Protein AF-0000000078756570 (afdb_homodimer)

Solvent-accessible surface area (backbone atoms only — not comparable to full-atom values): 23675 Å² total; per-residue (Å²): 130,83,78,87,47,67,68,44,55,55,45,30,77,34,42,70,60,47,53,61,34,47,55,75,43,38,46,55,54,49,24,53,52,52,49,52,51,58,70,49,65,82,55,65,74,67,31,33,33,37,29,41,52,31,45,58,29,65,68,54,57,58,47,45,72,76,39,77,59,42,32,38,38,32,25,24,71,28,61,42,16,46,54,49,16,51,52,49,32,51,75,70,70,49,44,90,43,47,45,79,43,81,34,56,68,77,73,48,79,89,43,55,70,18,46,32,35,37,29,63,66,38,61,24,67,39,52,69,93,46,41,45,60,53,48,26,45,50,46,58,24,30,24,75,64,12,37,42,39,41,26,25,51,35,43,49,80,84,43,87,59,29,63,64,48,49,55,49,50,46,53,54,40,46,62,50,65,51,46,73,68,55,54,73,42,40,68,56,41,40,55,74,61,29,35,45,41,30,57,71,55,52,46,51,40,43,41,74,28,44,24,43,73,62,35,74,40,37,29,57,62,43,38,33,28,33,36,26,31,31,53,126,128,85,76,87,48,70,68,44,56,55,44,32,77,33,42,70,59,48,54,60,34,47,54,76,45,39,45,54,54,48,25,53,52,53,50,52,50,58,69,49,66,82,52,65,73,68,30,35,34,38,30,40,51,32,44,58,32,65,67,54,57,57,47,45,73,76,38,77,58,42,32,38,38,32,25,26,71,28,61,43,17,46,55,49,16,51,54,49,32,48,75,69,68,48,43,92,42,48,46,79,43,83,34,55,69,78,73,48,80,90,43,53,70,18,45,32,36,38,31,63,67,38,60,24,66,38,50,67,94,46,42,44,59,54,47,26,45,50,46,57,23,30,24,75,62,11,37,43,37,41,26,26,51,35,42,50,81,85,44,87,58,29,64,65,48,47,55,50,49,46,55,54,39,46,62,51,65,50,47,74,68,56,56,72,42,40,71,56,40,40,57,73,61,28,34,46,40,30,57,72,57,52,46,50,38,43,42,74,29,45,25,43,74,63,36,73,39,36,28,55,60,43,36,32,29,32,37,26,31,30,53,125

Nearest PDB structures (foldseek):
  4gek-assembly1_A  TM=8.313E-01  e=1.542E-14  Escherichia coli str. K-12 substr. MG1655
  1im8-assembly2_B  TM=8.594E-01  e=9.974E-14  Haemophilus influenzae Rd KW20
  4iwn-assembly1_B  TM=8.228E-01  e=3.583E-14  Escherichia coli
  7clu-assembly1_A  TM=6.765E-01  e=4.368E-11  Serratia marcescens
  7clu-assembly1_B  TM=6.727E-01  e=3.000E-10  Serratia marcescens

Structure (mmCIF, N/CA/C/O backbone):
data_AF-0000000078756570-model_v1
#
loop_
_entity.id
_entity.type
_entity.pdbx_description
1 polymer 'Methyltransferase type 11'
#
loop_
_atom_site.group_PDB
_atom_site.id
_atom_site.type_symbol
_atom_site.label_atom_id
_atom_site.label_alt_id
_atom_site.label_comp_id
_atom_site.label_asym_id
_atom_site.label_entity_id
_atom_site.label_seq_id
_atom_site.pdbx_PDB_ins_code
_atom_site.Cartn_x
_atom_site.Cartn_y
_atom_site.Cartn_z
_atom_site.occupancy
_atom_site.B_iso_or_equiv
_atom_site.auth_seq_id
_atom_site.auth_comp_id
_atom_site.auth_asym_id
_atom_site.auth_atom_id
_atom_site.pdbx_PDB_model_num
ATOM 1 N N . MET A 1 1 ? -17.906 -34.625 -14.438 1 24.39 1 MET A N 1
ATOM 2 C CA . MET A 1 1 ? -18.562 -33.344 -14.789 1 24.39 1 MET A CA 1
ATOM 3 C C . MET A 1 1 ? -18.156 -32.25 -13.82 1 24.39 1 MET A C 1
ATOM 5 O O . MET A 1 1 ? -18.406 -32.344 -12.617 1 24.39 1 MET A O 1
ATOM 9 N N . LYS A 1 2 ? -17.172 -31.5 -13.898 1 40.03 2 LYS A N 1
ATOM 10 C CA . LYS A 1 2 ? -16.578 -30.594 -12.93 1 40.03 2 LYS A CA 1
ATOM 11 C C . LYS A 1 2 ? -17.625 -29.672 -12.32 1 40.03 2 LYS A C 1
ATOM 13 O O . LYS A 1 2 ? -18.375 -29.016 -13.039 1 40.03 2 LYS A O 1
ATOM 18 N N . ALA A 1 3 ? -18.047 -29.828 -11.102 1 41.66 3 ALA A N 1
ATOM 19 C CA . ALA A 1 3 ? -19.031 -29.078 -10.328 1 41.66 3 ALA A CA 1
ATOM 20 C C . ALA A 1 3 ? -19 -27.594 -10.695 1 41.66 3 ALA A C 1
ATOM 22 O O . ALA A 1 3 ? -17.922 -27.031 -10.891 1 41.66 3 ALA A O 1
ATOM 23 N N . ASP A 1 4 ? -20.094 -26.844 -11.188 1 50.44 4 ASP A N 1
ATOM 24 C CA . ASP A 1 4 ? -20.453 -25.469 -11.523 1 50.44 4 ASP A CA 1
ATOM 25 C C . ASP A 1 4 ? -20.047 -24.5 -10.414 1 50.44 4 ASP A C 1
ATOM 27 O O . ASP A 1 4 ? -20.578 -24.562 -9.305 1 50.44 4 ASP A O 1
ATOM 31 N N . ASN A 1 5 ? -18.781 -24.188 -10.281 1 65.25 5 ASN A N 1
ATOM 32 C CA . ASN A 1 5 ? -18.344 -23.188 -9.305 1 65.25 5 ASN A CA 1
ATOM 33 C C . ASN A 1 5 ? -18.734 -21.781 -9.727 1 65.25 5 ASN A C 1
ATOM 35 O O . ASN A 1 5 ? -18.203 -21.266 -10.711 1 65.25 5 ASN A O 1
ATOM 39 N N . PRO A 1 6 ? -19.812 -21.312 -9.156 1 65.25 6 PRO A N 1
ATOM 40 C CA . PRO A 1 6 ? -20.328 -20 -9.539 1 65.25 6 PRO A CA 1
ATOM 41 C C . PRO A 1 6 ? -19.219 -18.953 -9.68 1 65.25 6 PRO A C 1
ATOM 43 O O . PRO A 1 6 ? -19.328 -18.031 -10.5 1 65.25 6 PRO A O 1
ATOM 46 N N . ILE A 1 7 ? -18.156 -19.125 -8.992 1 70.19 7 ILE A N 1
ATOM 47 C CA . ILE A 1 7 ? -17.062 -18.172 -9.062 1 70.19 7 ILE A CA 1
ATOM 48 C C . ILE A 1 7 ? -16.375 -18.281 -10.422 1 70.19 7 ILE A C 1
ATOM 50 O O . ILE A 1 7 ? -16.078 -17.266 -11.047 1 70.19 7 ILE A O 1
ATOM 54 N N . ILE A 1 8 ? -16.203 -19.453 -10.914 1 74.62 8 ILE A N 1
ATOM 55 C CA . ILE A 1 8 ? -15.523 -19.656 -12.195 1 74.62 8 ILE A CA 1
ATOM 56 C C . ILE A 1 8 ? -16.375 -19.109 -13.328 1 74.62 8 ILE A C 1
ATOM 58 O O . ILE A 1 8 ? -15.867 -18.484 -14.258 1 74.62 8 ILE A O 1
ATOM 62 N N . ASP A 1 9 ? -17.672 -19.312 -13.227 1 67.38 9 ASP A N 1
ATOM 63 C CA . ASP A 1 9 ? -18.594 -18.844 -14.258 1 67.38 9 ASP A CA 1
ATOM 64 C C . ASP A 1 9 ? -18.578 -17.328 -14.359 1 67.38 9 ASP A C 1
ATOM 66 O O . ASP A 1 9 ? -18.625 -16.766 -15.453 1 67.38 9 ASP A O 1
ATOM 70 N N . HIS A 1 10 ? -18.516 -16.734 -13.203 1 69.75 10 HIS A N 1
ATOM 71 C CA . HIS A 1 10 ? -18.5 -15.281 -13.156 1 69.75 10 HIS A CA 1
ATOM 72 C C . HIS A 1 10 ? -17.266 -14.734 -13.875 1 69.75 10 HIS A C 1
ATOM 74 O O . HIS A 1 10 ? -17.375 -13.836 -14.711 1 69.75 10 HIS A O 1
ATOM 80 N N . PHE A 1 11 ? -16.188 -15.312 -13.75 1 75.12 11 PHE A N 1
ATOM 81 C CA . PHE A 1 11 ? -14.945 -14.828 -14.328 1 75.12 11 PHE A CA 1
ATOM 82 C C . PHE A 1 11 ? -14.883 -15.148 -15.82 1 75.12 11 PHE A C 1
ATOM 84 O O . PHE A 1 11 ? -14.336 -14.375 -16.609 1 75.12 11 PHE A O 1
ATOM 91 N N . SER A 1 12 ? -15.438 -16.188 -16.219 1 73.44 12 SER A N 1
ATOM 92 C CA . SER A 1 12 ? -15.352 -16.609 -17.609 1 73.44 12 SER A CA 1
ATOM 93 C C . SER A 1 12 ? -16.141 -15.68 -18.516 1 73.44 12 SER A C 1
ATOM 95 O O . SER A 1 12 ? -15.688 -15.352 -19.625 1 73.44 12 SER A O 1
ATOM 97 N N . ASN A 1 13 ? -17.219 -15.203 -18.016 1 71 13 ASN A N 1
ATOM 98 C CA . ASN A 1 13 ? -18.125 -14.445 -18.859 1 71 13 ASN A CA 1
ATOM 99 C C . ASN A 1 13 ? -17.828 -12.953 -18.812 1 71 13 ASN A C 1
ATOM 101 O O . ASN A 1 13 ? -18.328 -12.18 -19.641 1 71 13 ASN A O 1
ATOM 105 N N . THR A 1 14 ? -16.953 -12.555 -17.984 1 74.06 14 THR A N 1
ATOM 106 C CA . THR A 1 14 ? -16.797 -11.117 -17.75 1 74.06 14 THR A CA 1
ATOM 107 C C . THR A 1 14 ? -15.328 -10.719 -17.766 1 74.06 14 THR A C 1
ATOM 109 O O . THR A 1 14 ? -14.953 -9.688 -17.203 1 74.06 14 THR A O 1
ATOM 112 N N . ALA A 1 15 ? -14.57 -11.461 -18.531 1 76.19 15 ALA A N 1
ATOM 113 C CA . ALA A 1 15 ? -13.133 -11.227 -18.469 1 76.19 15 ALA A CA 1
ATOM 114 C C . ALA A 1 15 ? -12.789 -9.82 -18.953 1 76.19 15 ALA A C 1
ATOM 116 O O . ALA A 1 15 ? -12.016 -9.102 -18.312 1 76.19 15 ALA A O 1
ATOM 117 N N . LYS A 1 16 ? -13.391 -9.406 -20.062 1 71.88 16 LYS A N 1
ATOM 118 C CA . LYS A 1 16 ? -13.117 -8.078 -20.625 1 71.88 16 LYS A CA 1
ATOM 119 C C . LYS A 1 16 ? -13.648 -6.984 -19.688 1 71.88 16 LYS A C 1
ATOM 121 O O . LYS A 1 16 ? -12.977 -5.977 -19.469 1 71.88 16 LYS A O 1
ATOM 126 N N . ALA A 1 17 ? -14.828 -7.234 -19.219 1 72.81 17 ALA A N 1
ATOM 127 C CA . ALA A 1 17 ? -15.422 -6.273 -18.281 1 72.81 17 ALA A CA 1
ATOM 128 C C . ALA A 1 17 ? -14.594 -6.168 -17.016 1 72.81 17 ALA A C 1
ATOM 130 O O . ALA A 1 17 ? -14.461 -5.082 -16.438 1 72.81 17 ALA A O 1
ATOM 131 N N . TYR A 1 18 ? -14.023 -7.223 -16.75 1 75.81 18 TYR A N 1
ATOM 132 C CA . TYR A 1 18 ? -13.188 -7.301 -15.555 1 75.81 18 TYR A CA 1
ATOM 133 C C . TYR A 1 18 ? -11.992 -6.367 -15.664 1 75.81 18 TYR A C 1
ATOM 135 O O . TYR A 1 18 ? -11.719 -5.586 -14.75 1 75.81 18 TYR A O 1
ATOM 143 N N . ASP A 1 19 ? -11.383 -6.316 -16.781 1 75.81 19 ASP A N 1
ATOM 144 C CA . ASP A 1 19 ? -10.18 -5.512 -16.969 1 75.81 19 ASP A CA 1
ATOM 145 C C . ASP A 1 19 ? -10.516 -4.023 -17 1 75.81 19 ASP A C 1
ATOM 147 O O . ASP A 1 19 ? -9.766 -3.201 -16.469 1 75.81 19 ASP A O 1
ATOM 151 N N . GLU A 1 20 ? -11.602 -3.695 -17.656 1 75.81 20 GLU A N 1
ATOM 152 C CA . GLU A 1 20 ? -12.031 -2.303 -17.719 1 75.81 20 GLU A CA 1
ATOM 153 C C . GLU A 1 20 ? -12.344 -1.753 -16.328 1 75.81 20 GLU A C 1
ATOM 155 O O . GLU A 1 20 ? -11.969 -0.623 -16 1 75.81 20 GLU A O 1
ATOM 160 N N . ARG A 1 21 ? -12.969 -2.59 -15.539 1 75.75 21 ARG A N 1
ATOM 161 C CA . ARG A 1 21 ? -13.32 -2.166 -14.188 1 75.75 21 ARG A CA 1
ATOM 162 C C . ARG A 1 21 ? -12.07 -1.979 -13.336 1 75.75 21 ARG A C 1
ATOM 164 O O . ARG A 1 21 ? -12.008 -1.061 -12.516 1 75.75 21 ARG A O 1
ATOM 171 N N . ASN A 1 22 ? -11.078 -2.691 -13.656 1 83.38 22 ASN A N 1
ATOM 172 C CA . ASN A 1 22 ? 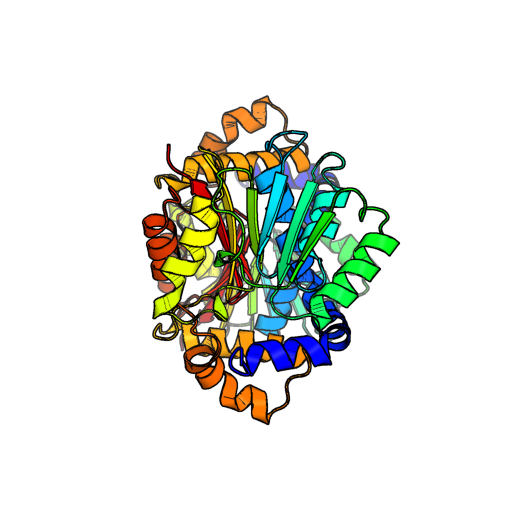-9.852 -2.637 -12.867 1 83.38 22 ASN A CA 1
ATOM 173 C C . ASN A 1 22 ? -9.016 -1.405 -13.211 1 83.38 22 ASN A C 1
ATOM 175 O O . ASN A 1 22 ? -8.117 -1.025 -12.461 1 83.38 22 ASN A O 1
ATOM 179 N N . GLN A 1 23 ? -9.344 -0.731 -14.281 1 84.12 23 GLN A N 1
ATOM 180 C CA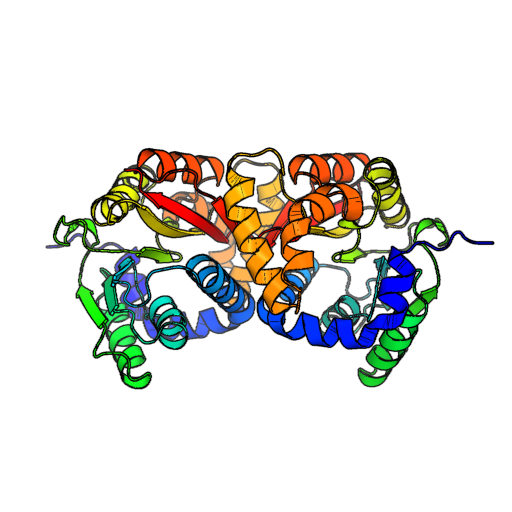 . GLN A 1 23 ? -8.586 0.449 -14.688 1 84.12 23 GLN A CA 1
ATOM 181 C C . GLN A 1 23 ? -8.766 1.59 -13.695 1 84.12 23 GLN A C 1
ATOM 183 O O . GLN A 1 23 ? -7.852 2.385 -13.477 1 84.12 23 GLN A O 1
ATOM 188 N N . GLN A 1 24 ? -9.945 1.659 -13.055 1 89.75 24 GLN A N 1
ATOM 189 C CA . GLN A 1 24 ? -10.227 2.693 -12.062 1 89.75 24 GLN A CA 1
ATOM 190 C C . GLN A 1 24 ? -9.344 2.516 -10.82 1 89.75 24 GLN A C 1
ATOM 192 O O . GLN A 1 24 ? -9.188 3.447 -10.031 1 89.75 24 GLN A O 1
ATOM 197 N N . LEU A 1 25 ? -8.797 1.308 -10.719 1 95.06 25 LEU A N 1
ATOM 198 C CA . LEU A 1 25 ? -7.973 0.998 -9.562 1 95.06 25 LEU A CA 1
ATOM 199 C C . LEU A 1 25 ? -6.508 0.838 -9.961 1 95.06 25 LEU A C 1
ATOM 201 O O . LEU A 1 25 ? -5.727 0.211 -9.242 1 95.06 25 LEU A O 1
ATOM 205 N N . SER A 1 26 ? -6.133 1.454 -11.102 1 96.25 26 SER A N 1
ATOM 206 C CA . SER A 1 26 ? -4.801 1.272 -11.664 1 96.25 26 SER A CA 1
ATOM 207 C C . SER A 1 26 ? -3.723 1.742 -10.688 1 96.25 26 SER A C 1
ATOM 209 O O . SER A 1 26 ? -2.629 1.176 -10.641 1 96.25 26 SER A O 1
ATOM 211 N N . ALA A 1 27 ? -4.023 2.793 -9.891 1 97.69 27 ALA A N 1
ATOM 212 C CA . ALA A 1 27 ? -3.047 3.275 -8.914 1 97.69 27 ALA A CA 1
ATOM 213 C C . ALA A 1 27 ? -2.654 2.17 -7.938 1 97.69 27 ALA A C 1
ATOM 215 O O . ALA A 1 27 ? -1.487 2.055 -7.555 1 97.69 27 ALA A O 1
ATOM 216 N N . ILE A 1 28 ? -3.633 1.357 -7.539 1 98.44 28 ILE A N 1
ATOM 217 C CA . ILE A 1 28 ? -3.391 0.263 -6.605 1 98.44 28 ILE A CA 1
ATOM 218 C C . ILE A 1 28 ? -2.588 -0.837 -7.297 1 98.44 28 ILE A C 1
ATOM 220 O O . ILE A 1 28 ? -1.542 -1.258 -6.797 1 98.44 28 ILE A O 1
ATOM 224 N N . SER A 1 29 ? -3.029 -1.273 -8.5 1 97.62 29 SER A N 1
ATOM 225 C CA . SER A 1 29 ? -2.385 -2.387 -9.188 1 97.62 29 SER A CA 1
ATOM 226 C C . SER A 1 29 ? -0.971 -2.02 -9.625 1 97.62 29 SER A C 1
ATOM 228 O O . SER A 1 29 ? -0.059 -2.846 -9.547 1 97.62 29 SER A O 1
ATOM 230 N N . GLU A 1 30 ? -0.789 -0.784 -10.062 1 97.81 30 GLU A N 1
ATOM 231 C CA . GLU A 1 30 ? 0.534 -0.353 -10.508 1 97.81 30 GLU A CA 1
ATOM 232 C C . GLU A 1 30 ? 1.533 -0.364 -9.352 1 97.81 30 GLU A C 1
ATOM 234 O O . GLU A 1 30 ? 2.678 -0.791 -9.523 1 97.81 30 GLU A O 1
ATOM 239 N N . ASN A 1 31 ? 1.097 0.128 -8.242 1 98.75 31 ASN A N 1
ATOM 240 C CA . ASN A 1 31 ? 1.983 0.101 -7.082 1 98.75 31 ASN A CA 1
ATOM 241 C C . ASN A 1 31 ? 2.271 -1.327 -6.629 1 98.75 31 ASN A C 1
ATOM 243 O O . ASN A 1 31 ? 3.418 -1.669 -6.332 1 98.75 31 ASN A O 1
ATOM 247 N N . MET A 1 32 ? 1.252 -2.174 -6.57 1 98.75 32 MET A N 1
ATOM 248 C CA . MET A 1 32 ? 1.408 -3.57 -6.172 1 98.75 32 MET A CA 1
ATOM 249 C C . MET A 1 32 ? 2.424 -4.281 -7.059 1 98.75 32 MET A C 1
ATOM 251 O O . MET A 1 32 ? 3.355 -4.914 -6.562 1 98.75 32 MET A O 1
ATOM 255 N N . HIS A 1 33 ? 2.275 -4.145 -8.383 1 98.62 33 HIS A N 1
ATOM 256 C CA . HIS A 1 33 ? 3.18 -4.793 -9.32 1 98.62 33 HIS A CA 1
ATOM 257 C C . HIS A 1 33 ? 4.582 -4.199 -9.242 1 98.62 33 HIS A C 1
ATOM 259 O O . HIS A 1 33 ? 5.574 -4.918 -9.391 1 98.62 33 HIS A O 1
ATOM 265 N N . PHE A 1 34 ? 4.668 -2.889 -9.078 1 98.69 34 PHE A N 1
ATOM 266 C CA . PHE A 1 34 ? 5.953 -2.225 -8.914 1 98.69 34 PHE A CA 1
ATOM 267 C C . PHE A 1 34 ? 6.727 -2.822 -7.742 1 98.69 34 PHE A C 1
ATOM 269 O O . PHE A 1 34 ? 7.898 -3.176 -7.879 1 98.69 34 PHE A O 1
ATOM 276 N N . LEU A 1 35 ? 6.047 -2.994 -6.605 1 98.88 35 LEU A N 1
ATOM 277 C CA . LEU A 1 35 ? 6.707 -3.518 -5.414 1 98.88 35 LEU A CA 1
ATOM 278 C C . LEU A 1 35 ? 7.059 -4.992 -5.59 1 98.88 35 LEU A C 1
ATOM 280 O O . LEU A 1 35 ? 8.094 -5.449 -5.098 1 98.88 35 LEU A O 1
ATOM 284 N N . ILE A 1 36 ? 6.172 -5.773 -6.223 1 98.88 36 ILE A N 1
ATOM 285 C CA . ILE A 1 36 ? 6.469 -7.176 -6.512 1 98.88 36 ILE A CA 1
ATOM 286 C C . ILE A 1 36 ? 7.766 -7.273 -7.312 1 98.88 36 ILE A C 1
ATOM 288 O O . ILE A 1 36 ? 8.625 -8.102 -7.008 1 98.88 36 ILE A O 1
ATOM 292 N N . ARG A 1 37 ? 7.934 -6.402 -8.336 1 98.69 37 ARG A N 1
ATOM 293 C CA . ARG A 1 37 ? 9.148 -6.414 -9.141 1 98.69 37 ARG A CA 1
ATOM 294 C C . ARG A 1 37 ? 10.375 -6.094 -8.289 1 98.69 37 ARG A C 1
ATOM 296 O O . ARG A 1 37 ? 11.445 -6.684 -8.477 1 98.69 37 ARG A O 1
ATOM 303 N N . LEU A 1 38 ? 10.234 -5.176 -7.352 1 98.5 38 LEU A N 1
ATOM 304 C CA . LEU A 1 38 ? 11.352 -4.832 -6.48 1 98.5 38 LEU A CA 1
ATOM 305 C C . LEU A 1 38 ? 11.703 -5.996 -5.562 1 98.5 38 LEU A C 1
ATOM 307 O O . LEU A 1 38 ? 12.883 -6.258 -5.312 1 98.5 38 LEU A O 1
ATOM 311 N N . VAL A 1 39 ? 10.695 -6.699 -5.023 1 98.69 39 VAL A N 1
ATOM 312 C CA . VAL A 1 39 ? 10.914 -7.867 -4.18 1 98.69 39 VAL A CA 1
ATOM 313 C C . VAL A 1 39 ? 11.703 -8.922 -4.953 1 98.69 39 VAL A C 1
ATOM 315 O O . VAL A 1 39 ? 12.555 -9.609 -4.387 1 98.69 39 VAL A O 1
ATOM 318 N N . LEU A 1 40 ? 11.453 -9.031 -6.273 1 98.5 40 LEU A N 1
ATOM 319 C CA . LEU A 1 40 ? 11.977 -10.125 -7.086 1 98.5 40 LEU A CA 1
ATOM 320 C C . LEU A 1 40 ? 13.25 -9.703 -7.812 1 98.5 40 LEU A C 1
ATOM 322 O O . LEU A 1 40 ? 13.758 -10.445 -8.656 1 98.5 40 LEU A O 1
ATOM 326 N N . LYS A 1 41 ? 13.75 -8.523 -7.531 1 97 41 LYS A N 1
ATOM 327 C CA . LYS A 1 41 ? 14.812 -7.914 -8.328 1 97 41 LYS A CA 1
ATOM 328 C C . LYS A 1 41 ? 16.062 -8.781 -8.328 1 97 41 LYS A C 1
ATOM 330 O O . LYS A 1 41 ? 16.828 -8.766 -9.289 1 97 41 LYS A O 1
ATOM 335 N N . ASP A 1 42 ? 16.281 -9.617 -7.273 1 96.31 42 ASP A N 1
ATOM 336 C CA . ASP A 1 42 ? 17.5 -10.406 -7.145 1 96.31 42 ASP A CA 1
ATOM 337 C C . ASP A 1 42 ? 17.25 -11.867 -7.504 1 96.31 42 ASP A C 1
ATOM 339 O O . ASP A 1 42 ? 18.078 -12.734 -7.23 1 96.31 42 ASP A O 1
ATOM 343 N N . ALA A 1 43 ? 16.078 -12.203 -8.031 1 97.56 43 ALA A N 1
ATOM 344 C CA . ALA A 1 43 ? 15.766 -13.562 -8.477 1 97.56 43 ALA A CA 1
ATOM 345 C C . ALA A 1 43 ? 16.688 -13.992 -9.617 1 97.56 43 ALA A C 1
ATOM 347 O O . ALA A 1 43 ? 17.344 -13.156 -10.234 1 97.56 43 ALA A O 1
ATOM 348 N N . PRO A 1 44 ? 16.75 -15.258 -9.891 1 97.56 44 PRO A N 1
ATOM 349 C CA . PRO A 1 44 ? 17.609 -15.75 -10.969 1 97.56 44 PRO A CA 1
ATOM 350 C C . PRO A 1 44 ? 17.297 -15.109 -12.312 1 97.56 44 PRO A C 1
ATOM 352 O O . PRO A 1 44 ? 16.125 -14.844 -12.617 1 97.56 44 PRO A O 1
ATOM 355 N N . LEU A 1 45 ? 18.25 -14.914 -13.117 1 97.44 45 LEU A N 1
ATOM 356 C CA . LEU A 1 45 ? 18.125 -14.281 -14.43 1 97.44 45 LEU A CA 1
ATOM 357 C C . LEU A 1 45 ? 17.156 -15.055 -15.32 1 97.44 45 LEU A C 1
ATOM 359 O O . LEU A 1 45 ? 16.422 -14.453 -16.109 1 97.44 45 LEU A O 1
ATOM 363 N N . ARG A 1 46 ? 17.219 -16.375 -15.172 1 98.12 46 ARG A N 1
ATOM 364 C CA . ARG A 1 46 ? 16.328 -17.25 -15.938 1 98.12 46 ARG A CA 1
ATOM 365 C C . ARG A 1 46 ? 15.391 -18.016 -15.008 1 98.12 46 ARG A C 1
ATOM 367 O O . ARG A 1 46 ? 15.383 -19.25 -15.016 1 98.12 46 ARG A O 1
ATOM 374 N N . ALA A 1 47 ? 14.562 -17.266 -14.383 1 98.69 47 ALA A N 1
ATOM 375 C CA . ALA A 1 47 ? 13.641 -17.875 -13.422 1 98.69 47 ALA A CA 1
ATOM 376 C C . ALA A 1 47 ? 12.438 -18.5 -14.133 1 98.69 47 ALA A C 1
ATOM 378 O O . ALA A 1 47 ? 11.977 -17.969 -15.148 1 98.69 47 ALA A O 1
ATOM 379 N N . ARG A 1 48 ? 11.977 -19.641 -13.656 1 98.81 48 ARG A N 1
ATOM 380 C CA . ARG A 1 48 ? 10.695 -20.25 -14.023 1 98.81 48 ARG A CA 1
ATOM 381 C C . ARG A 1 48 ? 9.617 -19.891 -13.008 1 98.81 48 ARG A C 1
ATOM 383 O O . ARG A 1 48 ? 9.766 -20.172 -11.82 1 98.81 48 ARG A O 1
ATOM 390 N N . VAL A 1 49 ? 8.547 -19.266 -13.484 1 98.94 49 VAL A N 1
ATOM 391 C CA . VAL A 1 49 ? 7.566 -18.656 -12.602 1 98.94 49 VAL A CA 1
ATOM 392 C C . VAL A 1 49 ? 6.211 -19.328 -12.766 1 98.94 49 VAL A C 1
ATOM 394 O O . VAL A 1 49 ? 5.723 -19.484 -13.891 1 98.94 49 VAL A O 1
ATOM 397 N N . LEU A 1 50 ? 5.637 -19.781 -11.641 1 98.94 50 LEU A N 1
ATOM 398 C CA . LEU A 1 50 ? 4.277 -20.312 -11.602 1 98.94 50 LEU A CA 1
ATOM 399 C C . LEU A 1 50 ? 3.287 -19.219 -11.211 1 98.94 50 LEU A C 1
ATOM 401 O O . LEU A 1 50 ? 3.426 -18.594 -10.156 1 98.94 50 LEU A O 1
ATOM 405 N N . CYS A 1 51 ? 2.34 -18.938 -12.07 1 98.88 51 CYS A N 1
ATOM 406 C CA . CYS A 1 51 ? 1.278 -17.969 -11.797 1 98.88 51 CYS A CA 1
ATOM 407 C C . CYS A 1 51 ? -0.061 -18.688 -11.609 1 98.88 51 CYS A C 1
ATOM 409 O O . CYS A 1 51 ? -0.667 -19.141 -12.586 1 98.88 51 CYS A O 1
ATOM 411 N N . VAL A 1 52 ? -0.554 -18.75 -10.344 1 98.81 52 VAL A N 1
ATOM 412 C CA . VAL A 1 52 ? -1.775 -19.469 -10.008 1 98.81 52 VAL A CA 1
ATOM 413 C C . VAL A 1 52 ? -2.963 -18.5 -10.008 1 98.81 52 VAL A C 1
ATOM 415 O O . VAL A 1 52 ? -2.936 -17.469 -9.344 1 98.81 52 VAL A O 1
ATOM 418 N N . GLY A 1 53 ? -4.023 -18.938 -10.633 1 98 53 GLY A N 1
ATOM 419 C CA . GLY A 1 53 ? -5.07 -17.969 -10.891 1 98 53 GLY A CA 1
ATOM 420 C C . GLY A 1 53 ? -4.613 -16.812 -11.766 1 98 53 GLY A C 1
ATOM 421 O O . GLY A 1 53 ? -4.82 -15.648 -11.422 1 98 53 GLY A O 1
ATOM 422 N N . VAL A 1 54 ? -4.09 -17.141 -12.891 1 98 54 VAL A N 1
ATOM 423 C CA . VAL A 1 54 ? -3.348 -16.172 -13.688 1 98 54 VAL A CA 1
ATOM 424 C C . VAL A 1 54 ? -4.316 -15.172 -14.32 1 98 54 VAL A C 1
ATOM 426 O O . VAL A 1 54 ? -3.922 -14.055 -14.68 1 98 54 VAL A O 1
ATOM 429 N N . GLY A 1 55 ? -5.551 -15.492 -14.461 1 96.38 55 GLY A N 1
ATOM 430 C CA . GLY A 1 55 ? -6.543 -14.586 -15.016 1 96.38 55 GLY A CA 1
ATOM 431 C C . GLY A 1 55 ? -6.18 -14.078 -16.406 1 96.38 55 GLY A C 1
ATOM 432 O O . GLY A 1 55 ? -5.855 -14.875 -17.297 1 96.38 55 GLY A O 1
ATOM 433 N N . THR A 1 56 ? -6.211 -12.805 -16.547 1 95.5 56 THR A N 1
ATOM 434 C CA . THR A 1 56 ? -5.945 -12.219 -17.859 1 95.5 56 THR A CA 1
ATOM 435 C C . THR A 1 56 ? -4.449 -11.961 -18.031 1 95.5 56 THR A C 1
ATOM 437 O O . THR A 1 56 ? -4.039 -11.312 -19 1 95.5 56 THR A O 1
ATOM 440 N N . GLY A 1 57 ? -3.619 -12.312 -17.078 1 97.19 57 GLY A N 1
ATOM 441 C CA . GLY A 1 57 ? -2.178 -12.367 -17.281 1 97.19 57 GLY A CA 1
ATOM 442 C C . GLY A 1 57 ? -1.469 -11.094 -16.859 1 97.19 57 GLY A C 1
ATOM 443 O O . GLY A 1 57 ? -0.326 -10.859 -17.25 1 97.19 57 GLY A O 1
ATOM 444 N N . ALA A 1 58 ? -2.078 -10.234 -16.016 1 96.38 58 ALA A N 1
ATOM 445 C CA . ALA A 1 58 ? -1.52 -8.938 -15.648 1 96.38 58 ALA A CA 1
ATOM 446 C C . ALA A 1 58 ? -0.147 -9.094 -15 1 96.38 58 ALA A C 1
ATOM 448 O O . ALA A 1 58 ? 0.772 -8.32 -15.281 1 96.38 58 ALA A O 1
ATOM 449 N N . GLU A 1 59 ? 0.014 -10.086 -14.094 1 97.56 59 GLU A N 1
ATOM 450 C CA . GLU A 1 59 ? 1.295 -10.234 -13.414 1 97.56 59 GLU A CA 1
ATOM 451 C C . GLU A 1 59 ? 2.371 -10.758 -14.359 1 97.56 59 GLU A C 1
ATOM 453 O O . GLU A 1 59 ? 3.543 -10.398 -14.234 1 97.56 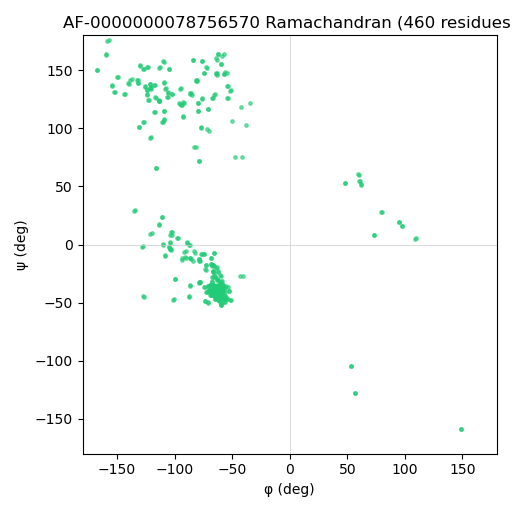59 GLU A O 1
ATOM 458 N N . ILE A 1 60 ? 2.006 -11.641 -15.297 1 98.62 60 ILE A N 1
ATOM 459 C CA . ILE A 1 60 ? 2.975 -12.117 -16.281 1 98.62 60 ILE A CA 1
ATOM 460 C C . ILE A 1 60 ? 3.469 -10.945 -17.125 1 98.62 60 ILE A C 1
ATOM 462 O O . ILE A 1 60 ? 4.676 -10.773 -17.312 1 98.62 60 ILE A O 1
ATOM 466 N N . LEU A 1 61 ? 2.531 -10.117 -17.625 1 98.19 61 LEU A N 1
ATOM 467 C CA . LEU A 1 61 ? 2.891 -8.984 -18.484 1 98.19 61 LEU A CA 1
ATOM 468 C C . LEU A 1 61 ? 3.822 -8.031 -17.734 1 98.19 61 LEU A C 1
ATOM 470 O O . LEU A 1 61 ? 4.82 -7.574 -18.297 1 98.19 61 LEU A O 1
ATOM 474 N N . SER A 1 62 ? 3.508 -7.723 -16.484 1 98.06 62 SER A N 1
ATOM 475 C CA . SER A 1 62 ? 4.336 -6.84 -15.672 1 98.06 62 SER A CA 1
ATOM 476 C C . SER A 1 62 ? 5.738 -7.406 -15.492 1 98.06 62 SER A C 1
ATOM 478 O O . SER A 1 62 ? 6.73 -6.703 -15.695 1 98.06 62 SER A O 1
ATOM 480 N N . LEU A 1 63 ? 5.859 -8.672 -15.148 1 98.69 63 LEU A N 1
ATOM 481 C CA . LEU A 1 63 ? 7.141 -9.297 -14.844 1 98.69 63 LEU A CA 1
ATOM 482 C C . LEU A 1 63 ? 7.945 -9.539 -16.125 1 98.69 63 LEU A C 1
ATOM 484 O O . LEU A 1 63 ? 9.172 -9.398 -16.125 1 98.69 63 LEU A O 1
ATOM 488 N N . ALA A 1 64 ? 7.25 -9.898 -17.203 1 98.38 64 ALA A N 1
ATOM 489 C CA . ALA A 1 64 ? 7.926 -10.211 -18.453 1 98.38 64 ALA A CA 1
ATOM 490 C C . ALA A 1 64 ? 8.633 -8.984 -19.016 1 98.38 64 ALA A C 1
ATOM 492 O O . ALA A 1 64 ? 9.688 -9.094 -19.641 1 98.38 64 ALA A O 1
ATOM 493 N N . GLU A 1 65 ? 8.031 -7.855 -18.828 1 96.5 65 GLU A N 1
ATOM 494 C CA . GLU A 1 65 ? 8.633 -6.605 -19.281 1 96.5 65 GLU A CA 1
ATOM 495 C C . GLU A 1 65 ? 9.914 -6.301 -18.5 1 96.5 65 GLU A C 1
ATOM 497 O O . GLU A 1 65 ? 10.891 -5.812 -19.078 1 96.5 65 GLU A O 1
ATOM 502 N N . THR A 1 66 ? 9.984 -6.59 -17.281 1 97.19 66 THR A N 1
ATOM 503 C CA . THR A 1 66 ? 11.094 -6.262 -16.391 1 97.19 66 THR A CA 1
ATOM 504 C C . THR A 1 66 ? 12.18 -7.332 -16.453 1 97.19 66 THR A C 1
ATOM 506 O O . THR A 1 66 ? 13.367 -7.031 -16.312 1 97.19 66 THR A O 1
ATOM 509 N N . PHE A 1 67 ? 11.742 -8.57 -16.609 1 98.25 67 PHE A N 1
ATOM 510 C CA . PHE A 1 67 ? 12.656 -9.703 -16.625 1 98.25 67 PHE A CA 1
ATOM 511 C C . PHE A 1 67 ? 12.562 -10.469 -17.938 1 98.25 67 PHE A C 1
ATOM 513 O O . PHE A 1 67 ? 11.867 -11.484 -18.016 1 98.25 67 PHE A O 1
ATOM 520 N N . PRO A 1 68 ? 13.32 -10.188 -18.891 1 97.19 68 PRO A N 1
ATOM 521 C CA . PRO A 1 68 ? 13.125 -10.641 -20.266 1 97.19 68 PRO A CA 1
ATOM 522 C C . PRO A 1 68 ? 13.438 -12.125 -20.438 1 97.19 68 PRO A C 1
ATOM 524 O O . PRO A 1 68 ? 13.008 -12.742 -21.422 1 97.19 68 PRO A O 1
ATOM 527 N N . GLU A 1 69 ? 14.164 -12.75 -19.484 1 98.19 69 GLU A N 1
ATOM 528 C CA . GLU A 1 69 ? 14.586 -14.133 -19.703 1 98.19 69 GLU A CA 1
ATOM 529 C C . GLU A 1 69 ? 13.734 -15.102 -18.875 1 98.19 69 GLU A C 1
ATOM 531 O O . GLU A 1 69 ? 13.945 -16.312 -18.922 1 98.19 69 GLU A O 1
ATOM 536 N N . TRP A 1 70 ? 12.773 -14.57 -18.156 1 98.81 70 TRP A N 1
ATOM 537 C CA . TRP A 1 70 ? 11.93 -15.422 -17.312 1 98.81 70 TRP A CA 1
ATOM 538 C C . TRP A 1 70 ? 10.938 -16.203 -18.172 1 98.81 70 TRP A C 1
ATOM 540 O O . TRP A 1 70 ? 10.547 -15.758 -19.25 1 98.81 70 TRP A O 1
ATOM 550 N N . THR A 1 71 ? 10.594 -17.375 -17.781 1 98.81 71 THR A N 1
ATOM 551 C CA . THR A 1 71 ? 9.523 -18.172 -18.359 1 98.81 71 THR A CA 1
ATOM 552 C C . THR A 1 71 ? 8.375 -18.359 -17.375 1 98.81 71 THR A C 1
ATOM 554 O O . THR A 1 71 ? 8.578 -18.297 -16.156 1 98.81 71 THR A O 1
ATOM 557 N N . PHE A 1 72 ? 7.215 -18.531 -17.938 1 98.81 72 PHE A N 1
ATOM 558 C CA . PHE A 1 72 ? 6.027 -18.5 -17.094 1 98.81 72 PHE A CA 1
ATOM 559 C C . PHE A 1 72 ? 5.121 -19.688 -17.391 1 98.81 72 PHE A C 1
ATOM 561 O O . PHE A 1 72 ? 4.977 -20.094 -18.547 1 98.81 72 PHE A O 1
ATOM 568 N N . VAL A 1 73 ? 4.523 -20.25 -16.328 1 98.81 73 VAL A N 1
ATOM 569 C CA . VAL A 1 73 ? 3.369 -21.141 -16.406 1 98.81 73 VAL A CA 1
ATOM 570 C C . VAL A 1 73 ? 2.18 -20.5 -15.688 1 98.81 73 VAL A C 1
ATOM 572 O O . VAL A 1 73 ? 2.242 -20.234 -14.484 1 98.81 73 VAL A O 1
ATOM 575 N N . GLY A 1 74 ? 1.197 -20.188 -16.422 1 98.75 74 GLY A N 1
ATOM 576 C CA . GLY A 1 74 ? -0.043 -19.672 -15.859 1 98.75 74 GLY A CA 1
ATOM 577 C C . GLY A 1 74 ? -1.145 -20.719 -15.805 1 98.75 74 GLY A C 1
ATOM 578 O O . GLY A 1 74 ? -1.43 -21.375 -16.797 1 98.75 74 GLY A O 1
ATOM 579 N N . VAL A 1 75 ? -1.787 -20.891 -14.633 1 98.56 75 VAL A N 1
ATOM 580 C CA . VAL A 1 75 ? -2.871 -21.859 -14.477 1 98.56 75 VAL A CA 1
ATOM 581 C C . VAL A 1 75 ? -4.141 -21.141 -14.023 1 98.56 75 VAL A C 1
ATOM 583 O O . VAL A 1 75 ? -4.082 -20.234 -13.195 1 98.56 75 VAL A O 1
ATOM 586 N N . ASP A 1 76 ? -5.258 -21.438 -14.609 1 97.81 76 ASP A N 1
ATOM 587 C CA . ASP A 1 76 ? -6.555 -20.859 -14.266 1 97.81 76 ASP A CA 1
ATOM 588 C C . ASP A 1 76 ? -7.691 -21.812 -14.648 1 97.81 76 ASP A C 1
ATOM 590 O O . ASP A 1 76 ? -7.668 -22.406 -15.719 1 97.81 76 ASP A O 1
ATOM 594 N N . PRO A 1 77 ? -8.664 -21.938 -13.742 1 96.56 77 PRO A N 1
ATOM 595 C CA . PRO A 1 77 ? -9.773 -22.844 -14.07 1 96.56 77 PRO A CA 1
ATOM 596 C C . PRO A 1 77 ? -10.781 -22.203 -15.031 1 96.56 77 PRO A C 1
ATOM 598 O O . PRO A 1 77 ? -11.664 -22.891 -15.547 1 96.56 77 PRO A O 1
ATOM 601 N N . ALA A 1 78 ? -10.734 -20.922 -15.227 1 94.06 78 ALA A N 1
ATOM 602 C CA . ALA A 1 78 ? -11.664 -20.234 -16.109 1 94.06 78 ALA A CA 1
ATOM 603 C C . ALA A 1 78 ? -11.094 -20.109 -17.516 1 94.06 78 ALA A C 1
ATOM 605 O O . ALA A 1 78 ? -10.242 -19.266 -17.781 1 94.06 78 ALA A O 1
ATOM 606 N N . GLN A 1 79 ? -11.672 -20.844 -18.422 1 94.69 79 GLN A N 1
ATOM 607 C CA . GLN A 1 79 ? -11.18 -20.859 -19.797 1 94.69 79 GLN A CA 1
ATOM 608 C C . GLN A 1 79 ? -11.273 -19.469 -20.422 1 94.69 79 GLN A C 1
ATOM 610 O O . GLN A 1 79 ? -10.391 -19.062 -21.188 1 94.69 79 GLN A O 1
ATOM 615 N N . GLY A 1 80 ? -12.359 -18.781 -20.141 1 93.25 80 GLY A N 1
ATOM 616 C CA . GLY A 1 80 ? -12.516 -17.438 -20.672 1 93.25 80 GLY A CA 1
ATOM 617 C C . GLY A 1 80 ? -11.383 -16.5 -20.281 1 93.25 80 GLY A C 1
ATOM 618 O O . GLY A 1 80 ? -10.922 -15.703 -21.094 1 93.25 80 GLY A O 1
ATOM 619 N N . MET A 1 81 ? -10.938 -16.594 -19.062 1 94.81 81 MET A N 1
ATOM 620 C CA . MET A 1 81 ? -9.805 -15.805 -18.594 1 94.81 81 MET A CA 1
ATOM 621 C C . MET A 1 81 ? -8.531 -16.172 -19.344 1 94.81 81 MET A C 1
ATOM 623 O O . MET A 1 81 ? -7.781 -15.281 -19.766 1 94.81 81 MET A O 1
ATOM 627 N N . LEU A 1 82 ? -8.305 -17.422 -19.578 1 97 82 LEU A N 1
ATOM 628 C CA . LEU A 1 82 ? -7.113 -17.891 -20.266 1 97 82 LEU A CA 1
ATOM 629 C C . LEU A 1 82 ? -7.109 -17.438 -21.719 1 97 82 LEU A C 1
ATOM 631 O O . LEU A 1 82 ? -6.051 -17.156 -22.297 1 97 82 LEU A O 1
ATOM 635 N N . ASP A 1 83 ? -8.273 -17.375 -22.328 1 96.38 83 ASP A N 1
ATOM 636 C CA . ASP A 1 83 ? -8.375 -16.906 -23.703 1 96.38 83 ASP A CA 1
ATOM 637 C C . ASP A 1 83 ? -7.918 -15.461 -23.828 1 96.38 83 ASP A C 1
ATOM 639 O O . ASP A 1 83 ? -7.129 -15.125 -24.719 1 96.38 83 ASP A O 1
ATOM 643 N N . VAL A 1 84 ? -8.414 -14.656 -22.922 1 95.44 84 VAL A N 1
ATOM 644 C CA . VAL A 1 84 ? -8 -13.258 -22.906 1 95.44 84 VAL A CA 1
ATOM 645 C C . VAL A 1 84 ? -6.512 -13.164 -22.594 1 95.44 84 VAL A C 1
ATOM 647 O O . VAL A 1 84 ? -5.793 -12.359 -23.188 1 95.44 84 VAL A O 1
ATOM 650 N N . CYS A 1 85 ? -6.059 -13.969 -21.656 1 97.12 85 CYS A N 1
ATOM 651 C CA . CYS A 1 85 ? -4.645 -14 -21.297 1 97.12 85 CYS A CA 1
ATOM 652 C C . CYS A 1 85 ? -3.779 -14.297 -22.516 1 97.12 85 CYS A C 1
ATOM 654 O O . CYS A 1 85 ? -2.799 -13.594 -22.766 1 97.12 85 CYS A O 1
ATOM 656 N N . ARG A 1 86 ? -4.148 -15.273 -23.266 1 97.88 86 ARG A N 1
ATOM 657 C CA . ARG A 1 86 ? -3.414 -15.672 -24.469 1 97.88 86 ARG A CA 1
ATOM 658 C C . ARG A 1 86 ? -3.309 -14.508 -25.453 1 97.88 86 ARG A C 1
ATOM 660 O O . ARG A 1 86 ? -2.238 -14.258 -26 1 97.88 86 ARG A O 1
ATOM 667 N N . GLU A 1 87 ? -4.391 -13.859 -25.641 1 97.25 87 GLU A N 1
ATOM 668 C CA . GLU A 1 87 ? -4.422 -12.727 -26.562 1 97.25 87 GLU A CA 1
ATOM 669 C C . GLU A 1 87 ? -3.496 -11.609 -26.094 1 97.25 87 GLU A C 1
ATOM 671 O O . GLU A 1 87 ? -2.758 -11.031 -26.891 1 97.25 87 GLU A O 1
ATOM 676 N N . ARG A 1 88 ? -3.531 -11.344 -24.828 1 96.62 88 ARG A N 1
ATOM 677 C CA . ARG A 1 88 ? -2.723 -10.266 -24.266 1 96.62 88 ARG A CA 1
ATOM 678 C C . ARG A 1 88 ? -1.236 -10.602 -24.344 1 96.62 88 ARG A C 1
ATOM 680 O O . ARG A 1 88 ? -0.415 -9.742 -24.656 1 96.62 88 ARG A O 1
ATOM 687 N N . LEU A 1 89 ? -0.93 -11.812 -24.047 1 98.25 89 LEU A N 1
ATOM 688 C CA . LEU A 1 89 ? 0.464 -12.234 -24.094 1 98.25 89 LEU A CA 1
ATOM 689 C C . LEU A 1 89 ? 0.992 -12.188 -25.531 1 98.25 89 LEU A C 1
ATOM 691 O O . LEU A 1 89 ? 2.143 -11.797 -25.75 1 98.25 89 LEU A O 1
ATOM 695 N N . ALA A 1 90 ? 0.175 -12.586 -26.453 1 98.31 90 ALA A N 1
ATOM 696 C CA . ALA A 1 90 ? 0.541 -12.516 -27.875 1 98.31 90 ALA A CA 1
ATOM 697 C C . ALA A 1 90 ? 0.786 -11.07 -28.297 1 98.31 90 ALA A C 1
ATOM 699 O O . ALA A 1 90 ? 1.777 -10.781 -28.969 1 98.31 90 ALA A O 1
ATOM 700 N N . ALA A 1 91 ? -0.13 -10.234 -27.922 1 97.69 91 ALA A N 1
ATOM 701 C CA . ALA A 1 91 ? -0.015 -8.82 -28.266 1 97.69 91 ALA A CA 1
ATOM 702 C C . ALA A 1 91 ? 1.265 -8.211 -27.703 1 97.69 91 ALA A C 1
ATOM 704 O O . ALA A 1 91 ? 1.866 -7.328 -28.312 1 97.69 91 ALA A O 1
ATOM 705 N N . ALA A 1 92 ? 1.701 -8.727 -26.562 1 97.31 92 ALA A N 1
ATOM 706 C CA . ALA A 1 92 ? 2.891 -8.211 -25.891 1 97.31 92 ALA A CA 1
ATOM 707 C C . ALA A 1 92 ? 4.152 -8.891 -26.422 1 97.31 92 ALA A C 1
ATOM 709 O O . ALA A 1 92 ? 5.266 -8.508 -26.047 1 97.31 92 ALA A O 1
ATOM 710 N N . GLY A 1 93 ? 4.012 -9.93 -27.172 1 97.75 93 GLY A N 1
ATOM 711 C CA . GLY A 1 93 ? 5.145 -10.625 -27.766 1 97.75 93 GLY A CA 1
ATOM 712 C C . GLY A 1 93 ? 5.855 -11.547 -26.797 1 97.75 93 GLY A C 1
ATOM 713 O O . GLY A 1 93 ? 7.059 -11.773 -26.922 1 97.75 93 GLY A O 1
ATOM 714 N N . VAL A 1 94 ? 5.109 -12.055 -25.797 1 97.81 94 VAL A N 1
ATOM 715 C CA . VAL A 1 94 ? 5.809 -12.836 -24.781 1 97.81 94 VAL A CA 1
ATOM 716 C C . VAL A 1 94 ? 5.246 -14.258 -24.75 1 97.81 94 VAL A C 1
ATOM 718 O O . VAL A 1 94 ? 5.621 -15.062 -23.891 1 97.81 94 VAL A O 1
ATOM 721 N N . SER A 1 95 ? 4.438 -14.664 -25.656 1 97.94 95 SER A N 1
ATOM 722 C CA . SER A 1 95 ? 3.781 -15.969 -25.672 1 97.94 95 SER A CA 1
ATOM 723 C C . SER A 1 95 ? 4.801 -17.109 -25.703 1 97.94 95 SER A C 1
ATOM 725 O O . SER A 1 95 ? 4.57 -18.172 -25.109 1 97.94 95 SER A O 1
ATOM 727 N N . GLY A 1 96 ? 5.852 -16.875 -26.344 1 97.81 96 GLY A N 1
ATOM 728 C CA . GLY A 1 96 ? 6.84 -17.922 -26.562 1 97.81 96 GLY A CA 1
ATOM 729 C C . GLY A 1 96 ? 7.473 -18.422 -25.266 1 97.81 96 GLY A C 1
ATOM 730 O O . GLY A 1 96 ? 8.055 -19.5 -25.234 1 97.81 96 GLY A O 1
ATOM 731 N N . ARG A 1 97 ? 7.387 -17.656 -24.25 1 97.94 97 ARG A N 1
ATOM 732 C CA . ARG A 1 97 ? 7.984 -18.062 -22.969 1 97.94 97 ARG A CA 1
ATOM 733 C C . ARG A 1 97 ? 6.914 -18.312 -21.922 1 97.94 97 ARG A C 1
ATOM 735 O O . ARG A 1 97 ? 7.199 -18.297 -20.719 1 97.94 97 ARG A O 1
ATOM 742 N N . CYS A 1 98 ? 5.699 -18.484 -22.406 1 98.69 98 CYS A N 1
ATOM 743 C CA . CYS A 1 98 ? 4.582 -18.703 -21.484 1 98.69 98 CYS A CA 1
ATOM 744 C C . CYS A 1 98 ? 3.828 -19.984 -21.828 1 98.69 98 CYS A C 1
ATOM 746 O O . CYS A 1 98 ? 3.629 -20.297 -23 1 98.69 98 CYS A O 1
ATOM 748 N N . GLU A 1 99 ? 3.506 -20.734 -20.891 1 98.62 99 GLU A N 1
ATOM 749 C CA . GLU A 1 99 ? 2.588 -21.875 -20.969 1 98.62 99 GLU A CA 1
ATOM 750 C C . GLU A 1 99 ? 1.326 -21.625 -20.156 1 98.62 99 GLU A C 1
ATOM 752 O O . GLU A 1 99 ? 1.407 -21.25 -18.984 1 98.62 99 GLU A O 1
ATOM 757 N N . LEU A 1 100 ? 0.219 -21.719 -20.781 1 98.69 100 LEU A N 1
ATOM 758 C CA . LEU A 1 100 ? -1.054 -21.562 -20.094 1 98.69 100 LEU A CA 1
ATOM 759 C C . LEU A 1 100 ? -1.749 -22.906 -19.906 1 98.69 100 LEU A C 1
ATOM 761 O O . LEU A 1 100 ? -1.878 -23.688 -20.859 1 98.69 100 LEU A O 1
ATOM 765 N N . VAL A 1 101 ? -2.193 -23.188 -18.719 1 98.44 101 VAL A N 1
ATOM 766 C CA . VAL A 1 101 ? -2.801 -24.469 -18.375 1 98.44 101 VAL A CA 1
ATOM 767 C C . VAL A 1 101 ? -4.211 -24.234 -17.828 1 98.44 101 VAL A C 1
ATOM 769 O O . VAL A 1 101 ? -4.402 -23.469 -16.891 1 98.44 101 VAL A O 1
ATOM 772 N N . HIS A 1 102 ? -5.172 -24.859 -18.422 1 97.94 102 HIS A N 1
ATOM 773 C CA . HIS A 1 102 ? -6.543 -24.828 -17.922 1 97.94 102 HIS A CA 1
ATOM 774 C C . HIS A 1 102 ? -6.727 -25.812 -16.766 1 97.94 102 HIS A C 1
ATOM 776 O O . HIS A 1 102 ? -6.574 -27.016 -16.953 1 97.94 102 HIS A O 1
ATOM 782 N N . GLY A 1 103 ? -7.004 -25.297 -15.617 1 97 103 GLY A N 1
ATOM 783 C CA . GLY A 1 103 ? -7.195 -26.141 -14.453 1 97 103 GLY A CA 1
ATOM 784 C C . GLY A 1 103 ? -6.766 -25.484 -13.156 1 97 103 GLY A C 1
ATOM 785 O O . GLY A 1 103 ? -6.793 -24.266 -13.031 1 97 103 GLY A O 1
ATOM 786 N N . TYR A 1 104 ? -6.512 -26.344 -12.164 1 96.62 104 TYR A N 1
ATOM 787 C CA . TYR A 1 104 ? -6.105 -25.906 -10.836 1 96.62 104 TYR A CA 1
ATOM 788 C C . TYR A 1 104 ? -4.645 -26.266 -10.57 1 96.62 104 TYR A C 1
ATOM 790 O O . TYR A 1 104 ? -4.094 -27.172 -11.203 1 96.62 104 TYR A O 1
ATOM 798 N N . VAL A 1 105 ? -4.043 -25.562 -9.648 1 96.81 105 VAL A N 1
ATOM 799 C CA . VAL A 1 105 ? -2.635 -25.734 -9.32 1 96.81 105 VAL A CA 1
ATOM 800 C C . VAL A 1 105 ? -2.387 -27.188 -8.875 1 96.81 105 VAL A C 1
ATOM 802 O O . VAL A 1 105 ? -1.329 -27.75 -9.156 1 96.81 105 VAL A O 1
ATOM 805 N N . HIS A 1 106 ? -3.346 -27.812 -8.203 1 93.56 106 HIS A N 1
ATOM 806 C CA . HIS A 1 106 ? -3.16 -29.156 -7.699 1 93.56 106 HIS A CA 1
ATOM 807 C C . HIS A 1 106 ? -3.08 -30.172 -8.836 1 93.56 106 HIS A C 1
ATOM 809 O O . HIS A 1 106 ? -2.617 -31.297 -8.641 1 93.56 106 HIS A O 1
ATOM 815 N N . GLY A 1 107 ? -3.521 -29.797 -10.031 1 93.94 107 GLY A N 1
ATOM 816 C CA . GLY A 1 107 ? -3.482 -30.672 -11.188 1 93.94 107 GLY A CA 1
ATOM 817 C C . GLY A 1 107 ? -2.148 -30.656 -11.906 1 93.94 107 GLY A C 1
ATOM 818 O O . GLY A 1 107 ? -1.888 -31.5 -12.766 1 93.94 107 GLY A O 1
ATOM 819 N N . LEU A 1 108 ? -1.357 -29.703 -11.602 1 96 108 LEU A N 1
ATOM 820 C CA . LEU A 1 108 ? -0.031 -29.625 -12.203 1 96 108 LEU A CA 1
ATOM 821 C C . LEU A 1 108 ? 0.88 -30.719 -11.641 1 96 108 LEU A C 1
ATOM 823 O O . LEU A 1 108 ? 0.704 -31.156 -10.5 1 96 108 LEU A O 1
ATOM 827 N N . PRO A 1 109 ? 1.878 -31.156 -12.445 1 95.69 109 PRO A N 1
ATOM 828 C CA . PRO A 1 109 ? 2.838 -32.125 -11.922 1 95.69 109 PRO A CA 1
ATOM 829 C C . PRO A 1 109 ? 3.496 -31.672 -10.625 1 95.69 109 PRO A C 1
ATOM 831 O O . PRO A 1 109 ? 3.816 -30.484 -10.469 1 95.69 109 PRO A O 1
ATOM 834 N N . LEU A 1 110 ? 3.574 -32.625 -9.711 1 95.75 110 LEU A N 1
ATOM 835 C CA . LEU A 1 110 ? 4.211 -32.344 -8.438 1 95.75 110 LEU A CA 1
ATOM 836 C C . LEU A 1 110 ? 5.73 -32.438 -8.547 1 95.75 110 LEU A C 1
ATOM 838 O O . LEU A 1 110 ? 6.297 -33.5 -8.258 1 95.75 110 LEU A O 1
ATOM 842 N N . ARG A 1 111 ? 6.352 -31.422 -8.961 1 95.06 111 ARG A N 1
ATOM 843 C CA . ARG A 1 111 ? 7.801 -31.281 -9.086 1 95.06 111 ARG A CA 1
ATOM 844 C C . ARG A 1 111 ? 8.266 -29.906 -8.625 1 95.06 111 ARG A C 1
ATOM 846 O O . ARG A 1 111 ? 7.562 -28.922 -8.828 1 95.06 111 ARG A O 1
ATOM 853 N N . GLU A 1 112 ? 9.383 -29.875 -7.969 1 94.44 112 GLU A N 1
ATOM 854 C CA . GLU A 1 112 ? 9.961 -28.625 -7.496 1 94.44 112 GLU A CA 1
ATOM 855 C C . GLU A 1 112 ? 10.664 -27.875 -8.625 1 94.44 112 GLU A C 1
ATOM 857 O O . GLU A 1 112 ? 11.891 -27.703 -8.586 1 94.44 112 GLU A O 1
ATOM 862 N N . ASP A 1 113 ? 9.859 -27.328 -9.516 1 95.69 113 ASP A N 1
ATOM 863 C CA . ASP A 1 113 ? 10.406 -26.859 -10.789 1 95.69 113 ASP A CA 1
ATOM 864 C C . ASP A 1 113 ? 10.43 -25.328 -10.844 1 95.69 113 ASP A C 1
ATOM 866 O O . ASP A 1 113 ? 11.023 -24.75 -11.742 1 95.69 113 ASP A O 1
ATOM 870 N N . PHE A 1 114 ? 9.836 -24.719 -9.93 1 98.75 114 PHE A N 1
ATOM 871 C CA . PHE A 1 114 ? 9.641 -23.281 -10.07 1 98.75 114 PHE A CA 1
ATOM 872 C C . PHE A 1 114 ? 10.531 -22.516 -9.094 1 98.75 114 PHE A C 1
ATOM 874 O O . PHE A 1 114 ? 10.711 -22.938 -7.949 1 98.75 114 PHE A O 1
ATOM 881 N N . ASP A 1 115 ? 11.133 -21.391 -9.555 1 98.75 115 ASP A N 1
ATOM 882 C CA . ASP A 1 115 ? 11.891 -20.469 -8.703 1 98.75 115 ASP A CA 1
ATOM 883 C C . ASP A 1 115 ? 10.961 -19.562 -7.914 1 98.75 115 ASP A C 1
ATOM 885 O O . ASP A 1 115 ? 11.289 -19.141 -6.805 1 98.75 115 ASP A O 1
ATOM 889 N N . ILE A 1 116 ? 9.836 -19.25 -8.539 1 98.88 116 ILE A N 1
ATOM 890 C CA . ILE A 1 116 ? 8.875 -18.312 -7.98 1 98.88 116 ILE A CA 1
ATOM 891 C C . ILE A 1 116 ? 7.453 -18.812 -8.234 1 98.88 116 ILE A C 1
ATOM 893 O O . ILE A 1 116 ? 7.156 -19.328 -9.312 1 98.88 116 ILE A O 1
ATOM 897 N N . ALA A 1 117 ? 6.594 -18.688 -7.281 1 98.88 117 ALA A N 1
ATOM 898 C CA . ALA A 1 117 ? 5.156 -18.906 -7.438 1 98.88 117 ALA A CA 1
ATOM 899 C C . ALA A 1 117 ? 4.371 -17.672 -6.996 1 98.88 117 ALA A C 1
ATOM 901 O O . ALA A 1 117 ? 4.645 -17.109 -5.934 1 98.88 117 ALA A O 1
ATOM 902 N N . LEU A 1 118 ? 3.426 -17.266 -7.809 1 98.81 118 LEU A N 1
ATOM 903 C CA . LEU A 1 118 ? 2.588 -16.109 -7.508 1 98.81 118 LEU A CA 1
ATOM 904 C C . LEU A 1 118 ? 1.114 -16.5 -7.473 1 98.81 118 LEU A C 1
ATOM 906 O O . LEU A 1 118 ? 0.658 -17.297 -8.297 1 98.81 118 LEU A O 1
ATOM 910 N N . SER A 1 119 ? 0.427 -16.016 -6.562 1 98.75 119 SER A N 1
ATOM 911 C CA . SER A 1 119 ? -1.028 -15.93 -6.504 1 98.75 119 SER A CA 1
ATOM 912 C C . SER A 1 119 ? -1.492 -14.5 -6.234 1 98.75 119 SER A C 1
ATOM 914 O O . SER A 1 119 ? -1.392 -14.016 -5.109 1 98.75 119 SER A O 1
ATOM 916 N N . VAL A 1 120 ? -1.99 -13.844 -7.219 1 98.44 120 VAL A N 1
ATOM 917 C CA . VAL A 1 120 ? -2.309 -12.422 -7.117 1 98.44 120 VAL A CA 1
ATOM 918 C C . VAL A 1 120 ? -3.822 -12.227 -7.137 1 98.44 120 VAL A C 1
ATOM 920 O O . VAL A 1 120 ? -4.457 -12.344 -8.188 1 98.44 120 VAL A O 1
ATOM 923 N N . LEU A 1 121 ? -4.375 -11.93 -5.934 1 97.5 121 LEU A N 1
ATOM 924 C CA . LEU A 1 121 ? -5.801 -11.672 -5.758 1 97.5 121 LEU A CA 1
ATOM 925 C C . LEU A 1 121 ? -6.625 -12.891 -6.141 1 97.5 121 LEU A C 1
ATOM 927 O O . LEU A 1 121 ? -7.586 -12.789 -6.902 1 97.5 121 LEU A O 1
ATOM 931 N N . VAL A 1 122 ? -6.27 -14.047 -5.566 1 97.62 122 VAL A N 1
ATOM 932 C CA . VAL A 1 122 ? -6.895 -15.32 -5.898 1 97.62 122 VAL A CA 1
ATOM 933 C C . VAL A 1 122 ? -7.379 -16 -4.621 1 97.62 122 VAL A C 1
ATOM 935 O O . VAL A 1 122 ? -8.523 -16.438 -4.543 1 97.62 122 VAL A O 1
ATOM 938 N N . ALA A 1 123 ? -6.531 -16 -3.574 1 97.62 123 ALA A N 1
ATOM 939 C CA . ALA A 1 123 ? -6.703 -16.875 -2.422 1 97.62 123 ALA A CA 1
ATOM 940 C C . ALA A 1 123 ? -7.996 -16.562 -1.679 1 97.62 123 ALA A C 1
ATOM 942 O O . ALA A 1 123 ? -8.57 -17.438 -1.019 1 97.62 123 ALA A O 1
ATOM 943 N N . HIS A 1 124 ? -8.43 -15.281 -1.728 1 97.25 124 HIS A N 1
ATOM 944 C CA . HIS A 1 124 ? -9.656 -14.93 -1.031 1 97.25 124 HIS A CA 1
ATOM 945 C C . HIS A 1 124 ? -10.867 -15.617 -1.66 1 97.25 124 HIS A C 1
ATOM 947 O O . HIS A 1 124 ? -11.953 -15.617 -1.079 1 97.25 124 HIS A O 1
ATOM 953 N N . PHE A 1 125 ? -10.734 -16.312 -2.799 1 95.69 125 PHE A N 1
ATOM 954 C CA . PHE A 1 125 ? -11.812 -17.094 -3.408 1 95.69 125 PHE A CA 1
ATOM 955 C C . PHE A 1 125 ? -11.742 -18.547 -2.961 1 95.69 125 PHE A C 1
ATOM 957 O O . PHE A 1 125 ? -12.633 -19.344 -3.277 1 95.69 125 PHE A O 1
ATOM 964 N N . VAL A 1 126 ? -10.664 -18.969 -2.326 1 95.62 126 VAL A N 1
ATOM 965 C CA . VAL A 1 126 ? -10.484 -20.312 -1.805 1 95.62 126 VAL A CA 1
ATOM 966 C C . VAL A 1 126 ? -11.07 -20.406 -0.4 1 95.62 126 VAL A C 1
ATOM 968 O O . VAL A 1 126 ? -10.766 -19.594 0.468 1 95.62 126 VAL A O 1
ATOM 971 N N . LYS A 1 127 ? -11.859 -21.359 -0.171 1 94.19 127 LYS A N 1
ATOM 972 C CA . LYS A 1 127 ? -12.5 -21.531 1.131 1 94.19 127 LYS A CA 1
ATOM 973 C C . LYS A 1 127 ? -11.461 -21.609 2.246 1 94.19 127 LYS A C 1
ATOM 975 O O . LYS A 1 127 ? -10.367 -22.156 2.047 1 94.19 127 LYS A O 1
ATOM 980 N N . ARG A 1 128 ? -11.867 -21.125 3.383 1 94.31 128 ARG A N 1
ATOM 981 C CA . ARG A 1 128 ? -10.984 -21.062 4.543 1 94.31 128 ARG A CA 1
ATOM 982 C C . ARG A 1 128 ? -10.352 -22.422 4.812 1 94.31 128 ARG A C 1
ATOM 984 O O . ARG A 1 128 ? -9.141 -22.531 5.016 1 94.31 128 ARG A O 1
ATOM 991 N N . GLY A 1 129 ? -11.18 -23.5 4.812 1 95.56 129 GLY A N 1
ATOM 992 C CA . GLY A 1 129 ? -10.711 -24.844 5.121 1 95.56 129 GLY A CA 1
ATOM 993 C C . GLY A 1 129 ? -9.789 -25.406 4.059 1 95.56 129 GLY A C 1
ATOM 994 O O . GLY A 1 129 ? -9.094 -26.406 4.297 1 95.56 129 GLY A O 1
ATOM 995 N N . GLU A 1 130 ? -9.688 -24.766 2.873 1 97 130 GLU A N 1
ATOM 996 C CA . GLU A 1 130 ? -8.891 -25.25 1.749 1 97 130 GLU A CA 1
ATOM 997 C C . GLU A 1 130 ? -7.672 -24.359 1.512 1 97 130 GLU A C 1
ATOM 999 O O . GLU A 1 130 ? -6.852 -24.656 0.634 1 97 130 GLU A O 1
ATOM 1004 N N . ARG A 1 131 ? -7.496 -23.328 2.309 1 97.38 131 ARG A N 1
ATOM 1005 C CA . ARG A 1 131 ? -6.457 -22.328 2.07 1 97.38 131 ARG A CA 1
ATOM 1006 C C . ARG A 1 131 ? -5.066 -22.922 2.262 1 97.38 131 ARG A C 1
ATOM 1008 O O . ARG A 1 131 ? -4.148 -22.641 1.489 1 97.38 131 ARG A O 1
ATOM 1015 N N . LEU A 1 132 ? -4.977 -23.719 3.34 1 98.31 132 LEU A N 1
ATOM 1016 C CA . LEU A 1 132 ? -3.678 -24.328 3.572 1 98.31 132 LEU A CA 1
ATOM 1017 C C . LEU A 1 132 ? -3.279 -25.219 2.396 1 98.31 132 LEU A C 1
ATOM 1019 O O . LEU A 1 132 ? -2.148 -25.141 1.911 1 98.31 132 LEU A O 1
ATOM 1023 N N . ASP A 1 133 ? -4.172 -26.031 1.935 1 98.06 133 ASP A N 1
ATOM 1024 C CA . ASP A 1 133 ? -3.895 -26.922 0.804 1 98.06 133 ASP A CA 1
ATOM 1025 C C . ASP A 1 133 ? -3.537 -26.109 -0.445 1 98.06 133 ASP A C 1
ATOM 1027 O O . ASP A 1 133 ? -2.684 -26.531 -1.231 1 98.06 133 ASP A O 1
ATOM 1031 N N . PHE A 1 134 ? -4.188 -25.016 -0.623 1 98.06 134 PHE A N 1
ATOM 1032 C CA . PHE A 1 134 ? -3.932 -24.125 -1.754 1 98.06 134 PHE A CA 1
ATOM 1033 C C . PHE A 1 134 ? -2.488 -23.641 -1.742 1 98.06 134 PHE A C 1
ATOM 1035 O O . PHE A 1 134 ? -1.775 -23.766 -2.738 1 98.06 134 PHE A O 1
ATOM 1042 N N . TYR A 1 135 ? -2.018 -23.125 -0.616 1 98.31 135 TYR A N 1
ATOM 1043 C CA . TYR A 1 135 ? -0.655 -22.609 -0.495 1 98.31 135 TYR A CA 1
ATOM 1044 C C . TYR A 1 135 ? 0.358 -23.75 -0.551 1 98.31 135 TYR A C 1
ATOM 1046 O O . TYR A 1 135 ? 1.44 -23.594 -1.122 1 98.31 135 TYR A O 1
ATOM 1054 N N . LYS A 1 136 ? 0.003 -24.906 -0.005 1 98 136 LYS A N 1
ATOM 1055 C CA . LYS A 1 136 ? 0.885 -26.078 -0.059 1 98 136 LYS A CA 1
ATOM 1056 C C . LYS A 1 136 ? 1.099 -26.531 -1.498 1 98 136 LYS A C 1
ATOM 1058 O O . LYS A 1 136 ? 2.205 -26.922 -1.871 1 98 136 LYS A O 1
ATOM 1063 N N . ALA A 1 137 ? 0.012 -26.516 -2.242 1 98.31 137 ALA A N 1
ATOM 1064 C CA . ALA A 1 137 ? 0.11 -26.906 -3.646 1 98.31 137 ALA A CA 1
ATOM 1065 C C . ALA A 1 137 ? 1.128 -26.031 -4.383 1 98.31 137 ALA A C 1
ATOM 1067 O O . ALA A 1 137 ? 1.829 -26.516 -5.277 1 98.31 137 ALA A O 1
ATOM 1068 N N . MET A 1 138 ? 1.207 -24.766 -4.043 1 98.38 138 MET A N 1
ATOM 1069 C CA . MET A 1 138 ? 2.189 -23.859 -4.637 1 98.38 138 MET A CA 1
ATOM 1070 C C . MET A 1 138 ? 3.586 -24.141 -4.098 1 98.38 138 MET A C 1
ATOM 1072 O O . MET A 1 138 ? 4.535 -24.297 -4.867 1 98.38 138 MET A O 1
ATOM 1076 N N . SER A 1 139 ? 3.678 -24.25 -2.754 1 97.94 139 SER A N 1
ATOM 1077 C CA . SER A 1 139 ? 4.965 -24.422 -2.094 1 97.94 139 SER A CA 1
ATOM 1078 C C . SER A 1 139 ? 5.625 -25.734 -2.521 1 97.94 139 SER A C 1
ATOM 1080 O O . SER A 1 139 ? 6.844 -25.797 -2.705 1 97.94 139 SER A O 1
ATOM 1082 N N . ASP A 1 140 ? 4.824 -26.75 -2.74 1 97.62 140 ASP A N 1
ATOM 1083 C CA . ASP A 1 140 ? 5.32 -28.078 -3.113 1 97.62 140 ASP A CA 1
ATOM 1084 C C . ASP A 1 140 ? 5.953 -28.047 -4.504 1 97.62 140 ASP A C 1
ATOM 1086 O O . ASP A 1 140 ? 6.703 -28.953 -4.867 1 97.62 140 ASP A O 1
ATOM 1090 N N . ARG A 1 141 ? 5.684 -27.094 -5.258 1 98.31 141 ARG A N 1
ATOM 1091 C CA . ARG A 1 141 ? 6.16 -27.031 -6.633 1 98.31 141 ARG A CA 1
ATOM 1092 C C . ARG A 1 141 ? 7.312 -26.047 -6.773 1 98.31 141 ARG A C 1
ATOM 1094 O O . ARG A 1 141 ? 7.879 -25.891 -7.859 1 98.31 141 ARG A O 1
ATOM 1101 N N . LEU A 1 142 ? 7.637 -25.359 -5.656 1 98.38 142 LEU A N 1
ATOM 1102 C CA . LEU A 1 142 ? 8.781 -24.453 -5.598 1 98.38 142 LEU A CA 1
ATOM 1103 C C . LEU A 1 142 ? 10.07 -25.219 -5.359 1 98.38 142 LEU A C 1
ATOM 1105 O O . LEU A 1 142 ? 10.094 -26.188 -4.59 1 98.38 142 LEU A O 1
ATOM 1109 N N . LYS A 1 143 ? 11.164 -24.797 -6.023 1 98.06 143 LYS A N 1
ATOM 1110 C CA . LYS A 1 143 ? 12.5 -25.234 -5.641 1 98.06 143 LYS A CA 1
ATOM 1111 C C . LYS A 1 143 ? 12.812 -24.844 -4.199 1 98.06 143 LYS A C 1
ATOM 1113 O O . LYS A 1 143 ? 12.219 -23.906 -3.658 1 98.06 143 LYS A O 1
ATOM 1118 N N . PRO A 1 144 ? 13.75 -25.625 -3.604 1 96.5 144 PRO A N 1
ATOM 1119 C CA . PRO A 1 144 ? 14.227 -25.141 -2.309 1 96.5 144 PRO A CA 1
ATOM 1120 C C . PRO A 1 144 ? 14.68 -23.688 -2.363 1 96.5 144 PRO A C 1
ATOM 1122 O O . PRO A 1 144 ? 15.336 -23.266 -3.322 1 96.5 144 PRO A O 1
ATOM 1125 N N . ASN A 1 145 ? 14.227 -22.891 -1.404 1 96.38 145 ASN A N 1
ATOM 1126 C CA . ASN A 1 145 ? 14.539 -21.469 -1.301 1 96.38 145 ASN A CA 1
ATOM 1127 C C . ASN A 1 145 ? 13.797 -20.656 -2.361 1 96.38 145 ASN A C 1
ATOM 1129 O O . ASN A 1 145 ? 14.117 -19.5 -2.588 1 96.38 145 ASN A O 1
ATOM 1133 N N . GLY A 1 146 ? 12.844 -21.344 -3.098 1 98.31 146 GLY A N 1
ATOM 1134 C CA . GLY A 1 146 ? 11.984 -20.578 -3.988 1 98.31 146 GLY A CA 1
ATOM 1135 C C . GLY A 1 146 ? 11.086 -19.594 -3.26 1 98.31 146 GLY A C 1
ATOM 1136 O O . GLY A 1 146 ? 10.867 -19.719 -2.051 1 98.31 146 GLY A O 1
ATOM 1137 N N . MET A 1 147 ? 10.602 -18.641 -3.953 1 98.56 147 MET A N 1
ATOM 1138 C CA . MET A 1 147 ? 9.828 -17.578 -3.32 1 98.56 147 MET A CA 1
ATOM 1139 C C . MET A 1 147 ? 8.352 -17.688 -3.672 1 98.56 147 MET A C 1
ATOM 1141 O O . MET A 1 147 ? 8 -17.969 -4.82 1 98.56 147 MET A O 1
ATOM 1145 N N . LEU A 1 148 ? 7.5 -17.578 -2.703 1 98.81 148 LEU A N 1
ATOM 1146 C CA . LEU A 1 148 ? 6.059 -17.453 -2.898 1 98.81 148 LEU A CA 1
ATOM 1147 C C . LEU A 1 148 ? 5.586 -16.031 -2.646 1 98.81 148 LEU A C 1
ATOM 1149 O O . LEU A 1 148 ? 5.949 -15.422 -1.636 1 98.81 148 LEU A O 1
ATOM 1153 N N . ILE A 1 149 ? 4.875 -15.406 -3.566 1 98.88 149 ILE A N 1
ATOM 1154 C CA . ILE A 1 149 ? 4.23 -14.109 -3.416 1 98.88 149 ILE A CA 1
ATOM 1155 C C . ILE A 1 149 ? 2.713 -14.281 -3.467 1 98.88 149 ILE A C 1
ATOM 1157 O O . ILE A 1 149 ? 2.176 -14.852 -4.422 1 98.88 149 ILE A O 1
ATOM 1161 N N . ASN A 1 150 ? 2.068 -13.844 -2.467 1 98.81 150 ASN A N 1
ATOM 1162 C CA . ASN A 1 150 ? 0.611 -13.883 -2.408 1 98.81 150 ASN A CA 1
ATOM 1163 C C . ASN A 1 150 ? 0.028 -12.492 -2.172 1 98.81 150 ASN A C 1
ATOM 1165 O O . ASN A 1 150 ? 0.509 -11.75 -1.312 1 98.81 150 ASN A O 1
ATOM 1169 N N . THR A 1 151 ? -0.913 -12.109 -2.971 1 98.81 151 THR A N 1
ATOM 1170 C CA . THR A 1 151 ? -1.771 -10.961 -2.695 1 98.81 151 THR A CA 1
ATOM 1171 C C . THR A 1 151 ? -3.229 -11.398 -2.574 1 98.81 151 THR A C 1
ATOM 1173 O O . THR A 1 151 ? -3.701 -12.234 -3.348 1 98.81 151 THR A O 1
ATOM 1176 N N . GLU A 1 152 ? -3.932 -10.867 -1.604 1 98.62 152 GLU A N 1
ATOM 1177 C CA . GLU A 1 152 ? -5.344 -11.195 -1.426 1 98.62 152 GLU A CA 1
ATOM 1178 C C . GLU A 1 152 ? -6.059 -10.133 -0.598 1 98.62 152 GLU A C 1
ATOM 1180 O O . GLU A 1 152 ? -5.414 -9.266 -0.007 1 98.62 152 GLU A O 1
ATOM 1185 N N . ILE A 1 153 ? -7.355 -10.141 -0.649 1 98.56 153 ILE A N 1
ATOM 1186 C CA . ILE A 1 153 ? -8.156 -9.352 0.279 1 98.56 153 ILE A CA 1
ATOM 1187 C C . ILE A 1 153 ? -8.078 -9.961 1.676 1 98.56 153 ILE A C 1
ATOM 1189 O O . ILE A 1 153 ? -8.422 -11.133 1.866 1 98.56 153 ILE A O 1
ATOM 1193 N N . SER A 1 154 ? -7.551 -9.281 2.605 1 98.75 154 SER A N 1
ATOM 1194 C CA . SER A 1 154 ? -7.32 -9.758 3.965 1 98.75 154 SER A CA 1
ATOM 1195 C C . SER A 1 154 ? -7.551 -8.648 4.988 1 98.75 154 SER A C 1
ATOM 1197 O O . SER A 1 154 ? -7.016 -7.551 4.844 1 98.75 154 SER A O 1
ATOM 1199 N N . PHE A 1 155 ? -8.328 -8.914 5.992 1 98.75 155 PHE A N 1
ATOM 1200 C CA . PHE A 1 155 ? -8.633 -7.969 7.062 1 98.75 155 PHE A CA 1
ATOM 1201 C C . PHE A 1 155 ? -9.312 -8.672 8.227 1 98.75 155 PHE A C 1
ATOM 1203 O O . PHE A 1 155 ? -9.984 -9.688 8.047 1 98.75 155 PHE A O 1
ATOM 1210 N N . ASP A 1 156 ? -9.148 -8.219 9.453 1 98.38 156 ASP A N 1
ATOM 1211 C CA . ASP A 1 156 ? -9.867 -8.734 10.617 1 98.38 156 ASP A CA 1
ATOM 1212 C C . ASP A 1 156 ? -11.297 -8.188 10.656 1 98.38 156 ASP A C 1
ATOM 1214 O O . ASP A 1 156 ? -11.531 -7.086 11.148 1 98.38 156 ASP A O 1
ATOM 1218 N N . LEU A 1 157 ? -12.234 -8.961 10.25 1 97.81 157 LEU A N 1
ATOM 1219 C CA . LEU A 1 157 ? -13.617 -8.516 10.086 1 97.81 157 LEU A CA 1
ATOM 1220 C C . LEU A 1 157 ? -14.305 -8.359 11.438 1 97.81 157 LEU A C 1
ATOM 1222 O O . LEU A 1 157 ? -15.398 -7.801 11.523 1 97.81 157 LEU A O 1
ATOM 1226 N N . ASP A 1 158 ? -13.664 -8.789 12.508 1 97.31 158 ASP A N 1
ATOM 1227 C CA . ASP A 1 158 ? -14.242 -8.695 13.844 1 97.31 158 ASP A CA 1
ATOM 1228 C C . ASP A 1 158 ? -13.594 -7.574 14.648 1 97.31 158 ASP A C 1
ATOM 1230 O O . ASP A 1 158 ? -13.961 -7.332 15.805 1 97.31 158 ASP A O 1
ATOM 1234 N N . SER A 1 159 ? -12.617 -6.914 14.07 1 97.88 159 SER A N 1
ATOM 1235 C CA . SER A 1 159 ? -11.938 -5.812 14.75 1 97.88 159 SER A CA 1
ATOM 1236 C C . SER A 1 159 ? -12.797 -4.555 14.75 1 97.88 159 SER A C 1
ATOM 1238 O O . SER A 1 159 ? -13.664 -4.387 13.891 1 97.88 159 SER A O 1
ATOM 1240 N N . PRO A 1 160 ? -12.539 -3.604 15.719 1 97.62 160 PRO A N 1
ATOM 1241 C CA . PRO A 1 160 ? -13.25 -2.324 15.711 1 97.62 160 PRO A CA 1
ATOM 1242 C C . PRO A 1 160 ? -12.969 -1.501 14.453 1 97.62 160 PRO A C 1
ATOM 1244 O O . PRO A 1 160 ? -13.789 -0.665 14.062 1 97.62 160 PRO A O 1
ATOM 1247 N N . GLU A 1 161 ? -11.852 -1.732 13.766 1 98.06 161 GLU A N 1
ATOM 1248 C CA . GLU A 1 161 ? -11.445 -0.986 12.586 1 98.06 161 GLU A CA 1
ATOM 1249 C C . GLU A 1 161 ? -12.242 -1.421 11.359 1 98.06 161 GLU A C 1
ATOM 1251 O O . GLU A 1 161 ? -12.188 -0.763 10.312 1 98.06 161 GLU A O 1
ATOM 1256 N N . PHE A 1 162 ? -13.07 -2.523 11.5 1 98.12 162 PHE A N 1
ATOM 1257 C CA . PHE A 1 162 ? -13.742 -3.074 10.328 1 98.12 162 PHE A CA 1
ATOM 1258 C C . PHE A 1 162 ? -14.789 -2.102 9.797 1 98.12 162 PHE A C 1
ATOM 1260 O O . PHE A 1 162 ? -14.922 -1.926 8.586 1 98.12 162 PHE A O 1
ATOM 1267 N N . THR A 1 163 ? -15.508 -1.462 10.656 1 97.5 163 THR A N 1
ATOM 1268 C CA . THR A 1 163 ? -16.578 -0.579 10.219 1 97.5 163 THR A CA 1
ATOM 1269 C C . THR A 1 163 ? -16.031 0.542 9.336 1 97.5 163 THR A C 1
ATOM 1271 O O . THR A 1 163 ? -16.484 0.721 8.203 1 97.5 163 THR A O 1
ATOM 1274 N N . PRO A 1 164 ? -15.008 1.277 9.789 1 97.88 164 PRO A N 1
ATOM 1275 C CA . PRO A 1 164 ? -14.477 2.299 8.883 1 97.88 164 PRO A CA 1
ATOM 1276 C C . PRO A 1 164 ? -13.805 1.7 7.652 1 97.88 164 PRO A C 1
ATOM 1278 O O . PRO A 1 164 ? -13.883 2.277 6.562 1 97.88 164 PRO A O 1
ATOM 1281 N N . MET A 1 165 ? -13.148 0.586 7.758 1 98.5 165 MET A N 1
ATOM 1282 C CA . MET A 1 165 ? -12.516 -0.057 6.605 1 98.5 165 MET A CA 1
ATOM 1283 C C . MET A 1 165 ? -13.562 -0.487 5.582 1 98.5 165 MET A C 1
ATOM 1285 O O . MET A 1 165 ? -13.312 -0.431 4.375 1 98.5 165 MET A O 1
ATOM 1289 N N . LEU A 1 166 ? -14.719 -0.962 6.121 1 98 166 LEU A N 1
ATOM 1290 C CA . LEU A 1 166 ? -15.797 -1.353 5.223 1 98 166 LEU A CA 1
ATOM 1291 C C . LEU A 1 166 ? -16.25 -0.17 4.371 1 98 166 LEU A C 1
ATOM 1293 O O . LEU A 1 166 ? -16.562 -0.334 3.188 1 98 166 LEU A O 1
ATOM 1297 N N . LYS A 1 167 ? -16.297 1.018 4.953 1 97.12 167 LYS A N 1
ATOM 1298 C CA . LYS A 1 167 ? -16.641 2.217 4.195 1 97.12 167 LYS A CA 1
ATOM 1299 C C . LYS A 1 167 ? -15.609 2.49 3.104 1 97.12 167 LYS A C 1
ATOM 1301 O O . LYS A 1 167 ? -15.969 2.859 1.983 1 97.12 167 LYS A O 1
ATOM 1306 N N . ASN A 1 168 ? -14.312 2.316 3.436 1 98.12 168 ASN A N 1
ATOM 1307 C CA . ASN A 1 168 ? -13.258 2.436 2.436 1 98.12 168 ASN A CA 1
ATOM 1308 C C . ASN A 1 168 ? -13.453 1.443 1.294 1 98.12 168 ASN A C 1
ATOM 1310 O O . ASN A 1 168 ? -13.305 1.8 0.124 1 98.12 168 ASN A O 1
ATOM 1314 N N . TRP A 1 169 ? -13.75 0.27 1.682 1 97.88 169 TRP A N 1
ATOM 1315 C CA . TRP A 1 169 ? -13.891 -0.806 0.706 1 97.88 169 TRP A CA 1
ATOM 1316 C C . TRP A 1 169 ? -15.109 -0.583 -0.179 1 97.88 169 TRP A C 1
ATOM 1318 O O . TRP A 1 169 ? -15.094 -0.912 -1.367 1 97.88 169 TRP A O 1
ATOM 1328 N N . GLN A 1 170 ? -16.188 -0.042 0.404 1 96.81 170 GLN A N 1
ATOM 1329 C CA . GLN A 1 170 ? -17.375 0.323 -0.371 1 96.81 170 GLN A CA 1
ATOM 1330 C C . GLN A 1 170 ? -17.031 1.35 -1.447 1 96.81 170 GLN A C 1
ATOM 1332 O O . GLN A 1 170 ? -17.562 1.299 -2.555 1 96.81 170 GLN A O 1
ATOM 1337 N N . ALA A 1 171 ? -16.156 2.289 -1.142 1 95.88 171 ALA A N 1
ATOM 1338 C CA . ALA A 1 171 ? -15.711 3.279 -2.121 1 95.88 171 ALA A CA 1
ATOM 1339 C C . ALA A 1 171 ? -15 2.611 -3.293 1 95.88 171 ALA A C 1
ATOM 1341 O O . ALA A 1 171 ? -15.203 2.984 -4.449 1 95.88 171 ALA A O 1
ATOM 1342 N N . VAL A 1 172 ? -14.172 1.633 -3.021 1 95.81 172 VAL A N 1
ATOM 1343 C CA . VAL A 1 172 ? -13.461 0.873 -4.043 1 95.81 172 VAL A CA 1
ATOM 1344 C C . VAL A 1 172 ? -14.469 0.132 -4.926 1 95.81 172 VAL A C 1
ATOM 1346 O O . VAL A 1 172 ? -14.359 0.164 -6.156 1 95.81 172 VAL A O 1
ATOM 1349 N N . GLN A 1 173 ? -15.453 -0.529 -4.293 1 93.94 173 GLN A N 1
ATOM 1350 C CA . GLN A 1 173 ? -16.453 -1.279 -5.035 1 93.94 173 GLN A CA 1
ATOM 1351 C C . GLN A 1 173 ? -17.281 -0.359 -5.93 1 93.94 173 GLN A C 1
ATOM 1353 O O . GLN A 1 173 ? -17.641 -0.729 -7.051 1 93.94 173 GLN A O 1
ATOM 1358 N N . ALA A 1 174 ? -17.562 0.816 -5.41 1 92.69 174 ALA A N 1
ATOM 1359 C CA . ALA A 1 174 ? -18.312 1.787 -6.203 1 92.69 174 ALA A CA 1
ATOM 1360 C C . ALA A 1 174 ? -17.531 2.182 -7.461 1 92.69 174 ALA A C 1
ATOM 1362 O O . ALA A 1 174 ? -18.125 2.311 -8.539 1 92.69 174 ALA A O 1
ATOM 1363 N N . LEU A 1 175 ? -16.281 2.35 -7.348 1 91.75 175 LEU A N 1
ATOM 1364 C CA . LEU A 1 175 ? -15.438 2.695 -8.484 1 91.75 175 LEU A CA 1
ATOM 1365 C C . LEU A 1 175 ? -15.406 1.563 -9.508 1 91.75 175 LEU A C 1
ATOM 1367 O O . LEU A 1 175 ? -15.211 1.802 -10.703 1 91.75 175 LEU A O 1
ATOM 1371 N N . MET A 1 176 ? -15.609 0.361 -8.992 1 90.75 176 MET A N 1
ATOM 1372 C CA . MET A 1 176 ? -15.586 -0.805 -9.867 1 90.75 176 MET A CA 1
ATOM 1373 C C . MET A 1 176 ? -16.953 -1.061 -10.477 1 90.75 176 MET A C 1
ATOM 1375 O O . MET A 1 176 ? -17.172 -2.074 -11.141 1 90.75 176 MET A O 1
ATOM 1379 N N . GLY A 1 177 ? -17.969 -0.216 -10.125 1 87.69 177 GLY A N 1
ATOM 1380 C CA . GLY A 1 177 ? -19.281 -0.299 -10.758 1 87.69 177 GLY A CA 1
ATOM 1381 C C . GLY A 1 177 ? -20.281 -1.086 -9.938 1 87.69 177 GLY A C 1
ATOM 1382 O O . GLY A 1 177 ? -21.328 -1.506 -10.461 1 87.69 177 GLY A O 1
ATOM 1383 N N . ALA A 1 178 ? -19.969 -1.283 -8.703 1 89 178 ALA A N 1
ATOM 1384 C CA . ALA A 1 178 ? -20.906 -2.012 -7.852 1 89 178 ALA A CA 1
ATOM 1385 C C . ALA A 1 178 ? -22.219 -1.248 -7.707 1 89 178 ALA A C 1
ATOM 1387 O O . ALA A 1 178 ? -22.219 -0.016 -7.66 1 89 178 ALA A O 1
ATOM 1388 N N . THR A 1 179 ? -23.344 -1.966 -7.598 1 90.31 179 THR A N 1
ATOM 1389 C CA . THR A 1 179 ? -24.672 -1.393 -7.371 1 90.31 179 THR A CA 1
ATOM 1390 C C . THR A 1 179 ? -24.906 -1.138 -5.883 1 90.31 179 THR A C 1
ATOM 1392 O O . THR A 1 179 ? -24.219 -1.717 -5.035 1 90.31 179 THR A O 1
ATOM 1395 N N . PRO A 1 180 ? -25.844 -0.255 -5.641 1 91 180 PRO A N 1
ATOM 1396 C CA . PRO A 1 180 ? -26.172 -0.038 -4.23 1 91 180 PRO A CA 1
ATOM 1397 C C . PRO A 1 180 ? -26.547 -1.33 -3.508 1 91 180 PRO A C 1
ATOM 1399 O O . PRO A 1 180 ? -26.188 -1.507 -2.336 1 91 180 PRO A O 1
ATOM 1402 N N . GLN A 1 181 ? -27.203 -2.189 -4.215 1 90.06 181 GLN A N 1
ATOM 1403 C CA . GLN A 1 181 ? -27.578 -3.467 -3.621 1 90.06 181 GLN A CA 1
ATOM 1404 C C . GLN A 1 181 ? -26.359 -4.309 -3.289 1 90.06 181 GLN A C 1
ATOM 1406 O O . GLN A 1 181 ? -26.281 -4.91 -2.215 1 90.06 181 GLN A O 1
ATOM 1411 N N . SER A 1 182 ? -25.453 -4.402 -4.234 1 89.81 182 SER A N 1
ATOM 1412 C CA . SER A 1 182 ? -24.234 -5.168 -3.998 1 89.81 182 SER A CA 1
ATOM 1413 C C . SER A 1 182 ? -23.406 -4.57 -2.857 1 89.81 182 SER A C 1
ATOM 1415 O O . SER A 1 182 ? -22.812 -5.301 -2.066 1 89.81 182 SER A O 1
ATOM 1417 N N . ILE A 1 183 ? -23.438 -3.268 -2.783 1 91.94 183 ILE A N 1
ATOM 1418 C CA . ILE A 1 183 ? -22.688 -2.572 -1.741 1 91.94 183 ILE A CA 1
ATOM 1419 C C . ILE A 1 183 ? -23.312 -2.867 -0.378 1 91.94 183 ILE A C 1
ATOM 1421 O O . ILE A 1 183 ? -22.594 -3.072 0.605 1 91.94 183 ILE A O 1
ATOM 1425 N N . ALA A 1 184 ? -24.594 -2.967 -0.333 1 91.44 184 ALA A N 1
ATOM 1426 C CA . ALA A 1 184 ? -25.297 -3.252 0.914 1 91.44 184 ALA A CA 1
ATOM 1427 C C . ALA A 1 184 ? -24.969 -4.652 1.42 1 91.44 184 ALA A C 1
ATOM 1429 O O . ALA A 1 184 ? -25 -4.91 2.625 1 91.44 184 ALA A O 1
ATOM 1430 N N . ASN A 1 185 ? -24.562 -5.543 0.57 1 93.06 185 ASN A N 1
ATOM 1431 C CA . ASN A 1 185 ? -24.297 -6.938 0.912 1 93.06 185 ASN A CA 1
ATOM 1432 C C . ASN A 1 185 ? -22.797 -7.207 1.033 1 93.06 185 ASN A C 1
ATOM 1434 O O . ASN A 1 185 ? -22.375 -8.359 1.137 1 93.06 185 ASN A O 1
ATOM 1438 N N . LEU A 1 186 ? -22.047 -6.16 1.032 1 94.31 186 LEU A N 1
ATOM 1439 C CA . LEU A 1 186 ? -20.594 -6.289 0.944 1 94.31 186 LEU A CA 1
ATOM 1440 C C . LEU A 1 186 ? -20.047 -7.059 2.141 1 94.31 186 LEU A C 1
ATOM 1442 O O . LEU A 1 186 ? -19.188 -7.934 1.98 1 94.31 186 LEU A O 1
ATOM 1446 N N . SER A 1 187 ? -20.531 -6.801 3.299 1 94.31 187 SER A N 1
ATOM 1447 C CA . SER A 1 187 ? -20.062 -7.477 4.496 1 94.31 187 SER A CA 1
ATOM 1448 C C . SER A 1 187 ? -20.281 -8.984 4.41 1 94.31 187 SER A C 1
ATOM 1450 O O . SER A 1 187 ? -19.406 -9.773 4.75 1 94.31 187 SER A O 1
ATOM 1452 N N . VAL A 1 188 ? -21.422 -9.375 3.957 1 92.75 188 VAL A N 1
ATOM 1453 C CA . VAL A 1 188 ? -21.766 -10.781 3.799 1 92.75 188 VAL A CA 1
ATOM 1454 C C . VAL A 1 188 ? -20.875 -11.422 2.732 1 92.75 188 VAL A C 1
ATOM 1456 O O . VAL A 1 188 ? -20.391 -12.539 2.91 1 92.75 188 VAL A O 1
ATOM 1459 N N . GLN A 1 189 ? -20.672 -10.719 1.674 1 93.5 189 GLN A N 1
ATOM 1460 C CA . GLN A 1 189 ? -19.828 -11.211 0.594 1 93.5 189 GLN A CA 1
ATOM 1461 C C . GLN A 1 189 ? -18.391 -11.438 1.083 1 93.5 189 GLN A C 1
ATOM 1463 O O . GLN A 1 189 ? -17.766 -12.445 0.744 1 93.5 189 GLN A O 1
ATOM 1468 N N . LEU A 1 190 ? -17.875 -10.5 1.883 1 96 190 LEU A N 1
ATOM 1469 C CA . LEU A 1 190 ? -16.531 -10.617 2.404 1 96 190 LEU A CA 1
ATOM 1470 C C . LEU A 1 190 ? -16.391 -11.852 3.285 1 96 190 LEU A C 1
ATOM 1472 O O . LEU A 1 190 ? -15.359 -12.531 3.248 1 96 190 LEU A O 1
ATOM 1476 N N . ARG A 1 191 ? -17.391 -12.195 4.02 1 92.69 191 ARG A N 1
ATOM 1477 C CA . ARG A 1 191 ? -17.344 -13.281 4.988 1 92.69 191 ARG A CA 1
ATOM 1478 C C . ARG A 1 191 ? -17.688 -14.617 4.332 1 92.69 191 ARG A C 1
ATOM 1480 O O . ARG A 1 191 ? -16.969 -15.609 4.523 1 92.69 191 ARG A O 1
ATOM 1487 N N . GLU A 1 192 ? -18.734 -14.641 3.512 1 90 192 GLU A N 1
ATOM 1488 C CA . GLU A 1 192 ? -19.312 -15.906 3.076 1 90 192 GLU A CA 1
ATOM 1489 C C . GLU A 1 192 ? -18.828 -16.281 1.68 1 90 192 GLU A C 1
ATOM 1491 O O . GLU A 1 192 ? -18.734 -17.469 1.35 1 90 192 GLU A O 1
ATOM 1496 N N . MET A 1 193 ? -18.547 -15.336 0.894 1 87.88 193 MET A N 1
ATOM 1497 C CA . MET A 1 193 ? -18.156 -15.625 -0.483 1 87.88 193 MET A CA 1
ATOM 1498 C C . MET A 1 193 ? -16.641 -15.539 -0.645 1 87.88 193 MET A C 1
ATOM 1500 O O . MET A 1 193 ? -16.031 -16.453 -1.194 1 87.88 193 MET A O 1
ATOM 1504 N N . LEU A 1 194 ? -16 -14.484 -0.133 1 92.06 194 LEU A N 1
ATOM 1505 C CA . LEU A 1 194 ? -14.57 -14.281 -0.323 1 92.06 194 LEU A CA 1
ATOM 1506 C C . LEU A 1 194 ? -13.773 -14.922 0.809 1 92.06 194 LEU A C 1
ATOM 1508 O O . LEU A 1 194 ? -12.562 -15.109 0.688 1 92.06 194 LEU A O 1
ATOM 1512 N N . THR A 1 195 ? -14.406 -15.336 1.836 1 92.25 195 THR A N 1
ATOM 1513 C CA . THR A 1 195 ? -13.766 -15.977 2.98 1 92.25 195 THR A CA 1
ATOM 1514 C C . THR A 1 195 ? -12.547 -15.18 3.434 1 92.25 195 THR A C 1
ATOM 1516 O O . THR A 1 195 ? -11.445 -15.719 3.543 1 92.25 195 THR A O 1
ATOM 1519 N N . VAL A 1 196 ? -12.719 -13.898 3.68 1 97.5 196 VAL A N 1
ATOM 1520 C CA . VAL A 1 196 ? -11.648 -12.977 4.039 1 97.5 196 VAL A CA 1
ATOM 1521 C C . VAL A 1 196 ? -11.094 -13.344 5.414 1 97.5 196 VAL A C 1
ATOM 1523 O O . VAL A 1 196 ? -11.852 -13.516 6.371 1 97.5 196 VAL A O 1
ATOM 1526 N N . LEU A 1 197 ? -9.836 -13.539 5.508 1 98.19 197 LEU A N 1
ATOM 1527 C CA . LEU A 1 197 ? -9.148 -13.891 6.742 1 98.19 197 LEU A CA 1
ATOM 1528 C C . LEU A 1 197 ? -8.383 -12.695 7.301 1 98.19 197 LEU A C 1
ATOM 1530 O O . LEU A 1 197 ? -7.918 -11.844 6.543 1 98.19 197 LEU A O 1
ATOM 1534 N N . PRO A 1 198 ? -8.234 -12.664 8.625 1 98.44 198 PRO A N 1
ATOM 1535 C CA . PRO A 1 198 ? -7.285 -11.68 9.164 1 98.44 198 PRO A CA 1
ATOM 1536 C C . PRO A 1 198 ? -5.852 -11.938 8.711 1 98.44 198 PRO A C 1
ATOM 1538 O O . PRO A 1 198 ? -5.445 -13.086 8.547 1 98.44 198 PRO A O 1
ATOM 1541 N N . PRO A 1 199 ? -5.055 -10.891 8.539 1 98.56 199 PRO A N 1
ATOM 1542 C CA . PRO A 1 199 ? -3.67 -11.039 8.086 1 98.56 199 PRO A CA 1
ATOM 1543 C C . PRO A 1 199 ? -2.873 -12.023 8.938 1 98.56 199 PRO A C 1
ATOM 1545 O O . PRO A 1 199 ? -2.098 -12.82 8.398 1 98.56 199 PRO A O 1
ATOM 1548 N N . ALA A 1 200 ? -3.053 -12.016 10.234 1 97.88 200 ALA A N 1
ATOM 1549 C CA . ALA A 1 200 ? -2.322 -12.93 11.117 1 97.88 200 ALA A CA 1
ATOM 1550 C C . ALA A 1 200 ? -2.621 -14.383 10.766 1 97.88 200 ALA A C 1
ATOM 1552 O O . ALA A 1 200 ? -1.74 -15.242 10.852 1 97.88 200 ALA A O 1
ATOM 1553 N N . GLU A 1 201 ? -3.85 -14.672 10.461 1 98.38 201 GLU A N 1
ATOM 1554 C CA . GLU A 1 201 ? -4.219 -16.031 10.078 1 98.38 201 GLU A CA 1
ATOM 1555 C C . GLU A 1 201 ? -3.619 -16.406 8.719 1 98.38 201 GLU A C 1
ATOM 1557 O O . GLU A 1 201 ? -3.133 -17.516 8.539 1 98.38 201 GLU A O 1
ATOM 1562 N N . THR A 1 202 ? -3.674 -15.492 7.715 1 98.56 202 THR A N 1
ATOM 1563 C CA . THR A 1 202 ? -3.016 -15.727 6.434 1 98.56 202 THR A CA 1
ATOM 1564 C C . THR A 1 202 ? -1.537 -16.047 6.637 1 98.56 202 THR A C 1
ATOM 1566 O O . THR A 1 202 ? -1.018 -17 6.059 1 98.56 202 THR A O 1
ATOM 1569 N N . GLU A 1 203 ? -0.872 -15.266 7.449 1 98.69 203 GLU A N 1
ATOM 1570 C CA . GLU A 1 203 ? 0.546 -15.477 7.727 1 98.69 203 GLU A CA 1
ATOM 1571 C C . GLU A 1 203 ? 0.785 -16.828 8.375 1 98.69 203 GLU A C 1
ATOM 1573 O O . GLU A 1 203 ? 1.744 -17.531 8.031 1 98.69 203 GLU A O 1
ATOM 1578 N N . SER A 1 204 ? -0.076 -17.219 9.305 1 98.5 204 SER A N 1
ATOM 1579 C CA . SER A 1 204 ? 0.029 -18.531 9.945 1 98.5 204 SER A CA 1
ATOM 1580 C C . SER A 1 204 ? -0.131 -19.656 8.938 1 98.5 204 SER A C 1
ATOM 1582 O O . SER A 1 204 ? 0.603 -20.641 8.984 1 98.5 204 SER A O 1
ATOM 1584 N N . ILE A 1 205 ? -1.097 -19.516 8.039 1 98.62 205 ILE A N 1
ATOM 1585 C CA . ILE A 1 205 ? -1.356 -20.531 7.027 1 98.62 205 ILE A CA 1
ATOM 1586 C C . ILE A 1 205 ? -0.172 -20.625 6.066 1 98.62 205 ILE A C 1
ATOM 1588 O O . ILE A 1 205 ? 0.247 -21.719 5.684 1 98.62 205 ILE A O 1
ATOM 1592 N N . LEU A 1 206 ? 0.387 -19.469 5.656 1 98.62 206 LEU A N 1
ATOM 1593 C CA . LEU A 1 206 ? 1.571 -19.453 4.805 1 98.62 206 LEU A CA 1
ATOM 1594 C C . LEU A 1 206 ? 2.73 -20.188 5.473 1 98.62 206 LEU A C 1
ATOM 1596 O O . LEU A 1 206 ? 3.391 -21.016 4.844 1 98.62 206 LEU A O 1
ATOM 1600 N N . ARG A 1 207 ? 2.955 -19.938 6.777 1 98.31 207 ARG A N 1
ATOM 1601 C CA . ARG A 1 207 ? 4.008 -20.625 7.508 1 98.31 207 ARG A CA 1
ATOM 1602 C C . ARG A 1 207 ? 3.771 -22.141 7.508 1 98.31 207 ARG A C 1
ATOM 1604 O O . ARG A 1 207 ? 4.695 -22.922 7.262 1 98.31 207 ARG A O 1
ATOM 1611 N N . ALA A 1 208 ? 2.541 -22.531 7.727 1 98.19 208 ALA A N 1
ATOM 1612 C CA . ALA A 1 208 ? 2.178 -23.953 7.797 1 98.19 208 ALA A CA 1
ATOM 1613 C C . ALA A 1 208 ? 2.346 -24.625 6.441 1 98.19 208 ALA A C 1
ATOM 1615 O O . ALA A 1 208 ? 2.477 -25.844 6.363 1 98.19 208 ALA A O 1
ATOM 1616 N N . SER A 1 209 ? 2.322 -23.859 5.355 1 98.06 209 SER A N 1
ATOM 1617 C CA . SER A 1 209 ? 2.436 -24.422 4.008 1 98.06 209 SER A CA 1
ATOM 1618 C C . SER A 1 209 ? 3.893 -24.656 3.633 1 98.06 209 SER A C 1
ATOM 1620 O O . SER A 1 209 ? 4.184 -25.156 2.539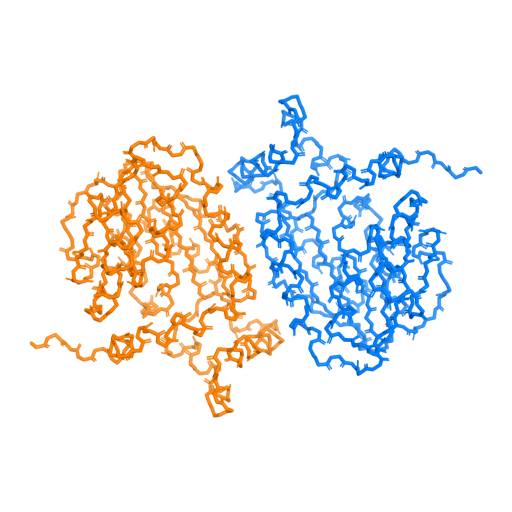 1 98.06 209 SER A O 1
ATOM 1622 N N . GLY A 1 210 ? 4.816 -24.234 4.484 1 97.56 210 GLY A N 1
ATOM 1623 C CA . GLY A 1 210 ? 6.23 -24.453 4.223 1 97.56 210 GLY A CA 1
ATOM 1624 C C . GLY A 1 210 ? 6.973 -23.188 3.857 1 97.56 210 GLY A C 1
ATOM 1625 O O . GLY A 1 210 ? 8.164 -23.219 3.555 1 97.56 210 GLY A O 1
ATOM 1626 N N . ILE A 1 211 ? 6.32 -22.062 3.908 1 97.81 211 ILE A N 1
ATOM 1627 C CA . ILE A 1 211 ? 6.93 -20.766 3.621 1 97.81 211 ILE A CA 1
ATOM 1628 C C . ILE A 1 211 ? 7.461 -20.156 4.914 1 97.81 211 ILE A C 1
ATOM 1630 O O . ILE A 1 211 ? 6.695 -19.906 5.848 1 97.81 211 ILE A O 1
ATOM 1634 N N . ARG A 1 212 ? 8.703 -19.938 4.781 1 94.69 212 ARG A N 1
ATOM 1635 C CA . ARG A 1 212 ? 9.344 -19.406 5.973 1 94.69 212 ARG A CA 1
ATOM 1636 C C . ARG A 1 212 ? 9.211 -17.875 6.02 1 94.69 212 ARG A C 1
ATOM 1638 O O . ARG A 1 212 ? 9.406 -17.203 5.008 1 94.69 212 ARG A O 1
ATOM 1645 N N . LEU A 1 213 ? 8.766 -17.359 7.16 1 95.38 213 LEU A N 1
ATOM 1646 C CA . LEU A 1 213 ? 8.812 -15.938 7.5 1 95.38 213 LEU A CA 1
ATOM 1647 C C . LEU A 1 213 ? 8.039 -15.109 6.484 1 95.38 213 LEU A C 1
ATOM 1649 O O . LEU A 1 213 ? 8.625 -14.328 5.734 1 95.38 213 LEU A O 1
ATOM 1653 N N . PRO A 1 214 ? 6.773 -15.273 6.27 1 98.38 214 PRO A N 1
ATOM 1654 C CA . PRO A 1 214 ? 6.008 -14.383 5.391 1 98.38 214 PRO A CA 1
ATOM 1655 C C . PRO A 1 214 ? 6.152 -12.914 5.766 1 98.38 214 PRO A C 1
ATOM 1657 O O . PRO A 1 214 ? 5.973 -12.547 6.934 1 98.38 214 PRO A O 1
ATOM 1660 N N . VAL A 1 215 ? 6.531 -12.086 4.848 1 98.75 215 VAL A N 1
ATOM 1661 C CA . VAL A 1 215 ? 6.734 -10.656 5.043 1 98.75 215 VAL A CA 1
ATOM 1662 C C . VAL A 1 215 ? 5.633 -9.875 4.332 1 98.75 215 VAL A C 1
ATOM 1664 O O . VAL A 1 215 ? 5.5 -9.953 3.107 1 98.75 215 VAL A O 1
ATOM 1667 N N . ARG A 1 216 ? 4.797 -9.172 5.074 1 98.81 216 ARG A N 1
ATOM 1668 C CA . ARG A 1 216 ? 3.818 -8.289 4.449 1 98.81 216 ARG A CA 1
ATOM 1669 C C . ARG A 1 216 ? 4.48 -7.012 3.943 1 98.81 216 ARG A C 1
ATOM 1671 O O . ARG A 1 216 ? 5.109 -6.289 4.715 1 98.81 216 ARG A O 1
ATOM 1678 N N . PHE A 1 217 ? 4.27 -6.723 2.615 1 98.88 217 PHE A N 1
ATOM 1679 C CA . PHE A 1 217 ? 5.043 -5.613 2.074 1 98.88 217 PHE A CA 1
ATOM 1680 C C . PHE A 1 217 ? 4.133 -4.609 1.376 1 98.88 217 PHE A C 1
ATOM 1682 O O . PHE A 1 217 ? 4.594 -3.555 0.93 1 98.88 217 PHE A O 1
ATOM 1689 N N . PHE A 1 218 ? 2.875 -4.867 1.324 1 98.94 218 PHE A N 1
ATOM 1690 C CA . PHE A 1 218 ? 1.93 -4.004 0.623 1 98.94 218 PHE A CA 1
ATOM 1691 C C . PHE A 1 218 ? 0.553 -4.07 1.271 1 98.94 218 PHE A C 1
ATOM 1693 O O . PHE A 1 218 ? 0.116 -5.137 1.708 1 98.94 218 PHE A O 1
ATOM 1700 N N . GLN A 1 219 ? -0.087 -2.967 1.266 1 98.94 219 GLN A N 1
ATOM 1701 C CA . GLN A 1 219 ? -1.492 -2.861 1.645 1 98.94 219 GLN A CA 1
ATOM 1702 C C . GLN A 1 219 ? -2.164 -1.683 0.943 1 98.94 219 GLN A C 1
ATOM 1704 O O . GLN A 1 219 ? -1.59 -0.595 0.859 1 98.94 219 GLN A O 1
ATOM 1709 N N . ALA A 1 220 ? -3.215 -1.866 0.389 1 98.88 220 ALA A N 1
ATOM 1710 C CA . ALA A 1 220 ? -4.176 -0.858 -0.053 1 98.88 220 ALA A CA 1
ATOM 1711 C C . ALA A 1 220 ? -5.586 -1.205 0.411 1 98.88 220 ALA A C 1
ATOM 1713 O O . ALA A 1 220 ? -6.242 -2.076 -0.167 1 98.88 220 ALA A O 1
ATOM 1714 N N . PHE A 1 221 ? -6.027 -0.527 1.495 1 98.75 221 PHE A N 1
ATOM 1715 C CA . PHE A 1 221 ? -7.238 -0.897 2.221 1 98.75 221 PHE A CA 1
ATOM 1716 C C . PHE A 1 221 ? -7.199 -2.365 2.625 1 98.75 221 PHE A C 1
ATOM 1718 O O . PHE A 1 221 ? -6.383 -2.766 3.457 1 98.75 221 PHE A O 1
ATOM 1725 N N . MET A 1 222 ? -7.969 -3.277 1.928 1 98.75 222 MET A N 1
ATOM 1726 C CA . MET A 1 222 ? -8.023 -4.664 2.383 1 98.75 222 MET A CA 1
ATOM 1727 C C . MET A 1 222 ? -7.16 -5.559 1.502 1 98.75 222 MET A C 1
ATOM 1729 O O . MET A 1 222 ? -7.012 -6.75 1.78 1 98.75 222 MET A O 1
ATOM 1733 N N . ILE A 1 223 ? -6.57 -5.035 0.447 1 98.81 223 ILE A N 1
ATOM 1734 C CA . ILE A 1 223 ? -5.633 -5.812 -0.356 1 98.81 223 ILE A CA 1
ATOM 1735 C C . ILE A 1 223 ? -4.27 -5.848 0.332 1 98.81 223 ILE A C 1
ATOM 1737 O O . ILE A 1 223 ? -3.688 -4.801 0.624 1 98.81 223 ILE A O 1
ATOM 1741 N N . CYS A 1 224 ? -3.803 -6.977 0.605 1 98.88 224 CYS A N 1
ATOM 1742 C CA . CYS A 1 224 ? -2.5 -7.168 1.229 1 98.88 224 CYS A CA 1
ATOM 1743 C C . CYS A 1 224 ? -1.618 -8.078 0.385 1 98.88 224 CYS A C 1
ATOM 1745 O O . CYS A 1 224 ? -2.123 -8.898 -0.386 1 98.88 224 CYS A O 1
ATOM 1747 N N . ALA A 1 225 ? -0.36 -7.918 0.497 1 98.94 225 ALA A N 1
ATOM 1748 C CA . ALA A 1 225 ? 0.601 -8.773 -0.189 1 98.94 225 ALA A CA 1
ATOM 1749 C C . ALA A 1 225 ? 1.686 -9.258 0.769 1 98.94 225 ALA A C 1
ATOM 1751 O O . ALA A 1 225 ? 2.152 -8.5 1.623 1 98.94 225 ALA A O 1
ATOM 1752 N N . TRP A 1 226 ? 2.045 -10.508 0.639 1 98.88 226 TRP A N 1
ATOM 1753 C CA . TRP A 1 226 ? 3.137 -11.141 1.372 1 98.88 226 TRP A CA 1
ATOM 1754 C C . TRP A 1 226 ? 4.109 -11.828 0.417 1 98.88 226 TRP A C 1
ATOM 1756 O O . TRP A 1 226 ? 3.721 -12.25 -0.675 1 98.88 226 TRP A O 1
ATOM 1766 N N . TYR A 1 227 ? 5.328 -11.914 0.79 1 98.81 227 TYR A N 1
ATOM 1767 C CA . TYR A 1 227 ? 6.246 -12.867 0.177 1 98.81 227 TYR A CA 1
ATOM 1768 C C . TYR A 1 227 ? 6.98 -13.672 1.24 1 98.81 22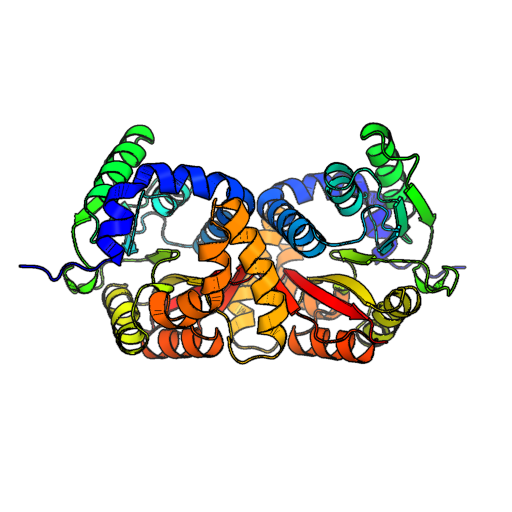7 TYR A C 1
ATOM 1770 O O . TYR A 1 227 ? 7.059 -13.266 2.4 1 98.81 227 TYR A O 1
ATOM 1778 N N . GLY A 1 228 ? 7.395 -14.797 0.917 1 98.31 228 GLY A N 1
ATOM 1779 C CA . GLY A 1 228 ? 8.211 -15.672 1.748 1 98.31 228 GLY A CA 1
ATOM 1780 C C . GLY A 1 228 ? 8.984 -16.703 0.951 1 98.31 228 GLY A C 1
ATOM 1781 O O . GLY A 1 228 ? 8.852 -16.766 -0.272 1 98.31 228 GLY A O 1
ATOM 1782 N N . VAL A 1 229 ? 9.805 -17.438 1.672 1 97.88 229 VAL A N 1
ATOM 1783 C CA . VAL A 1 229 ? 10.703 -18.391 1.015 1 97.88 229 VAL A CA 1
ATOM 1784 C C . VAL A 1 229 ? 10.422 -19.797 1.514 1 97.88 229 VAL A C 1
ATOM 1786 O O . VAL A 1 229 ? 10.18 -20.016 2.705 1 97.88 229 VAL A O 1
ATOM 1789 N N . LYS A 1 230 ? 10.391 -20.672 0.558 1 97.06 230 LYS A N 1
ATOM 1790 C CA . LYS A 1 230 ? 10.234 -22.078 0.918 1 97.06 230 LYS A CA 1
ATOM 1791 C C . LYS A 1 230 ? 11.445 -22.594 1.7 1 97.06 230 LYS A C 1
ATOM 1793 O O . LYS A 1 230 ? 12.586 -22.297 1.344 1 97.06 230 LYS A O 1
ATOM 1798 N N . GLY A 1 231 ? 11.156 -23.203 2.83 1 88 231 GLY A N 1
ATOM 1799 C CA . GLY A 1 231 ? 12.219 -23.828 3.621 1 88 231 GLY A CA 1
ATOM 1800 C C . GLY A 1 231 ? 13 -24.875 2.855 1 88 231 GLY A C 1
ATOM 1801 O O . GLY A 1 231 ? 12.602 -25.281 1.765 1 88 231 GLY A O 1
ATOM 1802 N N . VAL A 1 232 ? 14.211 -25.234 3.424 1 79 232 VAL A N 1
ATOM 1803 C CA . VAL A 1 232 ? 15.086 -26.234 2.842 1 79 232 VAL A CA 1
ATOM 1804 C C . VAL A 1 232 ? 14.578 -27.641 3.182 1 79 232 VAL A C 1
ATOM 1806 O O . VAL A 1 232 ? 13.961 -27.828 4.23 1 79 232 VAL A O 1
ATOM 1809 N N . MET B 1 1 ? 18.609 32.094 18.656 1 32.25 1 MET B N 1
ATOM 1810 C CA . MET B 1 1 ? 19.219 31.594 17.438 1 32.25 1 MET B CA 1
ATOM 1811 C C . MET B 1 1 ? 18.734 30.172 17.109 1 32.25 1 MET B C 1
ATOM 1813 O O . MET B 1 1 ? 18.969 29.25 17.875 1 32.25 1 MET B O 1
ATOM 1817 N N . LYS B 1 2 ? 17.469 29.969 16.547 1 43.91 2 LYS B N 1
ATOM 1818 C CA . LYS B 1 2 ? 16.75 28.719 16.328 1 43.91 2 LYS B CA 1
ATOM 1819 C C . LYS B 1 2 ? 17.688 27.609 15.891 1 43.91 2 LYS B C 1
ATOM 1821 O O . LYS B 1 2 ? 18.422 27.75 14.914 1 43.91 2 LYS B O 1
ATOM 1826 N N . ALA B 1 3 ? 18.141 26.656 16.609 1 45.06 3 ALA B N 1
ATOM 1827 C CA . ALA B 1 3 ? 19.141 25.594 16.516 1 45.06 3 ALA B CA 1
ATOM 1828 C C . ALA B 1 3 ? 19.109 24.938 15.148 1 45.06 3 ALA B C 1
ATOM 1830 O O . ALA B 1 3 ? 18.031 24.656 14.609 1 45.06 3 ALA B O 1
ATOM 1831 N N . ASP B 1 4 ? 20.172 24.922 14.25 1 52.5 4 ASP B N 1
ATOM 1832 C CA . ASP B 1 4 ? 20.531 24.312 12.977 1 52.5 4 ASP B CA 1
ATOM 1833 C C . ASP B 1 4 ? 20.094 22.844 12.93 1 52.5 4 ASP B C 1
ATOM 1835 O O . ASP B 1 4 ? 20.609 22.016 13.703 1 52.5 4 ASP B O 1
ATOM 1839 N N . ASN B 1 5 ? 18.812 22.531 12.758 1 66.62 5 ASN B N 1
ATOM 1840 C CA . ASN B 1 5 ? 18.375 21.156 12.594 1 66.62 5 ASN B CA 1
ATOM 1841 C C . ASN B 1 5 ? 18.812 20.578 11.258 1 66.62 5 ASN B C 1
ATOM 1843 O O . ASN B 1 5 ? 18.344 21 10.203 1 66.62 5 ASN B O 1
ATOM 1847 N N . PRO B 1 6 ? 19.938 19.844 11.328 1 65.88 6 PRO B N 1
ATOM 1848 C CA . PRO B 1 6 ? 20.5 19.281 10.094 1 65.88 6 PRO B CA 1
ATOM 1849 C C . PRO B 1 6 ? 19.422 18.734 9.148 1 65.88 6 PRO B C 1
ATOM 1851 O O . PRO B 1 6 ? 19.594 18.781 7.926 1 65.88 6 PRO B O 1
ATOM 1854 N N . ILE B 1 7 ? 18.328 18.328 9.672 1 70.06 7 ILE B N 1
ATOM 1855 C CA . ILE B 1 7 ? 17.25 17.781 8.844 1 70.06 7 ILE B CA 1
ATOM 1856 C C . ILE B 1 7 ? 16.625 18.906 8.023 1 70.06 7 ILE B C 1
ATOM 1858 O O . ILE B 1 7 ? 16.375 18.734 6.824 1 70.06 7 ILE B O 1
ATOM 1862 N N . ILE B 1 8 ? 16.438 20.047 8.594 1 74.5 8 ILE B N 1
ATOM 1863 C CA . ILE B 1 8 ? 15.82 21.172 7.91 1 74.5 8 ILE B CA 1
ATOM 1864 C C . ILE B 1 8 ? 16.734 21.672 6.801 1 74.5 8 ILE B C 1
ATOM 1866 O O . ILE B 1 8 ? 16.281 21.984 5.699 1 74.5 8 ILE B O 1
ATOM 1870 N N . ASP B 1 9 ? 18.031 21.719 7.09 1 67.94 9 ASP B N 1
ATOM 1871 C CA . ASP B 1 9 ? 19 22.188 6.113 1 67.94 9 ASP B CA 1
ATOM 1872 C C . ASP B 1 9 ? 19.031 21.281 4.883 1 67.94 9 ASP B C 1
ATOM 1874 O O . ASP B 1 9 ? 19.141 21.766 3.752 1 67.94 9 ASP B O 1
ATOM 1878 N N . HIS B 1 10 ? 18.938 20.031 5.168 1 70 10 HIS B N 1
ATOM 1879 C CA . HIS B 1 10 ? 18.938 19.062 4.078 1 70 10 HIS B CA 1
ATOM 1880 C C . HIS B 1 10 ? 17.75 19.281 3.139 1 70 10 HIS B C 1
ATOM 1882 O O . HIS B 1 10 ? 17.922 19.344 1.92 1 70 10 HIS B O 1
ATOM 1888 N N . PHE B 1 11 ? 16.656 19.562 3.615 1 75 11 PHE B N 1
ATOM 1889 C CA . PHE B 1 11 ? 15.461 19.719 2.807 1 75 11 PHE B CA 1
ATOM 1890 C C . PHE B 1 11 ? 15.453 21.062 2.105 1 75 11 PHE B C 1
ATOM 1892 O O . PHE B 1 11 ? 14.961 21.188 0.98 1 75 11 PHE B O 1
ATOM 1899 N N . SER B 1 12 ? 15.992 22.031 2.684 1 73.44 12 SER B N 1
ATOM 1900 C CA . SER B 1 12 ? 15.961 23.375 2.115 1 73.44 12 SER B CA 1
ATOM 1901 C C . SER B 1 12 ? 16.812 23.453 0.849 1 73.44 12 SER B C 1
ATOM 1903 O O . SER B 1 12 ? 16.422 24.109 -0.126 1 73.44 12 SER B O 1
ATOM 1905 N N . ASN B 1 13 ? 17.891 22.766 0.859 1 71.06 13 ASN B N 1
ATOM 1906 C CA . ASN B 1 13 ? 18.859 22.906 -0.224 1 71.06 13 ASN B CA 1
ATOM 1907 C C . ASN B 1 13 ? 18.594 21.922 -1.352 1 71.06 13 ASN B C 1
ATOM 1909 O O . ASN B 1 13 ? 19.141 22.047 -2.443 1 71.06 13 ASN B O 1
ATOM 1913 N N . THR B 1 14 ? 17.672 21.062 -1.168 1 74 14 THR B N 1
ATOM 1914 C CA . THR B 1 14 ? 17.547 19.969 -2.137 1 74 14 THR B CA 1
ATOM 1915 C C . THR B 1 14 ? 16.078 19.75 -2.514 1 74 14 THR B C 1
ATOM 1917 O O . THR B 1 14 ? 15.711 18.672 -2.977 1 74 14 THR B O 1
ATOM 1920 N N . ALA B 1 15 ? 15.344 20.828 -2.443 1 76.06 15 ALA B N 1
ATOM 1921 C CA . ALA B 1 15 ? 13.914 20.656 -2.654 1 76.06 15 ALA B CA 1
ATOM 1922 C C . ALA B 1 15 ? 13.617 20.141 -4.062 1 76.06 15 ALA B C 1
ATOM 1924 O O . ALA B 1 15 ? 12.828 19.219 -4.238 1 76.06 15 ALA B O 1
ATOM 1925 N N . LYS B 1 16 ? 14.273 20.75 -5.062 1 71.94 16 LYS B N 1
ATOM 1926 C CA . LYS B 1 16 ? 14.062 20.328 -6.445 1 71.94 16 LYS B CA 1
ATOM 1927 C C . LYS B 1 16 ? 14.578 18.906 -6.676 1 71.94 16 LYS B C 1
ATOM 1929 O O . LYS B 1 16 ? 13.922 18.109 -7.344 1 71.94 16 LYS B O 1
ATOM 1934 N N . ALA B 1 17 ? 15.727 18.672 -6.125 1 72.88 17 ALA B N 1
ATOM 1935 C CA . ALA B 1 17 ? 16.297 17.328 -6.25 1 72.88 17 ALA B CA 1
ATOM 1936 C C . ALA B 1 17 ? 15.406 16.297 -5.562 1 72.88 17 ALA B C 1
ATOM 1938 O O . ALA B 1 17 ? 15.273 15.164 -6.047 1 72.88 17 ALA B O 1
ATOM 1939 N N . TYR B 1 18 ? 14.805 16.766 -4.609 1 76 18 TYR B N 1
ATOM 1940 C CA . TYR B 1 18 ? 13.914 15.898 -3.832 1 76 18 TYR B CA 1
ATOM 1941 C C . TYR B 1 18 ? 12.742 15.422 -4.676 1 76 18 TYR B C 1
ATOM 1943 O O . TYR B 1 18 ? 12.445 14.227 -4.715 1 76 18 TYR B O 1
ATOM 1951 N N . ASP B 1 19 ? 12.188 16.266 -5.449 1 75.81 19 ASP B N 1
ATOM 1952 C CA . ASP B 1 19 ? 11.016 15.93 -6.254 1 75.81 19 ASP B CA 1
ATOM 1953 C C . ASP B 1 19 ? 11.383 15 -7.406 1 75.81 19 ASP B C 1
ATOM 1955 O O . ASP B 1 19 ? 10.633 14.078 -7.738 1 75.81 19 ASP B O 1
ATOM 1959 N N . GLU B 1 20 ? 12.5 15.273 -8.01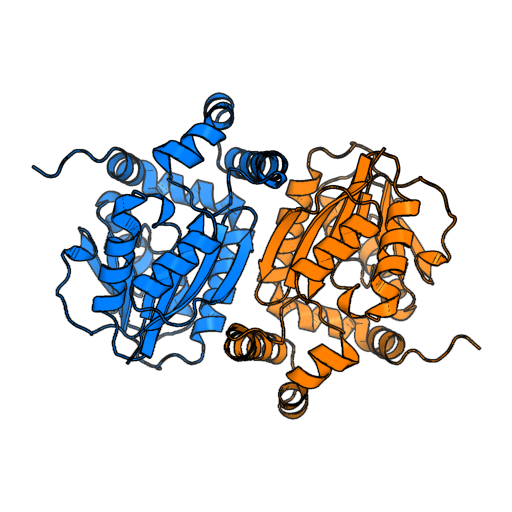6 1 75.75 20 GLU B N 1
ATOM 1960 C CA . GLU B 1 20 ? 12.969 14.43 -9.109 1 75.75 20 GLU B CA 1
ATOM 1961 C C . GLU B 1 20 ? 13.219 13 -8.641 1 75.75 20 GLU B C 1
ATOM 1963 O O . GLU B 1 20 ? 12.859 12.047 -9.328 1 75.75 20 GLU B O 1
ATOM 1968 N N . ARG B 1 21 ? 13.805 12.914 -7.48 1 75.62 21 ARG B N 1
ATOM 1969 C CA . ARG B 1 21 ? 14.094 11.594 -6.93 1 75.62 21 ARG B CA 1
ATOM 1970 C C . ARG B 1 21 ? 12.812 10.844 -6.594 1 75.62 21 ARG B C 1
ATOM 1972 O O . ARG B 1 21 ? 12.734 9.625 -6.777 1 75.62 21 ARG B O 1
ATOM 1979 N N . ASN B 1 22 ? 11.812 11.562 -6.293 1 82.69 22 ASN B N 1
ATOM 1980 C CA . ASN B 1 22 ? 10.547 10.953 -5.898 1 82.69 22 ASN B CA 1
ATOM 1981 C C . ASN B 1 22 ? 9.766 10.453 -7.109 1 82.69 22 ASN B C 1
ATOM 1983 O O . ASN B 1 22 ? 8.836 9.648 -6.965 1 82.69 22 ASN B O 1
ATOM 1987 N N . GLN B 1 23 ? 10.164 10.828 -8.289 1 84 23 GLN B N 1
ATOM 1988 C CA . GLN B 1 23 ? 9.461 10.398 -9.5 1 84 23 GLN B CA 1
ATOM 1989 C C . GLN B 1 23 ? 9.617 8.898 -9.734 1 84 23 GLN B C 1
ATOM 1991 O O . GLN B 1 23 ? 8.719 8.25 -10.258 1 84 23 GLN B O 1
ATOM 1996 N N . GLN B 1 24 ? 10.773 8.352 -9.32 1 89.94 24 GLN B N 1
ATOM 1997 C CA . GLN B 1 24 ? 11.023 6.918 -9.469 1 89.94 24 GLN B CA 1
ATOM 1998 C C . GLN B 1 24 ? 10.086 6.098 -8.586 1 89.94 24 GLN B C 1
ATOM 2000 O O . GLN B 1 24 ? 9.906 4.898 -8.812 1 89.94 24 GLN B O 1
ATOM 2005 N N . LEU B 1 25 ? 9.508 6.797 -7.617 1 95.19 25 LEU B N 1
ATOM 2006 C CA . LEU B 1 25 ? 8.617 6.121 -6.676 1 95.19 25 LEU B CA 1
ATOM 2007 C C . LEU B 1 25 ? 7.172 6.566 -6.879 1 95.19 25 LEU B C 1
ATOM 2009 O O . LEU B 1 25 ? 6.344 6.43 -5.977 1 95.19 25 LEU B O 1
ATOM 2013 N N . SER B 1 26 ? 6.871 7.055 -8.094 1 96.19 26 SER B N 1
ATOM 2014 C CA . SER B 1 26 ? 5.559 7.633 -8.375 1 96.19 26 SER B CA 1
ATOM 2015 C C . SER B 1 26 ? 4.449 6.609 -8.172 1 96.19 26 SER B C 1
ATOM 2017 O O . SER B 1 26 ? 3.34 6.965 -7.758 1 96.19 26 SER B O 1
ATOM 2019 N N . ALA B 1 27 ? 4.73 5.312 -8.453 1 97.69 27 ALA B N 1
ATOM 2020 C CA . ALA B 1 27 ? 3.717 4.277 -8.25 1 97.69 27 ALA B CA 1
ATOM 2021 C C . ALA B 1 27 ? 3.256 4.238 -6.793 1 97.69 27 ALA B C 1
ATOM 2023 O O . ALA B 1 27 ? 2.07 4.055 -6.516 1 97.69 27 ALA B O 1
ATOM 2024 N N . ILE B 1 28 ? 4.195 4.426 -5.871 1 98.44 28 ILE B N 1
ATOM 2025 C CA . ILE B 1 28 ? 3.891 4.406 -4.445 1 98.44 28 ILE B CA 1
ATOM 2026 C C . ILE B 1 28 ? 3.098 5.656 -4.07 1 98.44 28 ILE B C 1
ATOM 2028 O O . ILE B 1 28 ? 2.023 5.562 -3.475 1 98.44 28 ILE B O 1
ATOM 2032 N N . SER B 1 29 ? 3.592 6.855 -4.477 1 97.62 29 SER B N 1
ATOM 2033 C CA . SER B 1 29 ? 2.957 8.109 -4.086 1 97.62 29 SER B CA 1
ATOM 2034 C C . SER B 1 29 ? 1.573 8.25 -4.711 1 97.62 29 SER B C 1
ATOM 2036 O O . SER B 1 29 ? 0.639 8.727 -4.066 1 97.62 29 SER B O 1
ATOM 2038 N N . GLU B 1 30 ? 1.432 7.805 -5.949 1 97.81 30 GLU B N 1
ATOM 2039 C CA . GLU B 1 30 ? 0.141 7.902 -6.625 1 97.81 30 GLU B CA 1
ATOM 2040 C C . GLU B 1 30 ? -0.911 7.039 -5.93 1 97.81 30 GLU B C 1
ATOM 2042 O O . GLU B 1 30 ? -2.057 7.465 -5.762 1 97.81 30 GLU B O 1
ATOM 2047 N N . ASN B 1 31 ? -0.515 5.855 -5.582 1 98.75 31 ASN B N 1
ATOM 2048 C CA . ASN B 1 31 ? -1.453 4.996 -4.867 1 98.75 31 ASN B CA 1
ATOM 2049 C C . ASN B 1 31 ? -1.8 5.57 -3.494 1 98.75 31 ASN B C 1
ATOM 2051 O O . ASN B 1 31 ? -2.967 5.59 -3.104 1 98.75 31 ASN B O 1
ATOM 2055 N N . MET B 1 32 ? -0.803 6.043 -2.756 1 98.75 32 MET B N 1
ATOM 2056 C CA . MET B 1 32 ? -1.01 6.625 -1.435 1 98.75 32 MET B CA 1
ATOM 2057 C C . MET B 1 32 ? -1.996 7.785 -1.502 1 98.75 32 MET B C 1
ATOM 2059 O O . MET B 1 32 ? -2.965 7.828 -0.743 1 98.75 32 MET B O 1
ATOM 2063 N N . HIS B 1 33 ? -1.779 8.719 -2.434 1 98.62 33 HIS B N 1
ATOM 2064 C CA . HIS B 1 33 ? -2.65 9.883 -2.576 1 98.62 33 HIS B CA 1
ATOM 2065 C C . HIS B 1 33 ? -4.043 9.469 -3.049 1 98.62 33 HIS B C 1
ATOM 2067 O O . HIS B 1 33 ? -5.039 10.07 -2.641 1 98.62 33 HIS B O 1
ATOM 2073 N N . PHE B 1 34 ? -4.105 8.508 -3.957 1 98.69 34 PHE B N 1
ATOM 2074 C CA . PHE B 1 34 ? -5.387 7.988 -4.422 1 98.69 34 PHE B CA 1
ATOM 2075 C C . PHE B 1 34 ? -6.223 7.484 -3.252 1 98.69 34 PHE B C 1
ATOM 2077 O O . PHE B 1 34 ? -7.395 7.844 -3.121 1 98.69 34 PHE B O 1
ATOM 2084 N N . LEU B 1 35 ? -5.609 6.707 -2.369 1 98.88 35 LEU B N 1
ATOM 2085 C CA . LEU B 1 35 ? -6.336 6.137 -1.238 1 98.88 35 LEU B CA 1
ATOM 2086 C C . LEU B 1 35 ? -6.711 7.219 -0.231 1 98.88 35 LEU B C 1
ATOM 2088 O O . LEU B 1 35 ? -7.777 7.156 0.386 1 98.88 35 LEU B O 1
ATOM 2092 N N . ILE B 1 36 ? -5.812 8.188 0.012 1 98.88 36 ILE B N 1
ATOM 2093 C CA . ILE B 1 36 ? -6.125 9.305 0.891 1 98.88 36 ILE B CA 1
ATOM 2094 C C . ILE B 1 36 ? -7.387 10.016 0.396 1 98.88 36 ILE B C 1
ATOM 2096 O O . ILE B 1 36 ? -8.281 10.328 1.187 1 98.88 36 ILE B O 1
ATOM 2100 N N . ARG B 1 37 ? -7.484 10.25 -0.935 1 98.69 37 ARG B N 1
ATOM 2101 C CA . ARG B 1 37 ? -8.664 10.906 -1.497 1 98.69 37 ARG B CA 1
ATOM 2102 C C . ARG B 1 37 ? -9.914 10.078 -1.261 1 98.69 37 ARG B C 1
ATOM 2104 O O . ARG B 1 37 ? -10.984 10.625 -0.982 1 98.69 37 ARG B O 1
ATOM 2111 N N . LEU B 1 38 ? -9.797 8.766 -1.357 1 98.56 38 LEU B N 1
ATOM 2112 C CA . LEU B 1 38 ? -10.945 7.898 -1.121 1 98.56 38 LEU B CA 1
ATOM 2113 C C . LEU B 1 38 ? -11.367 7.945 0.343 1 98.56 38 LEU B C 1
ATOM 2115 O O . LEU B 1 38 ? -12.562 7.945 0.648 1 98.56 38 LEU B O 1
ATOM 2119 N N . VAL B 1 39 ? -10.398 7.957 1.27 1 98.69 39 VAL B N 1
ATOM 2120 C CA . VAL B 1 39 ? -10.688 8.055 2.697 1 98.69 39 VAL B CA 1
ATOM 2121 C C . VAL B 1 39 ? -11.461 9.344 2.98 1 98.69 39 VAL B C 1
ATOM 2123 O O . VAL B 1 39 ? -12.352 9.359 3.83 1 98.69 39 VAL B O 1
ATOM 2126 N N . LEU B 1 40 ? -11.164 10.414 2.238 1 98.5 40 LEU B N 1
ATOM 2127 C CA . LEU B 1 40 ? -11.664 11.75 2.543 1 98.5 40 LEU B CA 1
ATOM 2128 C C . LEU B 1 40 ? -12.891 12.078 1.696 1 98.5 40 LEU B C 1
ATOM 2130 O O . LEU B 1 40 ? -13.383 13.203 1.714 1 98.5 40 LEU B O 1
ATOM 2134 N N . LYS B 1 41 ? -13.367 11.141 0.943 1 97 41 LYS B N 1
ATOM 2135 C CA . LYS B 1 41 ? -14.375 11.391 -0.083 1 97 41 LYS B CA 1
ATOM 2136 C C . LYS B 1 41 ? -15.648 11.969 0.528 1 97 41 LYS B C 1
ATOM 2138 O O . LYS B 1 41 ? -16.375 12.719 -0.132 1 97 41 LYS B O 1
ATOM 2143 N N . ASP B 1 42 ? -15.945 11.672 1.835 1 96.25 42 ASP B N 1
ATOM 2144 C CA . ASP B 1 42 ? -17.188 12.102 2.469 1 96.25 42 ASP B CA 1
ATOM 2145 C C . ASP B 1 42 ? -16.953 13.305 3.379 1 96.25 42 ASP B C 1
ATOM 2147 O O . ASP B 1 42 ? -17.812 13.664 4.184 1 96.25 42 ASP B O 1
ATOM 2151 N N . ALA B 1 43 ? -15.766 13.898 3.357 1 97.5 43 ALA B N 1
ATOM 2152 C CA . ALA B 1 43 ? -15.469 15.102 4.133 1 97.5 43 ALA B CA 1
ATOM 2153 C C . ALA B 1 43 ? -16.344 16.266 3.695 1 97.5 43 ALA B C 1
ATOM 2155 O O . ALA B 1 43 ? -16.953 16.234 2.629 1 97.5 43 ALA B O 1
ATOM 2156 N N . PRO B 1 44 ? -16.422 17.297 4.5 1 97.5 44 PRO B N 1
ATOM 2157 C CA . PRO B 1 44 ? -17.25 18.469 4.152 1 97.5 44 PRO B CA 1
ATOM 2158 C C . PRO B 1 44 ? -16.844 19.078 2.814 1 97.5 44 PRO B C 1
ATOM 2160 O O . PRO B 1 44 ? -15.664 19.125 2.475 1 97.5 44 PRO B O 1
ATOM 2163 N N . LEU B 1 45 ? -17.75 19.594 2.107 1 97.44 45 LEU B N 1
ATOM 2164 C CA . LEU B 1 45 ? -17.562 20.188 0.791 1 97.44 45 LEU B CA 1
ATOM 2165 C C . LEU B 1 45 ? -16.562 21.344 0.86 1 97.44 45 LEU B C 1
ATOM 2167 O O . LEU B 1 45 ? -15.781 21.562 -0.069 1 97.44 45 LEU B O 1
ATOM 2171 N N . ARG B 1 46 ? -16.672 22.094 1.981 1 98.06 46 ARG B N 1
ATOM 2172 C CA . ARG B 1 46 ? -15.758 23.219 2.207 1 98.06 46 ARG B CA 1
ATOM 2173 C C . ARG B 1 46 ? -14.883 22.984 3.432 1 98.06 46 ARG B C 1
ATOM 2175 O O . ARG B 1 46 ? -14.891 23.766 4.375 1 98.06 46 ARG B O 1
ATOM 2182 N N . ALA B 1 47 ? -14.07 22 3.301 1 98.69 47 ALA B N 1
ATOM 2183 C CA . ALA B 1 47 ? -13.211 21.625 4.422 1 98.69 47 ALA B CA 1
ATOM 2184 C C . ALA B 1 47 ? -11.984 22.531 4.5 1 98.69 47 ALA B C 1
ATOM 2186 O O . ALA B 1 47 ? -11.469 22.969 3.473 1 98.69 47 ALA B O 1
ATOM 2187 N N . ARG B 1 48 ? -11.578 22.891 5.707 1 98.81 48 ARG B N 1
ATOM 2188 C CA . ARG B 1 48 ? -10.297 23.531 5.996 1 98.81 48 ARG B CA 1
ATOM 2189 C C . ARG B 1 48 ? -9.25 22.516 6.422 1 98.81 48 ARG B C 1
ATOM 2191 O O . ARG B 1 48 ? -9.461 21.766 7.383 1 98.81 48 ARG B O 1
ATOM 2198 N N . VAL B 1 49 ? -8.148 22.438 5.688 1 98.94 49 VAL B N 1
ATOM 2199 C CA . VAL B 1 49 ? -7.195 21.344 5.82 1 98.94 49 VAL B CA 1
ATOM 2200 C C . VAL B 1 49 ? -5.852 21.875 6.301 1 98.94 49 VAL B C 1
ATOM 2202 O O . VAL B 1 49 ? -5.316 22.828 5.73 1 98.94 49 VAL B O 1
ATOM 2205 N N . LEU B 1 50 ? -5.34 21.297 7.391 1 98.94 50 LEU B N 1
ATOM 2206 C CA . LEU B 1 50 ? -3.994 21.562 7.883 1 98.94 50 LEU B CA 1
ATOM 2207 C C . LEU B 1 50 ? -3 20.547 7.336 1 98.94 50 LEU B C 1
ATOM 2209 O O . LEU B 1 50 ? -3.174 19.328 7.527 1 98.94 50 LEU B O 1
ATOM 2213 N N . CYS B 1 51 ? -2.01 21 6.617 1 98.88 51 CYS B N 1
ATOM 2214 C CA . CYS B 1 51 ? -0.939 20.141 6.105 1 98.88 51 CYS B CA 1
ATOM 2215 C C . CYS B 1 51 ? 0.373 20.422 6.828 1 98.88 51 CYS B C 1
ATOM 2217 O O . CYS B 1 51 ? 1.01 21.453 6.59 1 98.88 51 CYS B O 1
ATOM 2219 N N . VAL B 1 52 ? 0.808 19.484 7.699 1 98.75 52 VAL B N 1
ATOM 2220 C CA . VAL B 1 52 ? 1.993 19.656 8.531 1 98.75 52 VAL B CA 1
ATOM 2221 C C . VAL B 1 52 ? 3.203 19.031 7.848 1 98.75 52 VAL B C 1
ATOM 2223 O O . VAL B 1 52 ? 3.17 17.844 7.48 1 98.75 52 VAL B O 1
ATOM 2226 N N . GLY B 1 53 ? 4.281 19.75 7.852 1 98.06 53 GLY B N 1
ATOM 2227 C CA . GLY B 1 53 ? 5.363 19.312 6.988 1 98.06 53 GLY B CA 1
ATOM 2228 C C . GLY B 1 53 ? 4.977 19.266 5.523 1 98.06 53 GLY B C 1
ATOM 2229 O O . GLY B 1 53 ? 5.195 18.25 4.852 1 98.06 53 GLY B O 1
ATOM 2230 N N . VAL B 1 54 ? 4.5 20.359 5.02 1 98 54 VAL B N 1
ATOM 2231 C CA . VAL B 1 54 ? 3.814 20.359 3.732 1 98 54 VAL B CA 1
ATOM 2232 C C . VAL B 1 54 ? 4.832 20.188 2.605 1 98 54 VAL B C 1
ATOM 2234 O O . VAL B 1 54 ? 4.48 19.766 1.5 1 98 54 VAL B O 1
ATOM 2237 N N . GLY B 1 55 ? 6.07 20.484 2.83 1 96.31 55 GLY B N 1
ATOM 2238 C CA . GLY B 1 55 ? 7.102 20.312 1.821 1 96.31 55 GLY B CA 1
ATOM 2239 C C . GLY B 1 55 ? 6.816 21.062 0.538 1 96.31 55 GLY B C 1
ATOM 2240 O O . GLY B 1 55 ? 6.523 22.266 0.569 1 96.31 55 GLY B O 1
ATOM 2241 N N . THR B 1 56 ? 6.875 20.359 -0.536 1 95.5 56 THR B N 1
ATOM 2242 C CA . THR B 1 56 ? 6.684 21 -1.83 1 95.5 56 THR B CA 1
ATOM 2243 C C . THR B 1 56 ? 5.207 21.016 -2.217 1 95.5 56 THR B C 1
ATOM 2245 O O . THR B 1 56 ? 4.859 21.344 -3.35 1 95.5 56 THR B O 1
ATOM 2248 N N . GLY B 1 57 ? 4.324 20.516 -1.385 1 97.19 57 GLY B N 1
ATOM 2249 C CA . GLY B 1 57 ? 2.895 20.734 -1.529 1 97.19 57 GLY B CA 1
ATOM 2250 C C . GLY B 1 57 ? 2.197 19.609 -2.279 1 97.19 57 GLY B C 1
ATOM 2251 O O . GLY B 1 57 ? 1.077 19.781 -2.764 1 97.19 57 GLY B O 1
ATOM 2252 N N . ALA B 1 58 ? 2.787 18.406 -2.379 1 96.31 58 ALA B N 1
ATOM 2253 C CA . ALA B 1 58 ? 2.242 17.312 -3.176 1 96.31 58 ALA B CA 1
ATOM 2254 C C . ALA B 1 58 ? 0.838 16.938 -2.709 1 96.31 58 ALA B C 1
ATOM 2256 O O . ALA B 1 58 ? -0.049 16.688 -3.529 1 96.31 58 ALA B O 1
ATOM 2257 N N . GLU B 1 59 ? 0.608 16.875 -1.374 1 97.5 59 GLU B N 1
ATOM 2258 C CA . GLU B 1 59 ? -0.706 16.469 -0.887 1 97.5 59 GLU B CA 1
ATOM 2259 C C . GLU B 1 59 ? -1.748 17.547 -1.14 1 97.5 59 GLU B C 1
ATOM 2261 O O . GLU B 1 59 ? -2.918 17.25 -1.387 1 97.5 59 GLU B O 1
ATOM 2266 N N . ILE B 1 60 ? -1.351 18.828 -1.028 1 98.62 60 ILE B N 1
ATOM 2267 C CA . ILE B 1 60 ? -2.285 19.906 -1.332 1 98.62 60 ILE B CA 1
ATOM 2268 C C . ILE B 1 60 ? -2.715 19.812 -2.795 1 98.62 60 ILE B C 1
ATOM 2270 O O . ILE B 1 60 ? -3.906 19.891 -3.104 1 98.62 60 ILE B O 1
ATOM 2274 N N . LEU B 1 61 ? -1.744 19.672 -3.713 1 98.19 61 LEU B N 1
ATOM 2275 C CA . LEU B 1 61 ? -2.039 19.609 -5.141 1 98.19 61 LEU B CA 1
ATOM 2276 C C . LEU B 1 61 ? -2.98 18.453 -5.457 1 98.19 61 LEU B C 1
ATOM 2278 O O . LEU B 1 61 ? -3.941 18.625 -6.211 1 98.19 61 LEU B O 1
ATOM 2282 N N . SER B 1 62 ? -2.711 17.297 -4.883 1 98.06 62 SER B N 1
ATOM 2283 C CA . SER B 1 62 ? -3.555 16.125 -5.086 1 98.06 62 SER B CA 1
ATOM 2284 C C . SER B 1 62 ? -4.977 16.375 -4.602 1 98.06 62 SER B C 1
ATOM 2286 O O . SER B 1 62 ? -5.941 16.094 -5.32 1 98.06 62 SER B O 1
ATOM 2288 N N . LEU B 1 63 ? -5.145 16.906 -3.406 1 98.69 63 LEU B N 1
ATOM 2289 C CA . LEU B 1 63 ? -6.453 17.094 -2.789 1 98.69 63 LEU B CA 1
ATOM 2290 C C . LEU B 1 63 ? -7.203 18.25 -3.453 1 98.69 63 LEU B C 1
ATOM 2292 O O . LEU B 1 63 ? -8.422 18.188 -3.621 1 98.69 63 LEU B O 1
ATOM 2296 N N . ALA B 1 64 ? -6.461 19.297 -3.834 1 98.38 64 ALA B N 1
ATOM 2297 C CA . ALA B 1 64 ? -7.09 20.484 -4.426 1 98.38 64 ALA B CA 1
ATOM 2298 C C . ALA B 1 64 ? -7.742 20.141 -5.762 1 98.38 64 ALA B C 1
ATOM 2300 O O . ALA B 1 64 ? -8.773 20.719 -6.117 1 98.38 64 ALA B O 1
ATOM 2301 N N . GLU B 1 65 ? -7.117 19.266 -6.488 1 96.56 65 GLU B N 1
ATOM 2302 C CA . GLU B 1 65 ? -7.672 18.828 -7.766 1 96.56 65 GLU B CA 1
ATOM 2303 C C . GLU B 1 65 ? -8.977 18.078 -7.57 1 96.56 65 GLU B C 1
ATOM 2305 O O . GLU B 1 65 ? -9.914 18.219 -8.359 1 96.56 65 GLU B O 1
ATOM 2310 N N . THR B 1 66 ? -9.109 17.312 -6.559 1 97.25 66 THR B N 1
ATOM 2311 C CA . THR B 1 66 ? -10.258 16.438 -6.301 1 97.25 66 THR B CA 1
ATOM 2312 C C . THR B 1 66 ? -11.359 17.203 -5.57 1 97.25 66 THR B C 1
ATOM 2314 O O . THR B 1 66 ? -12.547 16.938 -5.773 1 97.25 66 THR B O 1
ATOM 2317 N N . PHE B 1 67 ? -10.953 18.109 -4.703 1 98.25 67 PHE B N 1
ATOM 2318 C CA . PHE B 1 67 ? -11.891 18.844 -3.871 1 98.25 67 PHE B CA 1
ATOM 2319 C C . PHE B 1 67 ? -11.758 20.344 -4.113 1 98.25 67 PHE B C 1
ATOM 2321 O O . PHE B 1 67 ? -11.078 21.047 -3.352 1 98.25 67 PHE B O 1
ATOM 2328 N N . PRO B 1 68 ? -12.461 20.906 -4.965 1 97.25 68 PRO B N 1
ATOM 2329 C CA . PRO B 1 68 ? -12.211 22.266 -5.48 1 97.25 68 PRO B CA 1
ATOM 2330 C C . PRO B 1 68 ? -12.555 23.344 -4.469 1 97.25 68 PRO B C 1
ATOM 2332 O O . PRO B 1 68 ? -12.094 24.484 -4.605 1 97.25 68 PRO B O 1
ATOM 2335 N N . GLU B 1 69 ? -13.344 23.031 -3.418 1 98.19 69 GLU B N 1
ATOM 2336 C CA . GLU B 1 69 ? -13.781 24.094 -2.506 1 98.19 69 GLU B CA 1
ATOM 2337 C C . GLU B 1 69 ? -12.992 24.047 -1.2 1 98.19 69 GLU B C 1
ATOM 2339 O O . GLU B 1 69 ? -13.234 24.859 -0.301 1 98.19 69 GLU B O 1
ATOM 2344 N N . TRP B 1 70 ? -12.055 23.125 -1.097 1 98.81 70 TRP B N 1
ATOM 2345 C CA . TRP B 1 70 ? -11.273 23.016 0.13 1 98.81 70 TRP B CA 1
ATOM 2346 C C . TRP B 1 70 ? -10.258 24.141 0.24 1 98.81 70 TRP B C 1
ATOM 2348 O O . TRP B 1 70 ? -9.805 24.688 -0.773 1 98.81 70 TRP B O 1
ATOM 2358 N N . THR B 1 71 ? -9.953 24.594 1.403 1 98.81 71 THR B N 1
ATOM 2359 C CA . THR B 1 71 ? -8.875 25.531 1.699 1 98.81 71 THR B CA 1
ATOM 2360 C C . THR B 1 71 ? -7.781 24.844 2.518 1 98.81 71 THR B C 1
ATOM 2362 O O . THR B 1 71 ? -8.039 23.875 3.229 1 98.81 71 THR B O 1
ATOM 2365 N N . PHE B 1 72 ? -6.598 25.375 2.359 1 98.81 72 PHE B N 1
ATOM 2366 C CA . PHE B 1 72 ? -5.453 24.672 2.924 1 98.81 72 PHE B CA 1
ATOM 2367 C C . PHE B 1 72 ? -4.559 25.625 3.699 1 98.81 72 PHE B C 1
ATOM 2369 O O . PHE B 1 72 ? -4.371 26.781 3.291 1 98.81 72 PHE B O 1
ATOM 2376 N N . VAL B 1 73 ? -4.023 25.156 4.824 1 98.81 73 VAL B N 1
ATOM 2377 C CA . VAL B 1 73 ? -2.887 25.766 5.516 1 98.81 73 VAL B CA 1
ATOM 2378 C C . VAL B 1 73 ? -1.717 24.781 5.539 1 98.81 73 VAL B C 1
ATOM 2380 O O . VAL B 1 73 ? -1.831 23.688 6.09 1 98.81 73 VAL B O 1
ATOM 2383 N N . GLY B 1 74 ? -0.687 25.125 4.875 1 98.75 74 GLY B N 1
ATOM 2384 C CA . GLY B 1 74 ? 0.536 24.328 4.895 1 98.75 74 GLY B CA 1
ATOM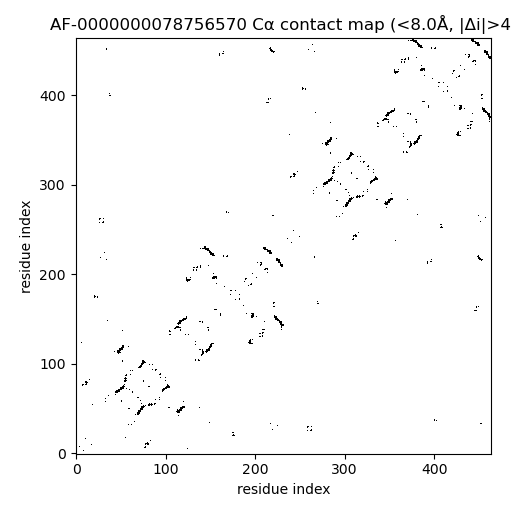 2385 C C . GLY B 1 74 ? 1.612 24.922 5.785 1 98.75 74 GLY B C 1
ATOM 2386 O O . GLY B 1 74 ? 1.93 26.109 5.676 1 98.75 74 GLY B O 1
ATOM 2387 N N . VAL B 1 75 ? 2.195 24.141 6.688 1 98.56 75 VAL B N 1
ATOM 2388 C CA . VAL B 1 75 ? 3.248 24.594 7.586 1 98.56 75 VAL B CA 1
ATOM 2389 C C . VAL B 1 75 ? 4.512 23.766 7.379 1 98.56 75 VAL B C 1
ATOM 2391 O O . VAL B 1 75 ? 4.434 22.547 7.211 1 98.56 75 VAL B O 1
ATOM 2394 N N . ASP B 1 76 ? 5.637 24.375 7.285 1 97.75 76 ASP B N 1
ATOM 2395 C CA . ASP B 1 76 ? 6.93 23.719 7.125 1 97.75 76 ASP B CA 1
ATOM 2396 C C . ASP B 1 76 ? 8.062 24.594 7.664 1 97.75 76 ASP B C 1
ATOM 2398 O O . ASP B 1 76 ? 8.078 25.812 7.441 1 97.75 76 ASP B O 1
ATOM 2402 N N . PRO B 1 77 ? 8.984 23.969 8.391 1 96.44 77 PRO B N 1
ATOM 2403 C CA . PRO B 1 77 ? 10.094 24.781 8.93 1 96.44 77 PRO B CA 1
ATOM 2404 C C . PRO B 1 77 ? 11.156 25.094 7.879 1 96.44 77 PRO B C 1
ATOM 2406 O O . PRO B 1 77 ? 12.039 25.906 8.125 1 96.44 77 PRO B O 1
ATOM 2409 N N . ALA B 1 78 ? 11.148 24.422 6.77 1 93.94 78 ALA B N 1
ATOM 2410 C CA . ALA B 1 78 ? 12.133 24.656 5.719 1 93.94 78 ALA B CA 1
ATOM 2411 C C . ALA B 1 78 ? 11.633 25.672 4.703 1 93.94 78 ALA B C 1
ATOM 2413 O O . ALA B 1 78 ? 10.805 25.344 3.846 1 93.94 78 ALA B O 1
ATOM 2414 N N . GLN B 1 79 ? 12.234 26.828 4.707 1 94.69 79 GLN B N 1
ATOM 2415 C CA . GLN B 1 79 ? 11.805 27.891 3.816 1 94.69 79 GLN B CA 1
ATOM 2416 C C . GLN B 1 79 ? 11.961 27.484 2.354 1 94.69 79 GLN B C 1
ATOM 2418 O O . GLN B 1 79 ? 11.117 27.828 1.52 1 94.69 79 GLN B O 1
ATOM 2423 N N . GLY B 1 80 ? 13.047 26.828 2.059 1 93.12 80 GLY B N 1
ATOM 2424 C CA . GLY B 1 80 ? 13.25 26.359 0.694 1 93.12 80 GLY B CA 1
ATOM 2425 C C . GLY B 1 80 ? 12.125 25.484 0.176 1 93.12 80 GLY B C 1
ATOM 2426 O O . GLY B 1 80 ? 11.719 25.609 -0.982 1 93.12 80 GLY B O 1
ATOM 2427 N N . MET B 1 81 ? 11.625 24.609 1.001 1 94.81 81 MET B N 1
ATOM 2428 C CA . MET B 1 81 ? 10.492 23.766 0.639 1 94.81 81 MET B CA 1
ATOM 2429 C C . MET B 1 81 ? 9.25 24.609 0.375 1 94.81 81 MET B C 1
ATOM 2431 O O . MET B 1 81 ? 8.539 24.391 -0.606 1 94.81 81 MET B O 1
ATOM 2435 N N . LEU B 1 82 ? 9 25.594 1.188 1 97 82 LEU B N 1
ATOM 2436 C CA . LEU B 1 82 ? 7.828 26.438 1.052 1 97 82 LEU B CA 1
ATOM 2437 C C . LEU B 1 82 ? 7.906 27.266 -0.226 1 97 82 LEU B C 1
ATOM 2439 O O . LEU B 1 82 ? 6.883 27.562 -0.851 1 97 82 LEU B O 1
ATOM 2443 N N . ASP B 1 83 ? 9.102 27.688 -0.599 1 96.31 83 ASP B N 1
ATOM 2444 C CA . ASP B 1 83 ? 9.273 28.453 -1.832 1 96.31 83 ASP B CA 1
ATOM 2445 C C . ASP B 1 83 ? 8.859 27.625 -3.049 1 96.31 83 ASP B C 1
ATOM 2447 O O . ASP B 1 83 ? 8.117 28.109 -3.908 1 96.31 83 ASP B O 1
ATOM 2451 N N . VAL B 1 84 ? 9.328 26.406 -3.074 1 95.44 84 VAL B N 1
ATOM 2452 C CA . VAL B 1 84 ? 8.945 25.5 -4.16 1 95.44 84 VAL B CA 1
ATOM 2453 C C . VAL B 1 84 ? 7.445 25.234 -4.102 1 95.44 84 VAL B C 1
ATOM 2455 O O . VAL B 1 84 ? 6.773 25.203 -5.133 1 95.44 84 VAL B O 1
ATOM 2458 N N . CYS B 1 85 ? 6.934 25.047 -2.9 1 97.12 85 CYS B N 1
ATOM 2459 C CA . CYS B 1 85 ? 5.504 24.812 -2.715 1 97.12 85 CYS B CA 1
ATOM 2460 C C . CYS B 1 85 ? 4.688 25.969 -3.301 1 97.12 85 CYS B C 1
ATOM 2462 O O . CYS B 1 85 ? 3.74 25.734 -4.055 1 97.12 85 CYS B O 1
ATOM 2464 N N . ARG B 1 86 ? 5.074 27.156 -3.012 1 97.88 86 ARG B N 1
ATOM 2465 C CA . ARG B 1 86 ? 4.391 28.344 -3.502 1 97.88 86 ARG B CA 1
ATOM 2466 C C . ARG B 1 86 ? 4.359 28.375 -5.027 1 97.88 86 ARG B C 1
ATOM 2468 O O . ARG B 1 86 ? 3.32 28.672 -5.625 1 97.88 86 ARG B O 1
ATOM 2475 N N . GLU B 1 87 ? 5.457 28.094 -5.602 1 97.31 87 GLU B N 1
ATOM 2476 C CA . GLU B 1 87 ? 5.559 28.078 -7.059 1 97.31 87 GLU B CA 1
ATOM 2477 C C . GLU B 1 87 ? 4.637 27.031 -7.66 1 97.31 87 GLU B C 1
ATOM 2479 O O . GLU B 1 87 ? 3.947 27.281 -8.648 1 97.31 87 GLU B O 1
ATOM 2484 N N . ARG B 1 88 ? 4.613 25.875 -7.062 1 96.62 88 ARG B N 1
ATOM 2485 C CA . ARG B 1 88 ? 3.803 24.781 -7.574 1 96.62 88 ARG B CA 1
ATOM 2486 C C . ARG B 1 88 ? 2.314 25.078 -7.434 1 96.62 88 ARG B C 1
ATOM 2488 O O . ARG B 1 88 ? 1.527 24.797 -8.336 1 96.62 88 ARG B O 1
ATOM 2495 N N . LEU B 1 89 ? 1.961 25.625 -6.32 1 98.25 89 LEU B N 1
ATOM 2496 C CA . LEU B 1 89 ? 0.562 25.969 -6.094 1 98.25 89 LEU B CA 1
ATOM 2497 C C . LEU B 1 89 ? 0.102 27.047 -7.066 1 98.25 89 LEU B C 1
ATOM 2499 O O . LEU B 1 89 ? -1.026 27 -7.562 1 98.25 89 LEU B O 1
ATOM 2503 N N . ALA B 1 90 ? 0.957 28 -7.309 1 98.31 90 ALA B N 1
ATOM 2504 C CA . ALA B 1 90 ? 0.659 29.047 -8.273 1 98.31 90 ALA B CA 1
ATOM 2505 C C . ALA B 1 90 ? 0.469 28.469 -9.672 1 98.31 90 ALA B C 1
ATOM 2507 O O . ALA B 1 90 ? -0.484 28.828 -10.375 1 98.31 90 ALA B O 1
ATOM 2508 N N . ALA B 1 91 ? 1.377 27.625 -10.039 1 97.75 91 ALA B N 1
ATOM 2509 C CA . ALA B 1 91 ? 1.312 27 -11.352 1 97.75 91 ALA B CA 1
ATOM 2510 C C . ALA B 1 91 ? 0.023 26.203 -11.516 1 97.75 91 ALA B C 1
ATOM 2512 O O . ALA B 1 91 ? -0.529 26.109 -12.617 1 97.75 91 ALA B O 1
ATOM 2513 N N . ALA B 1 92 ? -0.474 25.656 -10.43 1 97.31 92 ALA B N 1
ATOM 2514 C CA . ALA B 1 92 ? -1.681 24.844 -10.453 1 97.31 92 ALA B CA 1
ATOM 2515 C C . ALA B 1 92 ? -2.934 25.703 -10.32 1 97.31 92 ALA B C 1
ATOM 2517 O O . ALA B 1 92 ? -4.055 25.188 -10.438 1 97.31 92 ALA B O 1
ATOM 2518 N N . GLY B 1 93 ? -2.775 26.938 -9.984 1 97.75 93 GLY B N 1
ATOM 2519 C CA . GLY B 1 93 ? -3.893 27.859 -9.891 1 97.75 93 GLY B CA 1
ATOM 2520 C C . GLY B 1 93 ? -4.672 27.719 -8.594 1 97.75 93 GLY B C 1
ATOM 2521 O O . GLY B 1 93 ? -5.875 27.984 -8.555 1 97.75 93 GLY B O 1
ATOM 2522 N N . VAL B 1 94 ? -3.998 27.281 -7.531 1 97.88 94 VAL B N 1
ATOM 2523 C CA . VAL B 1 94 ? -4.758 27.016 -6.316 1 97.88 94 VAL B CA 1
ATOM 2524 C C . VAL B 1 94 ? -4.23 27.875 -5.172 1 97.88 94 VAL B C 1
ATOM 2526 O O . VAL B 1 94 ? -4.656 27.734 -4.027 1 97.88 94 VAL B O 1
ATOM 2529 N N . SER B 1 95 ? -3.375 28.797 -5.395 1 97.88 95 SER B N 1
ATOM 2530 C CA . SER B 1 95 ? -2.746 29.625 -4.375 1 97.88 95 SER B CA 1
ATOM 2531 C C . SER B 1 95 ? -3.787 30.391 -3.564 1 97.88 95 SER B C 1
ATOM 2533 O O . SER B 1 95 ? -3.607 30.625 -2.365 1 97.88 95 SER B O 1
ATOM 2535 N N . GLY B 1 96 ? -4.805 30.781 -4.199 1 97.81 96 GLY B N 1
ATOM 2536 C CA . GLY B 1 96 ? -5.805 31.625 -3.574 1 97.81 96 GLY B CA 1
ATOM 2537 C C . GLY B 1 96 ? -6.508 30.969 -2.406 1 97.81 96 GLY B C 1
ATOM 2538 O O . GLY B 1 96 ? -7.117 31.641 -1.573 1 97.81 96 GLY B O 1
ATOM 2539 N N . ARG B 1 97 ? -6.457 29.688 -2.332 1 97.94 97 ARG B N 1
ATOM 2540 C CA . ARG B 1 97 ? -7.121 28.969 -1.247 1 97.94 97 ARG B CA 1
ATOM 2541 C C . ARG B 1 97 ? -6.105 28.297 -0.332 1 97.94 97 ARG B C 1
ATOM 2543 O O . ARG B 1 97 ? -6.445 27.359 0.403 1 97.94 97 ARG B O 1
ATOM 2550 N N . CYS B 1 98 ? -4.867 28.75 -0.448 1 98.69 98 CYS B N 1
ATOM 2551 C CA . CYS B 1 98 ? -3.801 28.141 0.346 1 98.69 98 CYS B CA 1
ATOM 2552 C C . CYS B 1 98 ? -3.061 29.203 1.151 1 98.69 98 CYS B C 1
ATOM 2554 O O . CYS B 1 98 ? -2.812 30.312 0.654 1 98.69 98 CYS B O 1
ATOM 2556 N N . GLU B 1 99 ? -2.791 28.969 2.35 1 98.62 99 GLU B N 1
ATOM 2557 C CA . GLU B 1 99 ? -1.9 29.734 3.215 1 98.62 99 GLU B CA 1
ATOM 2558 C C . GLU B 1 99 ? -0.673 28.922 3.607 1 98.62 99 GLU B C 1
ATOM 2560 O O . GLU B 1 99 ? -0.801 27.781 4.074 1 98.62 99 GLU B O 1
ATOM 2565 N N . LEU B 1 100 ? 0.456 29.438 3.338 1 98.69 100 LEU B N 1
ATOM 2566 C CA . LEU B 1 100 ? 1.697 28.781 3.715 1 98.69 100 LEU B CA 1
ATOM 2567 C C . LEU B 1 100 ? 2.352 29.484 4.902 1 98.69 100 LEU B C 1
ATOM 2569 O O . LEU B 1 100 ? 2.51 30.703 4.895 1 98.69 100 LEU B O 1
ATOM 2573 N N . VAL B 1 101 ? 2.734 28.734 5.879 1 98.44 101 VAL B N 1
ATOM 2574 C CA . VAL B 1 101 ? 3.297 29.266 7.113 1 98.44 101 VAL B CA 1
ATOM 2575 C C . VAL B 1 101 ? 4.684 28.672 7.352 1 98.44 101 VAL B C 1
ATOM 2577 O O . VAL B 1 101 ? 4.844 27.453 7.375 1 98.44 101 VAL B O 1
ATOM 2580 N N . HIS B 1 102 ? 5.66 29.5 7.5 1 97.94 102 HIS B N 1
ATOM 2581 C CA . HIS B 1 102 ? 7.004 29.062 7.863 1 97.94 102 HIS B CA 1
ATOM 2582 C C . HIS B 1 102 ? 7.113 28.797 9.359 1 97.94 102 HIS B C 1
ATOM 2584 O O . HIS B 1 102 ? 6.945 29.703 10.172 1 97.94 102 HIS B O 1
ATOM 2590 N N . GLY B 1 103 ? 7.344 27.562 9.719 1 97 103 GLY B N 1
ATOM 2591 C CA . GLY B 1 103 ? 7.465 27.203 11.117 1 97 103 GLY B CA 1
ATOM 2592 C C . GLY B 1 103 ? 6.988 25.797 11.422 1 97 103 GLY B C 1
ATOM 2593 O O . GLY B 1 103 ? 7.031 24.922 10.547 1 97 103 GLY B O 1
ATOM 2594 N N . TYR B 1 104 ? 6.676 25.594 12.695 1 96.62 104 TYR B N 1
ATOM 2595 C CA . TYR B 1 104 ? 6.215 24.297 13.195 1 96.62 104 TYR B CA 1
ATOM 2596 C C . TYR B 1 104 ? 4.738 24.359 13.562 1 96.62 104 TYR B C 1
ATOM 2598 O O . TYR B 1 104 ? 4.195 25.438 13.82 1 96.62 104 TYR B O 1
ATOM 2606 N N . VAL B 1 105 ? 4.109 23.203 13.57 1 96.81 105 VAL B N 1
ATOM 2607 C CA . VAL B 1 105 ? 2.68 23.094 13.852 1 96.81 105 VAL B CA 1
ATOM 2608 C C . VAL B 1 105 ? 2.383 23.688 15.227 1 96.81 105 VAL B C 1
ATOM 2610 O O . VAL B 1 105 ? 1.326 24.281 15.445 1 96.81 105 VAL B O 1
ATOM 2613 N N . HIS B 1 106 ? 3.293 23.547 16.188 1 93.56 106 HIS B N 1
ATOM 2614 C CA . HIS B 1 106 ? 3.059 24.016 17.547 1 93.56 106 HIS B CA 1
ATOM 2615 C C . HIS B 1 106 ? 3.01 25.547 17.594 1 93.56 106 HIS B C 1
ATOM 2617 O O . HIS B 1 106 ? 2.512 26.125 18.562 1 93.56 106 HIS B O 1
ATOM 2623 N N . GLY B 1 107 ? 3.51 26.219 16.562 1 93.94 107 GLY B N 1
ATOM 2624 C CA . GLY B 1 107 ? 3.51 27.672 16.516 1 93.94 107 GLY B CA 1
ATOM 2625 C C . GLY B 1 107 ? 2.215 28.25 15.977 1 93.94 107 GLY B C 1
ATOM 2626 O O . GLY B 1 107 ? 1.979 29.453 16.062 1 93.94 107 GLY B O 1
ATOM 2627 N N . LEU B 1 108 ? 1.421 27.406 15.406 1 95.94 108 LEU B N 1
ATOM 2628 C CA . LEU B 1 108 ? 0.126 27.859 14.906 1 95.94 108 LEU B CA 1
ATOM 2629 C C . LEU B 1 108 ? -0.832 28.141 16.062 1 95.94 108 LEU B C 1
ATOM 2631 O O . LEU B 1 108 ? -0.718 27.531 17.125 1 95.94 108 LEU B O 1
ATOM 2635 N N . PRO B 1 109 ? -1.795 29.062 15.844 1 95.69 109 PRO B N 1
ATOM 2636 C CA . PRO B 1 109 ? -2.799 29.312 16.875 1 95.69 109 PRO B CA 1
ATOM 2637 C C . PRO B 1 109 ? -3.514 28.031 17.312 1 95.69 109 PRO B C 1
ATOM 2639 O O . PRO B 1 109 ? -3.814 27.172 16.484 1 95.69 109 PRO B O 1
ATOM 2642 N N . LEU B 1 110 ? -3.664 27.938 18.625 1 95.81 110 LEU B N 1
ATOM 2643 C CA . LEU B 1 110 ? -4.355 26.781 19.172 1 95.81 110 LEU B CA 1
ATOM 2644 C C . LEU B 1 110 ? -5.867 26.969 19.125 1 95.81 110 LEU B C 1
ATOM 2646 O O . LEU B 1 110 ? -6.473 27.422 20.094 1 95.81 110 LEU B O 1
ATOM 2650 N N . ARG B 1 111 ? -6.449 26.672 18.031 1 95.12 111 ARG B N 1
ATOM 2651 C CA . ARG B 1 111 ? -7.887 26.703 17.781 1 95.12 111 ARG B CA 1
ATOM 2652 C C . ARG B 1 111 ? -8.344 25.484 17 1 95.12 111 ARG B C 1
ATOM 2654 O O . ARG B 1 111 ? -7.609 24.984 16.141 1 95.12 111 ARG B O 1
ATOM 2661 N N . GLU B 1 112 ? -9.484 24.984 17.328 1 94.69 112 GLU B N 1
ATOM 2662 C CA . GLU B 1 112 ? -10.055 23.828 16.641 1 94.69 112 GLU B CA 1
ATOM 2663 C C . GLU B 1 112 ? -10.688 24.234 15.312 1 94.69 112 GLU B C 1
ATOM 2665 O O . GLU B 1 112 ? -11.906 24.125 15.141 1 94.69 112 GLU B O 1
ATOM 2670 N N . ASP B 1 113 ? -9.836 24.562 14.359 1 95.81 113 ASP B N 1
ATOM 2671 C CA . ASP B 1 113 ? -10.312 25.234 13.164 1 95.81 113 ASP B CA 1
ATOM 2672 C C . ASP B 1 113 ? -10.289 24.312 11.953 1 95.81 113 ASP B C 1
ATOM 2674 O O . ASP B 1 113 ? -10.82 24.641 10.891 1 95.81 113 ASP B O 1
ATOM 2678 N N . PHE B 1 114 ? -9.727 23.203 12.086 1 98.75 114 PHE B N 1
ATOM 2679 C CA . PHE B 1 114 ? -9.5 22.391 10.898 1 98.75 114 PHE B CA 1
ATOM 2680 C C . PHE B 1 114 ? -10.414 21.172 10.891 1 98.75 114 PHE B C 1
ATOM 2682 O O . PHE B 1 114 ? -10.656 20.562 11.938 1 98.75 114 PHE B O 1
ATOM 2689 N N . ASP B 1 115 ? -10.961 20.828 9.703 1 98.81 115 ASP B N 1
ATOM 2690 C CA . ASP B 1 115 ? -11.734 19.609 9.5 1 98.81 115 ASP B CA 1
ATOM 2691 C C . ASP B 1 115 ? -10.82 18.391 9.344 1 98.81 115 ASP B C 1
ATOM 2693 O O . ASP B 1 115 ? -11.195 17.266 9.711 1 98.81 115 ASP B O 1
ATOM 2697 N N . ILE B 1 116 ? -9.664 18.641 8.758 1 98.88 116 ILE B N 1
ATOM 2698 C CA . ILE B 1 116 ? -8.711 17.594 8.43 1 98.88 116 ILE B CA 1
ATOM 2699 C C . ILE B 1 116 ? -7.293 18.078 8.719 1 98.88 116 ILE B C 1
ATOM 2701 O O . ILE B 1 116 ? -6.961 19.234 8.453 1 98.88 116 ILE B O 1
ATOM 2705 N N . ALA B 1 117 ? -6.477 17.25 9.273 1 98.88 117 ALA B N 1
ATOM 2706 C CA . ALA B 1 117 ? -5.039 17.469 9.406 1 98.88 117 ALA B CA 1
ATOM 2707 C C . ALA B 1 117 ? -4.246 16.328 8.773 1 98.88 117 ALA B C 1
ATOM 2709 O O . ALA B 1 117 ? -4.551 15.156 9 1 98.88 117 ALA B O 1
ATOM 2710 N N . LEU B 1 118 ? -3.256 16.672 7.988 1 98.81 118 LEU B N 1
ATOM 2711 C CA . LEU B 1 118 ? -2.408 15.688 7.328 1 98.81 118 LEU B CA 1
ATOM 2712 C C . LEU B 1 118 ? -0.947 15.883 7.723 1 98.81 118 LEU B C 1
ATOM 2714 O O . LEU B 1 118 ? -0.47 17.016 7.828 1 98.81 118 LEU B O 1
ATOM 2718 N N . SER B 1 119 ? -0.289 14.852 7.953 1 98.75 119 SER B N 1
ATOM 2719 C CA . SER B 1 119 ? 1.164 14.719 7.996 1 98.75 119 SER B CA 1
ATOM 2720 C C . SER B 1 119 ? 1.646 13.594 7.09 1 98.75 119 SER B C 1
ATOM 2722 O O . SER B 1 119 ? 1.505 12.414 7.422 1 98.75 119 SER B O 1
ATOM 2724 N N . VAL B 1 120 ? 2.205 13.922 5.977 1 98.38 120 VAL B N 1
ATOM 2725 C CA . VAL B 1 120 ? 2.549 12.93 4.961 1 98.38 120 VAL B CA 1
ATOM 2726 C C . VAL B 1 120 ? 4.066 12.789 4.871 1 98.38 120 VAL B C 1
ATOM 2728 O O . VAL B 1 120 ? 4.746 13.656 4.32 1 98.38 120 VAL B O 1
ATOM 2731 N N . LEU B 1 121 ? 4.574 11.656 5.43 1 97.5 121 LEU B N 1
ATOM 2732 C CA . LEU B 1 121 ? 5.992 11.32 5.41 1 97.5 121 LEU B CA 1
ATOM 2733 C C . LEU B 1 121 ? 6.809 12.375 6.152 1 97.5 121 LEU B C 1
ATOM 2735 O O . LEU B 1 121 ? 7.816 12.867 5.629 1 97.5 121 LEU B O 1
ATOM 2739 N N . VAL B 1 122 ? 6.402 12.68 7.379 1 97.56 122 VAL B N 1
ATOM 2740 C CA . VAL B 1 122 ? 7.016 13.734 8.18 1 97.56 122 VAL B CA 1
ATOM 2741 C C . VAL B 1 122 ? 7.422 13.172 9.547 1 97.56 122 VAL B C 1
ATOM 2743 O O . VAL B 1 122 ? 8.555 13.367 9.984 1 97.56 122 VAL B O 1
ATOM 2746 N N . ALA B 1 123 ? 6.523 12.391 10.172 1 97.62 123 ALA B N 1
ATOM 2747 C CA . ALA B 1 123 ? 6.617 12.062 11.594 1 97.62 123 ALA B CA 1
ATOM 2748 C C . ALA B 1 123 ? 7.883 11.258 11.891 1 97.62 123 ALA B C 1
ATOM 2750 O O . ALA B 1 123 ? 8.398 11.297 13.008 1 97.62 123 ALA B O 1
ATOM 2751 N N . HIS B 1 124 ? 8.352 10.469 10.883 1 97.19 124 HIS B N 1
ATOM 2752 C CA . HIS B 1 124 ? 9.555 9.68 11.109 1 97.19 124 HIS B CA 1
ATOM 2753 C C . HIS B 1 124 ? 10.773 10.57 11.297 1 97.19 124 HIS B C 1
ATOM 2755 O O . HIS B 1 124 ? 11.828 10.102 11.719 1 97.19 124 HIS B O 1
ATOM 2761 N N . PHE B 1 125 ? 10.688 11.891 11.102 1 95.62 125 PHE B N 1
ATOM 2762 C CA . PHE B 1 125 ? 11.766 12.836 11.367 1 95.62 125 PHE B CA 1
ATOM 2763 C C . PHE B 1 125 ? 11.648 13.414 12.773 1 95.62 125 PHE B C 1
ATOM 2765 O O . PHE B 1 125 ? 12.531 14.141 13.227 1 95.62 125 PHE B O 1
ATOM 2772 N N . VAL B 1 126 ? 10.523 13.234 13.438 1 95.56 126 VAL B N 1
ATOM 2773 C CA . VAL B 1 126 ? 10.281 13.695 14.797 1 95.56 126 VAL B CA 1
ATOM 2774 C C . VAL B 1 126 ? 10.805 12.664 15.797 1 95.56 126 VAL B C 1
ATOM 2776 O O . VAL B 1 126 ? 10.477 11.484 15.703 1 95.56 126 VAL B O 1
ATOM 2779 N N . LYS B 1 127 ? 11.57 13.086 16.703 1 94.12 127 LYS B N 1
ATOM 2780 C CA . LYS B 1 127 ? 12.141 12.18 17.703 1 94.12 127 LYS B CA 1
ATOM 2781 C C . LYS B 1 127 ? 11.055 11.391 18.422 1 94.12 127 LYS B C 1
ATOM 2783 O O . LYS B 1 127 ? 9.961 11.914 18.656 1 94.12 127 LYS B O 1
ATOM 2788 N N . ARG B 1 128 ? 11.414 10.203 18.781 1 94.12 128 ARG B N 1
ATOM 2789 C CA . ARG B 1 128 ? 10.484 9.289 19.438 1 94.12 128 ARG B CA 1
ATOM 2790 C C . ARG B 1 128 ? 9.805 9.961 20.625 1 94.12 128 ARG B C 1
ATOM 2792 O O . ARG B 1 128 ? 8.586 9.891 20.781 1 94.12 128 ARG B O 1
ATOM 2799 N N . GLY B 1 129 ? 10.617 10.633 21.5 1 95.5 129 GLY B N 1
ATOM 2800 C CA . GLY B 1 129 ? 10.102 11.258 22.703 1 95.5 129 GLY B CA 1
ATOM 2801 C C . GLY B 1 129 ? 9.211 12.453 22.422 1 95.5 129 GLY B C 1
ATOM 2802 O O . GLY B 1 129 ? 8.484 12.914 23.312 1 95.5 129 GLY B O 1
ATOM 2803 N N . GLU B 1 130 ? 9.172 12.953 21.172 1 96.88 130 GLU B N 1
ATOM 2804 C CA . GLU B 1 130 ? 8.422 14.148 20.781 1 96.88 130 GLU B CA 1
ATOM 2805 C C . GLU B 1 130 ? 7.234 13.789 19.906 1 96.88 130 GLU B C 1
ATOM 2807 O O . GLU B 1 130 ? 6.449 14.664 19.516 1 96.88 130 GLU B O 1
ATOM 2812 N N . ARG B 1 131 ? 7.039 12.508 19.609 1 97.31 131 ARG B N 1
ATOM 2813 C CA . ARG B 1 131 ? 6.039 12.078 18.641 1 97.31 131 ARG B CA 1
ATOM 2814 C C . ARG B 1 131 ? 4.629 12.344 19.156 1 97.31 131 ARG B C 1
ATOM 2816 O O . ARG B 1 131 ? 3.754 12.773 18.391 1 97.31 131 ARG B O 1
ATOM 2823 N N . LEU B 1 132 ? 4.469 12.008 20.453 1 98.25 132 LEU B N 1
ATOM 2824 C CA . LEU B 1 132 ? 3.146 12.25 21.016 1 98.25 132 LEU B CA 1
ATOM 2825 C C . LEU B 1 132 ? 2.783 13.734 20.938 1 98.25 132 LEU B C 1
ATOM 2827 O O . LEU B 1 132 ? 1.677 14.078 20.516 1 98.25 132 LEU B O 1
ATOM 2831 N N . ASP B 1 133 ? 3.68 14.578 21.297 1 98.06 133 ASP B N 1
ATOM 2832 C CA . ASP B 1 133 ? 3.438 16.016 21.25 1 98.06 133 ASP B CA 1
ATOM 2833 C C . ASP B 1 133 ? 3.154 16.484 19.812 1 98.06 133 ASP B C 1
ATOM 2835 O O . ASP B 1 133 ? 2.326 17.359 19.594 1 98.06 133 ASP B O 1
ATOM 2839 N N . PHE B 1 134 ? 3.836 15.922 18.891 1 98.06 134 PHE B N 1
ATOM 2840 C CA . PHE B 1 134 ? 3.652 16.234 17.484 1 98.06 134 PHE B CA 1
ATOM 2841 C C . PHE B 1 134 ? 2.225 15.938 17.047 1 98.06 134 PHE B C 1
ATOM 2843 O O . PHE B 1 134 ? 1.553 16.797 16.469 1 98.06 134 PHE B O 1
ATOM 2850 N N . TYR B 1 135 ? 1.715 14.742 17.344 1 98.31 135 TYR B N 1
ATOM 2851 C CA . TYR B 1 135 ? 0.36 14.352 16.969 1 98.31 135 TYR B CA 1
ATOM 2852 C C . TYR B 1 135 ? -0.674 15.141 17.75 1 98.31 135 TYR B C 1
ATOM 2854 O O . TYR B 1 135 ? -1.725 15.508 17.219 1 98.31 135 TYR B O 1
ATOM 2862 N N . LYS B 1 136 ? -0.368 15.461 19.016 1 98.06 136 LYS B N 1
ATOM 2863 C CA . LYS B 1 136 ? -1.271 16.266 19.828 1 98.06 136 LYS B CA 1
ATOM 2864 C C . LYS B 1 136 ? -1.427 17.672 19.266 1 98.06 136 LYS B C 1
ATOM 2866 O O . LYS B 1 136 ? -2.523 18.234 19.281 1 98.06 136 LYS B O 1
ATOM 2871 N N . ALA B 1 137 ? -0.313 18.203 18.828 1 98.31 137 ALA B N 1
ATOM 2872 C CA . ALA B 1 137 ? -0.352 19.531 18.219 1 98.31 137 ALA B CA 1
ATOM 2873 C C . ALA B 1 137 ? -1.315 19.578 17.047 1 98.31 137 ALA B C 1
ATOM 2875 O O . ALA B 1 137 ? -1.982 20.594 16.812 1 98.31 137 ALA B O 1
ATOM 2876 N N . MET B 1 138 ? -1.384 18.5 16.266 1 98.38 138 MET B N 1
ATOM 2877 C CA . MET B 1 138 ? -2.316 18.406 15.148 1 98.38 138 MET B CA 1
ATOM 2878 C C . MET B 1 138 ? -3.744 18.203 15.648 1 98.38 138 MET B C 1
ATOM 2880 O O . MET B 1 138 ? -4.66 18.922 15.234 1 98.38 138 MET B O 1
ATOM 2884 N N . SER B 1 139 ? -3.896 17.234 16.578 1 97.94 139 SER B N 1
ATOM 2885 C CA . SER B 1 139 ? -5.219 16.859 17.078 1 97.94 139 SER B CA 1
ATOM 2886 C C . SER B 1 139 ? -5.887 18.047 17.781 1 97.94 139 SER B C 1
ATOM 2888 O O . SER B 1 139 ? -7.094 18.25 17.656 1 97.94 139 SER B O 1
ATOM 2890 N N . ASP B 1 140 ? -5.102 18.828 18.469 1 97.62 140 ASP B N 1
ATOM 2891 C CA . ASP B 1 140 ? -5.609 19.969 19.219 1 97.62 140 ASP B CA 1
ATOM 2892 C C . ASP B 1 140 ? -6.18 21.047 18.297 1 97.62 140 ASP B C 1
ATOM 2894 O O . ASP B 1 140 ? -6.934 21.906 18.734 1 97.62 140 ASP B O 1
ATOM 2898 N N . ARG B 1 141 ? -5.852 21.016 17.094 1 98.38 141 ARG B N 1
ATOM 2899 C CA . ARG B 1 141 ? -6.262 22.047 16.141 1 98.38 141 ARG B CA 1
ATOM 2900 C C . ARG B 1 141 ? -7.387 21.547 15.242 1 98.38 141 ARG B C 1
ATOM 2902 O O . ARG B 1 141 ? -7.898 22.312 14.406 1 98.38 141 ARG B O 1
ATOM 2909 N N . LEU B 1 142 ? -7.746 20.266 15.406 1 98.38 142 LEU B N 1
ATOM 2910 C CA . LEU B 1 142 ? -8.867 19.672 14.695 1 98.38 142 LEU B CA 1
ATOM 2911 C C . LEU B 1 142 ? -10.188 20 15.383 1 98.38 142 LEU B C 1
ATOM 2913 O O . LEU B 1 142 ? -10.266 20.031 16.609 1 98.38 142 LEU B O 1
ATOM 2917 N N . LYS B 1 143 ? -11.234 20.266 14.586 1 98.12 143 LYS B N 1
ATOM 2918 C CA . LYS B 1 143 ? -12.602 20.281 15.102 1 98.12 143 LYS B CA 1
ATOM 2919 C C . LYS B 1 143 ? -12.969 18.922 15.703 1 98.12 143 LYS B C 1
ATOM 2921 O O . LYS B 1 143 ? -12.375 17.891 15.344 1 98.12 143 LYS B O 1
ATOM 2926 N N . PRO B 1 144 ? -13.945 18.984 16.641 1 96.5 144 PRO B N 1
ATOM 2927 C CA . PRO B 1 144 ? -14.469 17.672 17.062 1 96.5 144 PRO B CA 1
ATOM 2928 C C . PRO B 1 144 ? -14.883 16.797 15.883 1 96.5 144 PRO B C 1
ATOM 2930 O O . PRO B 1 144 ? -15.492 17.297 14.93 1 96.5 144 PRO B O 1
ATOM 2933 N N . ASN B 1 145 ? -14.469 15.57 15.906 1 96.31 145 ASN B N 1
ATOM 2934 C CA . ASN B 1 145 ? -14.75 14.594 14.859 1 96.31 145 ASN B CA 1
ATOM 2935 C C . ASN B 1 145 ? -13.945 14.875 13.594 1 96.31 145 ASN B C 1
ATOM 2937 O O . ASN B 1 145 ? -14.227 14.32 12.531 1 96.31 145 ASN B O 1
ATOM 2941 N N . GLY B 1 146 ? -12.977 15.852 13.68 1 98.31 146 GLY B N 1
ATOM 2942 C CA . GLY B 1 146 ? -12.047 16.031 12.578 1 98.31 146 GLY B CA 1
ATOM 2943 C C . GLY B 1 146 ? -11.164 14.828 12.328 1 98.31 146 GLY B C 1
ATOM 2944 O O . GLY B 1 146 ? -11.008 13.977 13.203 1 98.31 146 GLY B O 1
ATOM 2945 N N . MET B 1 147 ? -10.633 14.727 11.156 1 98.62 147 MET B N 1
ATOM 2946 C CA . MET B 1 147 ? -9.859 13.547 10.781 1 98.62 147 MET B CA 1
ATOM 2947 C C . MET B 1 147 ? -8.375 13.867 10.719 1 98.62 147 MET B C 1
ATOM 2949 O O . MET B 1 147 ? -7.977 14.922 10.227 1 98.62 147 MET B O 1
ATOM 2953 N N . LEU B 1 148 ? -7.559 13.031 11.281 1 98.81 148 LEU B N 1
ATOM 2954 C CA . LEU B 1 148 ? -6.109 13.086 11.133 1 98.81 148 LEU B CA 1
ATOM 2955 C C . LEU B 1 148 ? -5.617 11.969 10.219 1 98.81 148 LEU B C 1
ATOM 2957 O O . LEU B 1 148 ? -6.008 10.812 10.383 1 98.81 148 LEU B O 1
ATOM 2961 N N . ILE B 1 149 ? -4.855 12.25 9.188 1 98.88 149 ILE B N 1
ATOM 2962 C CA . ILE B 1 149 ? -4.188 11.297 8.312 1 98.88 149 ILE B CA 1
ATOM 2963 C C . ILE B 1 149 ? -2.674 11.406 8.484 1 98.88 149 ILE B C 1
ATOM 2965 O O . ILE B 1 149 ? -2.107 12.492 8.336 1 98.88 149 ILE B O 1
ATOM 2969 N N . ASN B 1 150 ? -2.064 10.352 8.812 1 98.81 150 ASN B N 1
ATOM 2970 C CA . ASN B 1 150 ? -0.613 10.297 8.945 1 98.81 150 ASN B CA 1
ATOM 2971 C C . ASN B 1 150 ? -0.011 9.211 8.055 1 98.81 150 ASN B C 1
ATOM 2973 O O . ASN B 1 150 ? -0.515 8.086 8.008 1 98.81 150 ASN B O 1
ATOM 2977 N N . THR B 1 151 ? 0.964 9.562 7.289 1 98.81 151 THR B N 1
ATOM 2978 C CA . THR B 1 151 ? 1.834 8.602 6.621 1 98.81 151 THR B CA 1
ATOM 2979 C C . THR B 1 151 ? 3.275 8.75 7.098 1 98.81 151 THR B C 1
ATOM 2981 O O . THR B 1 151 ? 3.766 9.867 7.27 1 98.81 151 THR B O 1
ATOM 2984 N N . GLU B 1 152 ? 3.938 7.648 7.336 1 98.62 152 GLU B N 1
ATOM 2985 C CA . GLU B 1 152 ? 5.332 7.691 7.773 1 98.62 152 GLU B CA 1
ATOM 2986 C C . GLU B 1 152 ? 6.031 6.359 7.516 1 98.62 152 GLU B C 1
ATOM 2988 O O . GLU B 1 152 ? 5.379 5.363 7.191 1 98.62 152 GLU B O 1
ATOM 2993 N N . ILE B 1 153 ? 7.332 6.375 7.547 1 98.56 153 ILE B N 1
ATOM 2994 C CA . ILE B 1 153 ? 8.109 5.141 7.566 1 98.56 153 ILE B CA 1
ATOM 2995 C C . ILE B 1 153 ? 7.953 4.457 8.922 1 98.56 153 ILE B C 1
ATOM 2997 O O . ILE B 1 153 ? 8.25 5.051 9.961 1 98.56 153 ILE B O 1
ATOM 3001 N N . SER B 1 154 ? 7.406 3.32 8.969 1 98.75 154 SER B N 1
ATOM 3002 C CA . SER B 1 154 ? 7.102 2.582 10.195 1 98.75 154 SER B CA 1
ATOM 3003 C C . SER B 1 154 ? 7.309 1.083 10 1 98.75 154 SER B C 1
ATOM 3005 O O . SER B 1 154 ? 6.805 0.503 9.031 1 98.75 154 SER B O 1
ATOM 3007 N N . PHE B 1 155 ? 8.023 0.456 10.875 1 98.75 155 PHE B N 1
ATOM 3008 C CA . PHE B 1 155 ? 8.297 -0.976 10.844 1 98.75 155 PHE B CA 1
ATOM 3009 C C . PHE B 1 155 ? 8.906 -1.443 12.156 1 98.75 155 PHE B C 1
ATOM 3011 O O . PHE B 1 155 ? 9.562 -0.667 12.859 1 98.75 155 PHE B O 1
ATOM 3018 N N . ASP B 1 156 ? 8.695 -2.666 12.578 1 98.38 156 ASP B N 1
ATOM 3019 C CA . ASP B 1 156 ? 9.344 -3.252 13.742 1 98.38 156 ASP B CA 1
ATOM 3020 C C . ASP B 1 156 ? 10.781 -3.662 13.422 1 98.38 156 ASP B C 1
ATOM 3022 O O . ASP B 1 156 ? 11.016 -4.754 12.898 1 98.38 156 ASP B O 1
ATOM 3026 N N . LEU B 1 157 ? 11.727 -2.881 13.797 1 97.81 157 LEU B N 1
ATOM 3027 C CA . LEU B 1 157 ? 13.125 -3.066 13.422 1 97.81 157 LEU B CA 1
ATOM 3028 C C . LEU B 1 157 ? 13.75 -4.223 14.195 1 97.81 157 LEU B C 1
ATOM 3030 O O . LEU B 1 157 ? 14.852 -4.676 13.867 1 97.81 157 LEU B O 1
ATOM 3034 N N . ASP B 1 158 ? 13.039 -4.762 15.18 1 97.31 158 ASP B N 1
ATOM 3035 C CA . ASP B 1 158 ? 13.562 -5.863 15.977 1 97.31 158 ASP B CA 1
ATOM 3036 C C . ASP B 1 158 ? 12.906 -7.188 15.586 1 97.31 158 ASP B C 1
ATOM 3038 O O . ASP B 1 158 ? 13.234 -8.234 16.141 1 97.31 158 ASP B O 1
ATOM 3042 N N . SER B 1 159 ? 11.969 -7.145 14.664 1 97.88 159 SER B N 1
ATOM 3043 C CA . SER B 1 159 ? 11.289 -8.359 14.219 1 97.88 159 SER B CA 1
ATOM 3044 C C . SER B 1 159 ? 12.18 -9.18 13.289 1 97.88 159 SER B C 1
ATOM 3046 O O . SER B 1 159 ? 13.086 -8.641 12.656 1 97.88 159 SER B O 1
ATOM 3048 N N . PRO B 1 160 ? 11.898 -10.523 13.164 1 97.62 160 PRO B N 1
ATOM 3049 C CA . PRO B 1 160 ? 12.633 -11.344 12.203 1 97.62 160 PRO B CA 1
ATOM 3050 C C . PRO B 1 160 ? 12.43 -10.891 10.766 1 97.62 160 PRO B C 1
ATOM 3052 O O . PRO B 1 160 ? 13.289 -11.148 9.906 1 97.62 160 PRO B O 1
ATOM 3055 N N . GLU B 1 161 ? 11.336 -10.195 10.453 1 98.12 161 GLU B N 1
ATOM 3056 C CA . GLU B 1 161 ? 11 -9.75 9.109 1 98.12 161 GLU B CA 1
ATOM 3057 C C . GLU B 1 161 ? 11.844 -8.547 8.703 1 98.12 161 GLU B C 1
ATOM 3059 O O . GLU B 1 161 ? 11.859 -8.164 7.527 1 98.12 161 GLU B O 1
ATOM 3064 N N . PHE B 1 162 ? 12.641 -7.973 9.68 1 98.19 162 PHE B N 1
ATOM 3065 C CA . PHE B 1 162 ? 13.359 -6.734 9.391 1 98.19 162 PHE B CA 1
ATOM 3066 C C . PHE B 1 162 ? 14.453 -6.973 8.359 1 98.19 162 PHE B C 1
ATOM 3068 O O . PHE B 1 162 ? 14.648 -6.148 7.457 1 98.19 162 PHE B O 1
ATOM 3075 N N . THR B 1 163 ? 15.141 -8.055 8.438 1 97.5 163 THR B N 1
ATOM 3076 C CA . THR B 1 163 ? 16.25 -8.305 7.527 1 97.5 163 THR B CA 1
ATOM 3077 C C . THR B 1 163 ? 15.773 -8.32 6.078 1 97.5 163 THR B C 1
ATOM 3079 O O . THR B 1 163 ? 16.281 -7.57 5.242 1 97.5 163 THR B O 1
ATOM 3082 N N . PRO B 1 164 ? 14.742 -9.117 5.746 1 97.88 164 PRO B N 1
ATOM 3083 C CA . PRO B 1 164 ? 14.273 -9.062 4.359 1 97.88 164 PRO B CA 1
ATOM 3084 C C . PRO B 1 164 ? 13.648 -7.711 4.004 1 97.88 164 PRO B C 1
ATOM 3086 O O . PRO B 1 164 ? 13.789 -7.238 2.875 1 97.88 164 PRO B O 1
ATOM 3089 N N . MET B 1 165 ? 12.969 -7.062 4.906 1 98.5 165 MET B N 1
ATOM 3090 C CA . MET B 1 165 ? 12.375 -5.754 4.641 1 98.5 165 MET B CA 1
ATOM 3091 C C . MET B 1 165 ? 13.461 -4.715 4.371 1 98.5 165 MET B C 1
ATOM 3093 O O . MET B 1 165 ? 13.273 -3.814 3.551 1 98.5 165 MET B O 1
ATOM 3097 N N . LEU B 1 166 ? 14.578 -4.855 5.133 1 98 166 LEU B N 1
ATOM 3098 C CA . LEU B 1 166 ? 15.688 -3.938 4.914 1 98 166 LEU B CA 1
ATOM 3099 C C . LEU B 1 166 ? 16.203 -4.043 3.482 1 98 166 LEU B C 1
ATOM 3101 O O . LEU B 1 166 ? 16.562 -3.031 2.871 1 98 166 LEU B O 1
ATOM 3105 N N . LYS B 1 167 ? 16.25 -5.242 2.938 1 97.12 167 LYS B N 1
ATOM 3106 C CA . LYS B 1 167 ? 16.656 -5.426 1.545 1 97.12 167 LYS B CA 1
ATOM 3107 C C . LYS B 1 167 ? 15.68 -4.734 0.596 1 97.12 167 LYS B C 1
ATOM 3109 O O . LYS B 1 167 ? 16.094 -4.113 -0.383 1 97.12 167 LYS B O 1
ATOM 3114 N N . ASN B 1 168 ? 14.367 -4.855 0.888 1 98.19 168 ASN B N 1
ATOM 3115 C CA . ASN B 1 168 ? 13.359 -4.141 0.111 1 98.19 168 ASN B CA 1
ATOM 3116 C C . ASN B 1 168 ? 13.586 -2.631 0.16 1 98.19 168 ASN B C 1
ATOM 3118 O O . ASN B 1 168 ? 13.5 -1.953 -0.865 1 98.19 168 ASN B O 1
ATOM 3122 N N . TRP B 1 169 ? 13.844 -2.182 1.32 1 97.88 169 TRP B N 1
ATOM 3123 C CA . TRP B 1 169 ? 14 -0.749 1.536 1 97.88 169 TRP B CA 1
ATOM 3124 C C . TRP B 1 169 ? 15.273 -0.234 0.864 1 97.88 169 TRP B C 1
ATOM 3126 O O . TRP B 1 169 ? 15.305 0.892 0.364 1 97.88 169 TRP B O 1
ATOM 3136 N N . GLN B 1 170 ? 16.328 -1.054 0.859 1 96.81 170 GLN B N 1
ATOM 3137 C CA . GLN B 1 170 ? 17.562 -0.716 0.141 1 96.81 170 GLN B CA 1
ATOM 3138 C C . GLN B 1 170 ? 17.281 -0.533 -1.35 1 96.81 170 GLN B C 1
ATOM 3140 O O . GLN B 1 170 ? 17.875 0.342 -1.989 1 96.81 170 GLN B O 1
ATOM 3145 N N . ALA B 1 171 ? 16.422 -1.35 -1.918 1 95.94 171 ALA B N 1
ATOM 3146 C CA . ALA B 1 171 ? 16.047 -1.214 -3.324 1 95.94 171 ALA B CA 1
ATOM 3147 C C . ALA B 1 171 ? 15.367 0.13 -3.584 1 95.94 171 ALA B C 1
ATOM 3149 O O . ALA B 1 171 ? 15.633 0.78 -4.598 1 95.94 171 ALA B O 1
ATOM 3150 N N . VAL B 1 172 ? 14.516 0.56 -2.693 1 95.88 172 VAL B N 1
ATOM 3151 C CA . VAL B 1 172 ? 13.836 1.848 -2.789 1 95.88 172 VAL B CA 1
ATOM 3152 C C . VAL B 1 172 ? 14.859 2.979 -2.732 1 95.88 172 VAL B C 1
ATOM 3154 O O . VAL B 1 172 ? 14.82 3.906 -3.543 1 95.88 172 VAL B O 1
ATOM 3157 N N . GLN B 1 173 ? 15.805 2.881 -1.774 1 93.88 173 GLN B N 1
ATOM 3158 C CA . GLN B 1 173 ? 16.828 3.906 -1.616 1 93.88 173 GLN B CA 1
ATOM 3159 C C . GLN B 1 173 ? 17.719 3.996 -2.855 1 93.88 173 GLN B C 1
ATOM 3161 O O . GLN B 1 173 ? 18.109 5.09 -3.266 1 93.88 173 GLN B O 1
ATOM 3166 N N . ALA B 1 174 ? 17.984 2.855 -3.426 1 92.75 174 ALA B N 1
ATOM 3167 C CA . ALA B 1 174 ? 18.797 2.836 -4.641 1 92.75 174 ALA B CA 1
ATOM 3168 C C . ALA B 1 174 ? 18.094 3.572 -5.777 1 92.75 174 ALA B C 1
ATOM 3170 O O . ALA B 1 174 ? 18.719 4.312 -6.531 1 92.75 174 ALA B O 1
ATOM 3171 N N . LEU B 1 175 ? 16.828 3.398 -5.895 1 91.88 175 LEU B N 1
ATOM 3172 C CA . LEU B 1 175 ? 16.047 4.074 -6.926 1 91.88 175 LEU B CA 1
ATOM 3173 C C . LEU B 1 175 ? 16.047 5.582 -6.703 1 91.88 175 LEU B C 1
ATOM 3175 O O . LEU B 1 175 ? 15.914 6.355 -7.652 1 91.88 175 LEU B O 1
ATOM 3179 N N . MET B 1 176 ? 16.203 5.941 -5.441 1 90.75 176 MET B N 1
ATOM 3180 C CA . MET B 1 176 ? 16.188 7.363 -5.102 1 90.75 176 MET B CA 1
ATOM 3181 C C . MET B 1 176 ? 17.594 7.961 -5.227 1 90.75 176 MET B C 1
ATOM 3183 O O . MET B 1 176 ? 17.812 9.117 -4.855 1 90.75 176 MET B O 1
ATOM 3187 N N . GLY B 1 177 ? 18.609 7.141 -5.609 1 87.75 177 GLY B N 1
ATOM 3188 C CA . GLY B 1 177 ? 19.938 7.652 -5.883 1 87.75 177 GLY B CA 1
ATOM 3189 C C . GLY B 1 177 ? 20.891 7.5 -4.711 1 87.75 177 GLY B C 1
ATOM 3190 O O . GLY B 1 177 ? 21.938 8.148 -4.668 1 87.75 177 GLY B O 1
ATOM 3191 N N . ALA B 1 178 ? 20.5 6.672 -3.793 1 88.94 178 ALA B N 1
ATOM 3192 C CA . ALA B 1 178 ? 21.391 6.461 -2.646 1 88.94 178 ALA B CA 1
ATOM 3193 C C . ALA B 1 178 ? 22.703 5.836 -3.082 1 88.94 178 ALA B C 1
ATOM 3195 O O . ALA B 1 178 ? 22.734 5.012 -3.998 1 88.94 178 ALA B O 1
ATOM 3196 N N . THR B 1 179 ? 23.812 6.191 -2.398 1 90.31 179 THR B N 1
ATOM 3197 C CA . THR B 1 179 ? 25.141 5.621 -2.635 1 90.31 179 THR B CA 1
ATOM 3198 C C . THR B 1 179 ? 25.297 4.309 -1.875 1 90.31 179 THR B C 1
ATOM 3200 O O . THR B 1 179 ? 24.562 4.043 -0.921 1 90.31 179 THR B O 1
ATOM 3203 N N . PRO B 1 180 ? 26.25 3.531 -2.357 1 91 180 PRO B N 1
ATOM 3204 C CA . PRO B 1 180 ? 26.531 2.303 -1.61 1 91 180 PRO B CA 1
ATOM 3205 C C . PRO B 1 180 ? 26.828 2.564 -0.137 1 91 180 PRO B C 1
ATOM 3207 O O . PRO B 1 180 ? 26.422 1.783 0.729 1 91 180 PRO B O 1
ATOM 3210 N N . GLN B 1 181 ? 27.5 3.645 0.101 1 89.94 181 GLN B N 1
ATOM 3211 C CA . GLN B 1 181 ? 27.828 3.996 1.479 1 89.94 181 GLN B CA 1
ATOM 3212 C C . GLN B 1 181 ? 26.562 4.301 2.283 1 89.94 181 GLN B C 1
ATOM 3214 O O . GLN B 1 181 ? 26.438 3.855 3.424 1 89.94 181 GLN B O 1
ATOM 3219 N N . SER B 1 182 ? 25.688 5.102 1.712 1 89.56 182 SER B N 1
ATOM 3220 C CA . SER B 1 182 ? 24.453 5.434 2.398 1 89.56 182 SER B CA 1
ATOM 3221 C C . SER B 1 182 ? 23.594 4.188 2.625 1 89.56 182 SER B C 1
ATOM 3223 O O . SER B 1 182 ? 22.953 4.055 3.666 1 89.56 182 SER B O 1
ATOM 3225 N N . ILE B 1 183 ? 23.641 3.299 1.678 1 91.94 183 ILE B N 1
ATOM 3226 C CA . ILE B 1 183 ? 22.875 2.066 1.77 1 91.94 183 ILE B CA 1
ATOM 3227 C C . ILE B 1 183 ? 23.422 1.191 2.893 1 91.94 183 ILE B C 1
ATOM 3229 O O . ILE B 1 183 ? 22.656 0.577 3.643 1 91.94 183 ILE B O 1
ATOM 3233 N N . ALA B 1 184 ? 24.703 1.194 3.047 1 91.44 184 ALA B N 1
ATOM 3234 C CA . ALA B 1 184 ? 25.344 0.401 4.09 1 91.44 184 ALA B CA 1
ATOM 3235 C C . ALA B 1 184 ? 24.953 0.906 5.48 1 91.44 184 ALA B C 1
ATOM 3237 O O . ALA B 1 184 ? 24.938 0.136 6.441 1 91.44 184 ALA B O 1
ATOM 3238 N N . ASN B 1 185 ? 24.578 2.131 5.609 1 93.06 185 ASN B N 1
ATOM 3239 C CA . ASN B 1 185 ? 24.25 2.76 6.891 1 93.06 185 ASN B CA 1
ATOM 3240 C C . ASN B 1 185 ? 22.75 2.871 7.102 1 93.06 185 ASN B C 1
ATOM 3242 O O . ASN B 1 185 ? 22.297 3.533 8.039 1 93.06 185 ASN B O 1
ATOM 3246 N N . LEU B 1 186 ? 22.016 2.229 6.258 1 94.19 186 LEU B N 1
ATOM 3247 C CA . LEU B 1 186 ? 20.578 2.41 6.234 1 94.19 186 LEU B CA 1
ATOM 3248 C C . LEU B 1 186 ? 19.953 1.995 7.562 1 94.19 186 LEU B C 1
ATOM 3250 O O . LEU B 1 186 ? 19.094 2.695 8.094 1 94.19 186 LEU B O 1
ATOM 3254 N N . SER B 1 187 ? 20.391 0.92 8.125 1 94.31 187 SER B N 1
ATOM 3255 C CA . SER B 1 187 ? 19.828 0.442 9.391 1 94.31 187 SER B CA 1
ATOM 3256 C C . SER B 1 187 ? 20.031 1.464 10.5 1 94.31 187 SER B C 1
ATOM 3258 O O . SER B 1 187 ? 19.125 1.727 11.281 1 94.31 187 SER B O 1
ATOM 3260 N N . VAL B 1 188 ? 21.172 2.037 10.57 1 92.75 188 VAL B N 1
ATOM 3261 C CA . VAL B 1 188 ? 21.5 3.051 11.57 1 92.75 188 VAL B CA 1
ATOM 3262 C C . VAL B 1 188 ? 20.656 4.297 11.336 1 92.75 188 VAL B C 1
ATOM 3264 O O . VAL B 1 188 ? 20.125 4.883 12.289 1 92.75 188 VAL B O 1
ATOM 3267 N N . GLN B 1 189 ? 20.516 4.672 10.117 1 93.44 189 GLN B N 1
ATOM 3268 C CA . GLN B 1 189 ? 19.703 5.832 9.758 1 93.44 189 GLN B CA 1
ATOM 3269 C C . GLN B 1 189 ? 18.25 5.633 10.18 1 93.44 189 GLN B C 1
ATOM 3271 O O . GLN B 1 189 ? 17.609 6.551 10.711 1 93.44 189 GLN B O 1
ATOM 3276 N N . LEU B 1 190 ? 17.719 4.434 9.945 1 95.88 190 LEU B N 1
ATOM 3277 C CA . LEU B 1 190 ? 16.344 4.133 10.305 1 95.88 190 LEU B CA 1
ATOM 3278 C C . LEU B 1 190 ? 16.125 4.25 11.805 1 95.88 190 LEU B C 1
ATOM 3280 O O . LEU B 1 190 ? 15.086 4.73 12.258 1 95.88 190 LEU B O 1
ATOM 3284 N N . ARG B 1 191 ? 17.094 3.885 12.586 1 92.62 191 ARG B N 1
ATOM 3285 C CA . ARG B 1 191 ? 16.969 3.834 14.039 1 92.62 191 ARG B CA 1
ATOM 3286 C C . ARG B 1 191 ? 17.312 5.184 14.664 1 92.62 191 ARG B C 1
ATOM 3288 O O . ARG B 1 191 ? 16.578 5.684 15.516 1 92.62 191 ARG B O 1
ATOM 3295 N N . GLU B 1 192 ? 18.391 5.809 14.211 1 89.94 192 GLU B N 1
ATOM 3296 C CA . GLU B 1 192 ? 18.969 6.938 14.93 1 89.94 192 GLU B CA 1
ATOM 3297 C C . GLU B 1 192 ? 18.547 8.266 14.312 1 89.94 192 GLU B C 1
ATOM 3299 O O . GLU B 1 192 ? 18.453 9.281 15.008 1 89.94 192 GLU B O 1
ATOM 3304 N N . MET B 1 193 ? 18.312 8.273 13.07 1 87.75 193 MET B N 1
ATOM 3305 C CA . MET B 1 193 ? 17.984 9.523 12.398 1 87.75 193 MET B CA 1
ATOM 3306 C C . MET B 1 193 ? 16.469 9.625 12.164 1 87.75 193 MET B C 1
ATOM 3308 O O . MET B 1 193 ? 15.859 10.641 12.492 1 87.75 193 MET B O 1
ATOM 3312 N N . LEU B 1 194 ? 15.836 8.578 11.641 1 92 194 LEU B N 1
ATOM 3313 C CA . LEU B 1 194 ? 14.414 8.617 11.289 1 92 194 LEU B CA 1
ATOM 3314 C C . LEU B 1 194 ? 13.555 8.172 12.469 1 92 194 LEU B C 1
ATOM 3316 O O . LEU B 1 194 ? 12.344 8.414 12.484 1 92 194 LEU B O 1
ATOM 3320 N N . THR B 1 195 ? 14.133 7.621 13.469 1 92.25 195 THR B N 1
ATOM 3321 C CA . THR B 1 195 ? 13.43 7.156 14.656 1 92.25 195 THR B CA 1
ATOM 3322 C C . THR B 1 195 ? 12.203 6.328 14.281 1 92.25 195 THR B C 1
ATOM 3324 O O . THR B 1 195 ? 11.094 6.613 14.719 1 92.25 195 THR B O 1
ATOM 3327 N N . VAL B 1 196 ? 12.398 5.32 13.461 1 97.44 196 VAL B N 1
ATOM 3328 C CA . VAL B 1 196 ? 11.328 4.48 12.93 1 97.44 196 VAL B CA 1
ATOM 3329 C C . VAL B 1 196 ? 10.703 3.664 14.062 1 97.44 196 VAL B C 1
ATOM 3331 O O . VAL B 1 196 ? 11.422 3.025 14.836 1 97.44 196 VAL B O 1
ATOM 3334 N N . LEU B 1 197 ? 9.438 3.742 14.211 1 98.12 197 LEU B N 1
ATOM 3335 C CA . LEU B 1 197 ? 8.688 3.029 15.234 1 98.12 197 LEU B CA 1
ATOM 3336 C C . LEU B 1 197 ? 7.926 1.855 14.625 1 98.12 197 LEU B C 1
ATOM 3338 O O . LEU B 1 197 ? 7.52 1.906 13.461 1 98.12 197 LEU B O 1
ATOM 3342 N N . PRO B 1 198 ? 7.707 0.811 15.438 1 98.44 198 PRO B N 1
ATOM 3343 C CA . PRO B 1 198 ? 6.758 -0.206 14.977 1 98.44 198 PRO B CA 1
ATOM 3344 C C . PRO B 1 198 ? 5.34 0.339 14.82 1 98.44 198 PRO B C 1
ATOM 3346 O O . PRO B 1 198 ? 4.918 1.206 15.586 1 98.44 198 PRO B O 1
ATOM 3349 N N . PRO B 1 199 ? 4.586 -0.187 13.867 1 98.56 199 PRO B N 1
ATOM 3350 C CA . PRO B 1 199 ? 3.221 0.29 13.625 1 98.56 199 PRO B CA 1
ATOM 3351 C C . PRO B 1 199 ? 2.363 0.282 14.891 1 98.56 199 PRO B C 1
ATOM 3353 O O . PRO B 1 199 ? 1.597 1.219 15.125 1 98.56 199 PRO B O 1
ATOM 3356 N N . ALA B 1 200 ? 2.48 -0.722 15.719 1 97.88 200 ALA B N 1
ATOM 3357 C CA . ALA B 1 200 ? 1.69 -0.805 16.953 1 97.88 200 ALA B CA 1
ATOM 3358 C C . ALA B 1 200 ? 1.971 0.383 17.859 1 97.88 200 ALA B C 1
ATOM 3360 O O . ALA B 1 200 ? 1.065 0.887 18.531 1 97.88 200 ALA B O 1
ATOM 3361 N N . GLU B 1 201 ? 3.203 0.771 17.938 1 98.31 201 GLU B N 1
ATOM 3362 C CA . GLU B 1 201 ? 3.557 1.924 18.766 1 98.31 201 GLU B CA 1
ATOM 3363 C C . GLU B 1 201 ? 3.016 3.217 18.156 1 98.31 201 GLU B C 1
ATOM 3365 O O . GLU B 1 201 ? 2.514 4.082 18.891 1 98.31 201 GLU B O 1
ATOM 3370 N N . THR B 1 202 ? 3.143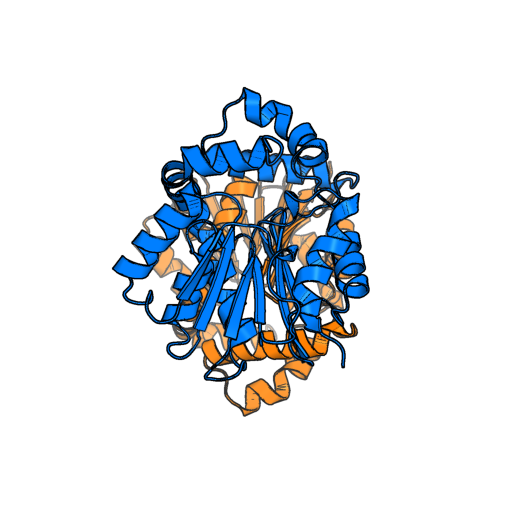 3.414 16.812 1 98.56 202 THR B N 1
ATOM 3371 C CA . THR B 1 202 ? 2.545 4.57 16.156 1 98.56 202 THR B CA 1
ATOM 3372 C C . THR B 1 202 ? 1.051 4.652 16.453 1 98.56 202 THR B C 1
ATOM 3374 O O . THR B 1 202 ? 0.54 5.719 16.812 1 98.56 202 THR B O 1
ATOM 3377 N N . GLU B 1 203 ? 0.363 3.547 16.344 1 98.69 203 GLU B N 1
ATOM 3378 C CA . GLU B 1 203 ? -1.069 3.498 16.625 1 98.69 203 GLU B CA 1
ATOM 3379 C C . GLU B 1 203 ? -1.367 3.869 18.062 1 98.69 203 GLU B C 1
ATOM 3381 O O . GLU B 1 203 ? -2.324 4.594 18.344 1 98.69 203 GLU B O 1
ATOM 3386 N N . SER B 1 204 ? -0.564 3.377 19 1 98.5 204 SER B N 1
ATOM 3387 C CA . SER B 1 204 ? -0.727 3.711 20.406 1 98.5 204 SER B CA 1
ATOM 3388 C C . SER B 1 204 ? -0.542 5.207 20.641 1 98.5 204 SER B C 1
ATOM 3390 O O . SER B 1 204 ? -1.299 5.82 21.406 1 98.5 204 SER B O 1
ATOM 3392 N N . ILE B 1 205 ? 0.474 5.793 20.016 1 98.62 205 ILE B N 1
ATOM 3393 C CA . ILE B 1 205 ? 0.758 7.215 20.172 1 98.62 205 ILE B CA 1
ATOM 3394 C C . ILE B 1 205 ? -0.379 8.039 19.578 1 98.62 205 ILE B C 1
ATOM 3396 O O . ILE B 1 205 ? -0.803 9.039 20.156 1 98.62 205 ILE B O 1
ATOM 3400 N N . LEU B 1 206 ? -0.892 7.645 18.406 1 98.62 206 LEU B N 1
ATOM 3401 C CA . LEU B 1 206 ? -2.035 8.32 17.797 1 98.62 206 LEU B CA 1
ATOM 3402 C C . LEU B 1 206 ? -3.238 8.297 18.734 1 98.62 206 LEU B C 1
ATOM 3404 O O . LEU B 1 206 ? -3.887 9.328 18.938 1 98.62 206 LEU B O 1
ATOM 3408 N N . ARG B 1 207 ? -3.52 7.133 19.359 1 98.31 207 ARG B N 1
ATOM 3409 C CA . ARG B 1 207 ? -4.621 7.035 20.312 1 98.31 207 ARG B CA 1
ATOM 3410 C C . ARG B 1 207 ? -4.414 7.984 21.484 1 98.31 207 ARG B C 1
ATOM 3412 O O . ARG B 1 207 ? -5.34 8.695 21.891 1 98.31 207 ARG B O 1
ATOM 3419 N N . ALA B 1 208 ? -3.209 8.031 21.984 1 98.19 208 ALA B N 1
ATOM 3420 C CA . ALA B 1 208 ? -2.879 8.867 23.141 1 98.19 208 ALA B CA 1
ATOM 3421 C C . ALA B 1 208 ? -2.996 10.352 22.797 1 98.19 208 ALA B C 1
ATOM 3423 O O . ALA B 1 208 ? -3.156 11.188 23.688 1 98.19 208 ALA B O 1
ATOM 3424 N N . SER B 1 209 ? -2.904 10.695 21.516 1 98.06 209 SER B N 1
ATOM 3425 C CA . SER B 1 209 ? -2.963 12.086 21.078 1 98.06 209 SER B CA 1
ATOM 3426 C C . SER B 1 209 ? -4.406 12.57 20.969 1 98.06 209 SER B C 1
ATOM 3428 O O . SER B 1 209 ? -4.652 13.734 20.641 1 98.06 209 SER B O 1
ATOM 3430 N N . GLY B 1 210 ? -5.359 11.672 21.125 1 97.56 210 GLY B N 1
ATOM 3431 C CA . GLY B 1 210 ? -6.762 12.047 21.062 1 97.56 210 GLY B CA 1
ATOM 3432 C C . GLY B 1 210 ? -7.461 11.539 19.812 1 97.56 210 GLY B C 1
ATOM 3433 O O . GLY B 1 210 ? -8.641 11.82 19.594 1 97.56 210 GLY B O 1
ATOM 3434 N N . ILE B 1 211 ? -6.781 10.758 19.031 1 97.88 211 ILE B N 1
ATOM 3435 C CA . ILE B 1 211 ? -7.344 10.172 17.812 1 97.88 211 ILE B CA 1
ATOM 3436 C C . ILE B 1 211 ? -7.922 8.797 18.125 1 97.88 211 ILE B C 1
ATOM 3438 O O . ILE B 1 211 ? -7.199 7.898 18.578 1 97.88 211 ILE B O 1
ATOM 3442 N N . ARG B 1 212 ? -9.141 8.766 17.812 1 95.25 212 ARG B N 1
ATOM 3443 C CA . ARG B 1 212 ? -9.828 7.516 18.109 1 95.25 212 ARG B CA 1
ATOM 3444 C C . ARG B 1 212 ? -9.68 6.523 16.969 1 95.25 212 ARG B C 1
ATOM 3446 O O . ARG B 1 212 ? -9.812 6.898 15.797 1 95.25 212 ARG B O 1
ATOM 3453 N N . LEU B 1 213 ? -9.281 5.289 17.297 1 95.44 213 LEU B N 1
ATOM 3454 C CA . LEU B 1 213 ? -9.336 4.137 16.406 1 95.44 213 LEU B CA 1
ATOM 3455 C C . LEU B 1 213 ? -8.492 4.383 15.156 1 95.44 213 LEU B C 1
ATOM 3457 O O . LEU B 1 213 ? -9.031 4.473 14.055 1 95.44 213 LEU B O 1
ATOM 3461 N N . PRO B 1 214 ? -7.215 4.621 15.242 1 98.38 214 PRO B N 1
ATOM 3462 C CA . PRO B 1 214 ? -6.391 4.719 14.031 1 98.38 214 PRO B CA 1
ATOM 3463 C C . PRO B 1 214 ? -6.516 3.494 13.133 1 98.38 214 PRO B C 1
ATOM 3465 O O . PRO B 1 214 ? -6.387 2.361 13.602 1 98.38 214 PRO B O 1
ATOM 3468 N N . VAL B 1 215 ? -6.828 3.678 11.898 1 98.75 215 VAL B N 1
ATOM 3469 C CA . VAL B 1 215 ? -7.012 2.623 10.906 1 98.75 215 VAL B CA 1
ATOM 3470 C C . VAL B 1 215 ? -5.855 2.65 9.906 1 98.75 215 VAL B C 1
ATOM 3472 O O . VAL B 1 215 ? -5.668 3.639 9.195 1 98.75 215 VAL B O 1
ATOM 3475 N N . ARG B 1 216 ? -5.043 1.617 9.883 1 98.88 216 ARG B N 1
ATOM 3476 C CA . ARG B 1 216 ? -4.02 1.516 8.844 1 98.88 216 ARG B CA 1
ATOM 3477 C C . ARG B 1 216 ? -4.625 1.102 7.512 1 98.88 216 ARG B C 1
ATOM 3479 O O . ARG B 1 216 ? -5.281 0.062 7.418 1 98.88 216 ARG B O 1
ATOM 3486 N N . PHE B 1 217 ? -4.34 1.935 6.445 1 98.88 217 PHE B N 1
ATOM 3487 C CA . PHE B 1 217 ? -5.062 1.659 5.211 1 98.88 217 PHE B CA 1
ATOM 3488 C C . PHE B 1 217 ? -4.102 1.535 4.035 1 98.88 217 PHE B C 1
ATOM 3490 O O . PHE B 1 217 ? -4.516 1.214 2.92 1 98.88 217 PHE B O 1
ATOM 3497 N N . PHE B 1 218 ? -2.855 1.725 4.246 1 98.94 218 PHE B N 1
ATOM 3498 C CA . PHE B 1 218 ? -1.859 1.695 3.184 1 98.94 218 PHE B CA 1
ATOM 3499 C C . PHE B 1 218 ? -0.516 1.207 3.713 1 98.94 218 PHE B C 1
ATOM 3501 O O . PHE B 1 218 ? -0.125 1.542 4.832 1 98.94 218 PHE B O 1
ATOM 3508 N N . GLN B 1 219 ? 0.156 0.489 2.895 1 98.94 219 GLN B N 1
ATOM 3509 C CA . GLN B 1 219 ? 1.544 0.1 3.121 1 98.94 219 GLN B CA 1
ATOM 3510 C C . GLN B 1 219 ? 2.275 -0.123 1.8 1 98.94 219 GLN B C 1
ATOM 3512 O O . GLN B 1 219 ? 1.733 -0.74 0.88 1 98.94 219 GLN B O 1
ATOM 3517 N N . ALA B 1 220 ? 3.346 0.4 1.636 1 98.88 220 ALA B N 1
ATOM 3518 C CA . ALA B 1 220 ? 4.348 0.08 0.624 1 98.88 220 ALA B CA 1
ATOM 3519 C C . ALA B 1 220 ? 5.73 -0.086 1.254 1 98.88 220 ALA B C 1
ATOM 3521 O O . ALA B 1 220 ? 6.391 0.901 1.582 1 98.88 220 ALA B O 1
ATOM 3522 N N . PHE B 1 221 ? 6.129 -1.367 1.441 1 98.75 221 PHE B N 1
ATOM 3523 C CA . PHE B 1 221 ? 7.293 -1.718 2.246 1 98.75 221 PHE B CA 1
ATOM 3524 C C . PHE B 1 221 ? 7.203 -1.089 3.631 1 98.75 221 PHE B C 1
ATOM 3526 O O . PHE B 1 221 ? 6.344 -1.457 4.434 1 98.75 221 PHE B O 1
ATOM 3533 N N . MET B 1 222 ? 7.984 0.009 3.932 1 98.75 222 MET B N 1
ATOM 3534 C CA . MET B 1 222 ? 7.988 0.54 5.289 1 98.75 222 MET B CA 1
ATOM 3535 C C . MET B 1 222 ? 7.145 1.807 5.383 1 98.75 222 MET B C 1
ATOM 3537 O O . MET B 1 222 ? 6.953 2.352 6.473 1 98.75 222 MET B O 1
ATOM 3541 N N . ILE B 1 223 ? 6.617 2.299 4.277 1 98.81 223 ILE B N 1
ATOM 3542 C CA . ILE B 1 223 ? 5.699 3.432 4.324 1 98.81 223 ILE B CA 1
ATOM 3543 C C . ILE B 1 223 ? 4.305 2.953 4.727 1 98.81 223 ILE B C 1
ATOM 3545 O O . ILE B 1 223 ? 3.734 2.072 4.078 1 98.81 223 ILE B O 1
ATOM 3549 N N . CYS B 1 224 ? 3.803 3.465 5.754 1 98.88 224 CYS B N 1
ATOM 3550 C CA . CYS B 1 224 ? 2.465 3.135 6.234 1 98.88 224 CYS B CA 1
ATOM 3551 C C . CYS B 1 224 ? 1.607 4.391 6.355 1 98.88 224 CYS B C 1
ATOM 3553 O O . CYS B 1 224 ? 2.131 5.492 6.523 1 98.88 224 CYS B O 1
ATOM 3555 N N . ALA B 1 225 ? 0.351 4.23 6.242 1 98.94 225 ALA B N 1
ATOM 3556 C CA . ALA B 1 225 ? -0.596 5.328 6.422 1 98.94 225 ALA B CA 1
ATOM 3557 C C . ALA B 1 225 ? -1.734 4.922 7.352 1 98.94 225 ALA B C 1
ATOM 3559 O O . ALA B 1 225 ? -2.225 3.793 7.289 1 98.94 225 ALA B O 1
ATOM 3560 N N . TRP B 1 226 ? -2.113 5.82 8.219 1 98.88 226 TRP B N 1
ATOM 3561 C CA . TRP B 1 226 ? -3.25 5.684 9.125 1 98.88 226 TRP B CA 1
ATOM 3562 C C . TRP B 1 226 ? -4.191 6.879 9 1 98.88 226 TRP B C 1
ATOM 3564 O O . TRP B 1 226 ? -3.762 7.98 8.656 1 98.88 226 TRP B O 1
ATOM 3574 N N . TYR B 1 227 ? -5.434 6.676 9.25 1 98.81 227 TYR B N 1
ATOM 3575 C CA . TYR B 1 227 ? -6.34 7.773 9.555 1 98.81 227 TYR B CA 1
ATOM 3576 C C . TYR B 1 227 ? -7.137 7.488 10.82 1 98.81 227 TYR B C 1
ATOM 3578 O O . TYR B 1 227 ? -7.258 6.336 11.234 1 98.81 227 TYR B O 1
ATOM 3586 N N . GLY B 1 228 ? -7.551 8.461 11.461 1 98.38 228 GLY B N 1
ATOM 3587 C CA . GLY B 1 228 ? -8.414 8.398 12.633 1 98.38 228 GLY B CA 1
ATOM 3588 C C . GLY B 1 228 ? -9.188 9.68 12.867 1 98.38 228 GLY B C 1
ATOM 3589 O O . GLY B 1 228 ? -9.016 10.656 12.141 1 98.38 228 GLY B O 1
ATOM 3590 N N . VAL B 1 229 ? -10.047 9.617 13.875 1 97.88 229 VAL B N 1
ATOM 3591 C CA . VAL B 1 229 ? -10.945 10.734 14.141 1 97.88 229 VAL B CA 1
ATOM 3592 C C . VAL B 1 229 ? -10.727 11.25 15.555 1 97.88 229 VAL B C 1
ATOM 3594 O O . VAL B 1 229 ? -10.547 10.469 16.484 1 97.88 229 VAL B O 1
ATOM 3597 N N . LYS B 1 230 ? -10.664 12.555 15.625 1 97.06 230 LYS B N 1
ATOM 3598 C CA . LYS B 1 230 ? -10.562 13.164 16.938 1 97.06 230 LYS B CA 1
ATOM 3599 C C . LYS B 1 230 ? -11.812 12.906 17.766 1 97.06 230 LYS B C 1
ATOM 3601 O O . LYS B 1 230 ? -12.938 13.023 17.266 1 97.06 230 LYS B O 1
ATOM 3606 N N . GLY B 1 231 ? -11.602 12.422 18.984 1 87.88 231 GLY B N 1
ATOM 3607 C CA . GLY B 1 231 ? -12.711 12.219 19.906 1 87.88 231 GLY B CA 1
ATOM 3608 C C . GLY B 1 231 ? -13.484 13.484 20.203 1 87.88 231 GLY B C 1
ATOM 3609 O O . GLY B 1 231 ? -13.039 14.586 19.859 1 87.88 231 GLY B O 1
ATOM 3610 N N . VAL B 1 232 ? -14.75 13.297 20.75 1 78.44 232 VAL B N 1
ATOM 3611 C CA . VAL B 1 232 ? -15.625 14.398 21.125 1 78.44 232 VAL B CA 1
ATOM 3612 C C . VAL B 1 232 ? -15.172 15 22.453 1 78.44 232 VAL B C 1
ATOM 3614 O O . VAL B 1 232 ? -14.617 14.297 23.297 1 78.44 232 VAL B O 1
#

Secondary structure (DSSP, 8-state):
-----HHHHHHHHTHHHHHHHHHTTHHHHHHHHHHHHHHTTTS-TT-EEEEET-TT-HHHHHHHHH-TT-EEEEEES-HHHHHHHHHHHHHHT-GGGEEEEES-GGGS-----EEEEEEES-GGGS-GGGHHHHHHHHHTTEEEEEEEEEEEEB--TTSTTHHHHHHHHHHHHHHTT--HHHHHTHHHIIIIIS--B-HHHHHHHHHHTTEEEEEEEEEETTEEEEEEEE--/-----HHHHHHHHTHHHHHHHHGGGHHHHHHHHHHHHHHTTTS-TT-EEEEET-TT-HHHHHHHHH-TT-EEEEEES-HHHHHHHHHHHHHHT-GGGEEEEES-GGGS-----EEEEEEES-GGGS-GGGHHHHHHHHHTTEEEEEEEEEEEEB--TTSTTHHHHHHHHHHHHHHTT--HHHHHTHHHIIIIIS--B-HHHHHHHHHHTTEEEEEEEEEETTEEEEEEEE--

Organism: Turneriella parva (strain ATCC BAA-1111 / DSM 21527 / NCTC 11395 / H) (NCBI:txid869212)

Radius of gyration: 22.9 Å; Cα contacts (8 Å, |Δi|>4): 849; chains: 2; bounding box: 55×65×51 Å

InterPro domains:
  IPR029063 S-adenosyl-L-methionine-dependent methyltransferase superfamily [G3DSA:3.40.50.150] (9-231)
  IPR029063 S-adenosyl-L-methionine-dependent methyltransferase superfamily [SSF53335] (9-230)
  IPR041698 Methyltransferase domain 25 [PF13649] (49-146)
  IPR050723 Cyclopropane Fatty Acid Synthase/Methyltransferase [PTHR43667] (29-154)

pLDDT: mean 93.99, std 9.96, range [24.39, 98.94]

Foldseek 3Di:
DPPPPVVLVVLLVCLVLQVVLCVLVCVQVVVVLVVVCVVCVPPDLAFEEEEFQCFLPVNVLSNCVVRVNYAYEYEHQRVSRVVNNCVVCVVSVNNVRYHYYHDGLLPDDQAQRGLEYEYEAHLLQPAPVCSLVNLLSRLRNHDAFRKYKYKHQAADCPDPCNVVLLVVVLVSVVSSPDDPVCSVCVSVCSCPRSVHYHPVVVQVSNVVSQFPDWDWDDDDSRITMTMTTGHD/DPDPPVVLVVCLVCLVLQVVLCVLVCVQVVVVLVVVCVVCVPPDLAFEEEEFQCFLPVNVLSNCVVRVNYAYEYEHQRPSRVVNNCVVCVVSVNNVRYHYYHDGLLPDDQAQRGLEYEYEAHLLQPAPVCSLVNLLSRLRNHDAFRKYKYKHQAADCPDPCNVVLLVVVLVSCVSSPDDPVCSVCVSVCSCPRSVHYHPVVVQVSNVVSQFPDWDWDDDDSRITMTMTTGHD

Sequence (464 aa):
MKADNPIIDHFSNTAKAYDERNQQLSAISENMHFLIRLVLKDAPLRARVLCVGVGTGAEILSLAETFPEWTFVGVDPAQGMLDVCRERLAAAGVSGRCELVHGYVHGLPLREDFDIALSVLVAHFVKRGERLDFYKAMSDRLKPNGMLINTEISFDLDSPEFTPMLKNWQAVQALMGATPQSIANLSVQLREMLTVLPPAETESILRASGIRLPVRFFQAFMICAWYGVKGVMKADNPIIDHFSNTAKAYDERNQQLSAISENMHFLIRLVLKDAPLRARVLCVGVGTGAEILSLAETFPEWTFVGVDPAQGMLDVCRERLAAAGVSGRCELVHGYVHGLPLREDFDIALSVLVAHFVKRGERLDFYKAMSDRLKPNGMLINTEISFDLDSPEFTPMLKNWQAVQALMGATPQSIANLSVQLREMLTVLPPAETESILRASGIRLPVRFFQAFMICAWYGVKGV